Protein AF-A0A0F9ATW5-F1 (afdb_monomer_lite)

Organism: NCBI:txid412755

Secondary structure (DSSP, 8-state):
----HHHHHHHHHTT-TT-------HHHHS-SSS-SS--S-EEEEE---SSS--EEPPTTPPPPTT--EEEEEGGGHHHHHH-HHHHHHHTT----S-S-BS-S-HHHHHHHB-TT---SBSSSEEE-BTT--S-GGGGB-HHHHEEEETTEEEESS-TT-EEEEEEE---SSSPEEEEEEEEEEEEEEEEE-TTT--EEEEEEEEEEEEEEEEEE--TTS-B-HHHHHHHHHHHGGGT-EEEEEEE-SSSTHHHHHHHHHTT--EEE--SSS-THHHHHHHHHHHTT-EEB---HHHHHHHHH-EEEE-TT-SSTT-SEEEE--TT---HHHHHHHHHHHHHHHH-------HHHHHHHHHTS------TT--EEE-TTT--EEEE-

pLDDT: mean 78.19, std 18.03, range [30.36, 98.56]

Structure (mmCIF, N/CA/C/O backbone):
data_AF-A0A0F9ATW5-F1
#
_entry.id   AF-A0A0F9ATW5-F1
#
loop_
_atom_site.group_PDB
_atom_site.id
_atom_site.type_symbol
_atom_site.label_atom_id
_atom_site.label_alt_id
_atom_site.label_comp_id
_atom_site.label_asym_id
_atom_site.label_entity_id
_atom_site.label_seq_id
_atom_site.pdbx_PDB_ins_code
_atom_site.Cartn_x
_atom_site.Cartn_y
_atom_site.Cartn_z
_atom_site.occupancy
_atom_site.B_iso_or_equiv
_atom_site.auth_seq_id
_atom_site.auth_comp_id
_atom_site.auth_asym_id
_atom_site.auth_atom_id
_atom_site.pdbx_PDB_model_num
ATOM 1 N N . THR A 1 1 ? -9.897 -1.042 -24.252 1.00 39.22 1 THR A N 1
ATOM 2 C CA . THR A 1 1 ? -8.432 -1.226 -24.359 1.00 39.22 1 THR A CA 1
ATOM 3 C C . THR A 1 1 ? -7.923 -0.309 -25.447 1.00 39.22 1 THR A C 1
ATOM 5 O O . THR A 1 1 ? -7.911 -0.709 -26.600 1.00 39.22 1 THR A O 1
ATOM 8 N N . LYS A 1 2 ? -7.612 0.942 -25.100 1.00 30.36 2 LYS A N 1
ATOM 9 C CA . LYS A 1 2 ? -7.094 1.963 -26.020 1.00 30.36 2 LYS A CA 1
ATOM 10 C C . LYS A 1 2 ? -6.157 2.866 -25.223 1.00 30.36 2 LYS A C 1
ATOM 12 O O . LYS A 1 2 ? -6.520 3.320 -24.137 1.00 30.36 2 LYS A O 1
ATOM 17 N N . THR A 1 3 ? -4.913 2.969 -25.667 1.00 46.56 3 THR A N 1
ATOM 18 C CA . THR A 1 3 ? -3.789 3.525 -24.896 1.00 46.56 3 THR A CA 1
ATOM 19 C C . THR A 1 3 ? -2.931 4.403 -25.791 1.00 46.56 3 THR A C 1
ATOM 21 O O . THR A 1 3 ? -1.755 4.115 -25.999 1.00 46.56 3 THR A O 1
ATOM 24 N N . ASP A 1 4 ? -3.503 5.488 -26.304 1.00 47.78 4 ASP A N 1
ATOM 25 C CA . ASP A 1 4 ? -2.716 6.596 -26.831 1.00 47.78 4 ASP A CA 1
ATOM 26 C C . ASP A 1 4 ? -3.420 7.932 -26.564 1.00 47.78 4 ASP A C 1
ATOM 28 O O . ASP A 1 4 ? -4.627 8.065 -26.752 1.00 47.78 4 ASP A O 1
ATOM 32 N N . PHE A 1 5 ? -2.638 8.939 -26.174 1.00 45.66 5 PHE A N 1
ATOM 33 C CA . PHE A 1 5 ? -3.069 10.339 -26.087 1.00 45.66 5 PHE A CA 1
ATOM 34 C C . PHE A 1 5 ? -3.641 10.826 -27.427 1.00 45.66 5 PHE A C 1
ATOM 36 O O . PHE A 1 5 ? -4.493 11.713 -27.468 1.00 45.66 5 PHE A O 1
ATOM 43 N N . LEU A 1 6 ? -3.164 10.251 -28.537 1.00 49.31 6 LEU A N 1
ATOM 44 C CA . LEU A 1 6 ? -3.738 10.480 -29.855 1.00 49.31 6 LEU A CA 1
ATOM 45 C C . LEU A 1 6 ? -5.156 9.917 -29.945 1.00 49.31 6 LEU A C 1
ATOM 47 O O . LEU A 1 6 ? -6.046 10.700 -30.246 1.00 49.31 6 LEU A O 1
ATOM 51 N N . GLU A 1 7 ? -5.387 8.641 -29.626 1.00 55.56 7 GLU A N 1
ATOM 52 C CA . GLU A 1 7 ? -6.714 8.004 -29.698 1.00 55.56 7 GLU A CA 1
ATOM 53 C C . GLU A 1 7 ? -7.761 8.708 -28.825 1.00 55.56 7 GLU A C 1
ATOM 55 O O . GLU A 1 7 ? -8.863 8.967 -29.298 1.00 55.56 7 GLU A O 1
ATOM 60 N N . GLU A 1 8 ? -7.412 9.119 -27.604 1.00 51.09 8 GLU A N 1
ATOM 61 C CA . GLU A 1 8 ? -8.309 9.920 -26.751 1.00 51.09 8 GLU A CA 1
ATOM 62 C C . GLU A 1 8 ? -8.663 11.265 -27.383 1.00 51.09 8 GLU A C 1
ATOM 64 O O . GLU A 1 8 ? -9.807 11.718 -27.340 1.00 51.09 8 GLU A O 1
ATOM 69 N N . ARG A 1 9 ? -7.684 11.914 -28.016 1.00 58.00 9 ARG A N 1
ATOM 70 C CA . ARG A 1 9 ? -7.925 13.156 -28.745 1.00 58.00 9 ARG A CA 1
ATOM 71 C C . ARG A 1 9 ? -8.757 12.912 -30.005 1.00 58.00 9 ARG A C 1
ATOM 73 O O . ARG A 1 9 ? -9.493 13.813 -30.394 1.00 58.00 9 ARG A O 1
ATOM 80 N N . LEU A 1 10 ? -8.650 11.738 -30.633 1.00 58.28 10 LEU A N 1
ATOM 81 C CA . LEU A 1 10 ? -9.497 11.336 -31.757 1.00 58.28 10 LEU A CA 1
ATOM 82 C C . LEU A 1 10 ? -10.947 11.136 -31.294 1.00 58.28 10 LEU A C 1
ATOM 84 O O . LEU A 1 10 ? -11.843 11.667 -31.942 1.00 58.28 10 LEU A O 1
ATOM 88 N N . GLU A 1 11 ? -11.167 10.482 -30.149 1.00 59.56 11 GLU A N 1
ATOM 89 C CA . GLU A 1 11 ? -12.496 10.269 -29.549 1.00 59.56 11 GLU A CA 1
ATOM 90 C C . GLU A 1 11 ? -13.132 11.587 -29.063 1.00 59.56 11 GLU A C 1
ATOM 92 O O . GLU A 1 11 ? -14.301 11.849 -29.332 1.00 59.56 11 GLU A O 1
ATOM 97 N N . MET A 1 12 ? -12.362 12.499 -28.451 1.00 57.41 12 MET A N 1
ATOM 98 C CA . MET A 1 12 ? -12.847 13.840 -28.061 1.00 57.41 12 MET A CA 1
ATOM 99 C C . MET A 1 12 ? -13.219 14.742 -29.252 1.00 57.41 12 MET A C 1
ATOM 101 O O . MET A 1 12 ? -13.910 15.752 -29.090 1.00 57.41 12 MET A O 1
ATOM 105 N N . ILE A 1 13 ? -12.704 14.431 -30.440 1.00 60.38 13 ILE A N 1
ATOM 106 C CA . ILE A 1 13 ? -12.925 15.183 -31.680 1.00 60.38 13 ILE A CA 1
ATOM 107 C C . ILE A 1 13 ? -13.953 14.471 -32.580 1.00 60.38 13 ILE A C 1
ATOM 109 O O . ILE A 1 13 ? -14.461 15.064 -33.537 1.00 60.38 13 ILE A O 1
ATOM 113 N N . GLU A 1 14 ? -14.316 13.230 -32.261 1.00 52.12 14 GLU A N 1
ATOM 114 C CA . GLU A 1 14 ? -15.246 12.415 -33.032 1.00 52.12 14 GLU A CA 1
ATOM 115 C C . GLU A 1 14 ? -16.638 13.079 -33.065 1.00 52.12 14 GLU A C 1
ATOM 117 O O . GLU A 1 14 ? -17.256 13.353 -32.039 1.00 52.12 14 GLU A O 1
ATOM 122 N N . GLY A 1 15 ? -17.120 13.423 -34.266 1.00 57.22 15 GLY A N 1
ATOM 123 C CA . GLY A 1 15 ? -18.394 14.134 -34.474 1.00 57.22 15 GLY A CA 1
ATOM 124 C C . GLY A 1 15 ? -18.279 15.640 -34.756 1.00 57.22 15 GLY A C 1
ATOM 125 O O . GLY A 1 15 ? -19.275 16.278 -35.104 1.00 57.22 15 GLY A O 1
ATOM 126 N N . ARG A 1 16 ? -17.075 16.220 -34.689 1.00 65.38 16 ARG A N 1
ATOM 127 C CA . ARG A 1 16 ? -16.816 17.604 -35.109 1.00 65.38 16 ARG A CA 1
ATOM 128 C C . ARG A 1 16 ? -16.608 17.698 -36.624 1.00 65.38 16 ARG A C 1
ATOM 130 O O . ARG A 1 16 ? -15.654 17.152 -37.164 1.00 65.38 16 ARG A O 1
ATOM 137 N N . SER A 1 17 ? -17.476 18.428 -37.331 1.00 60.06 17 SER A N 1
ATOM 138 C CA . SER A 1 17 ? -17.401 18.580 -38.798 1.00 60.06 17 SER A CA 1
ATOM 139 C C . SER A 1 17 ? -16.228 19.443 -39.290 1.00 60.06 17 SER A C 1
ATOM 141 O O . SER A 1 17 ? -16.013 19.546 -40.495 1.00 60.06 17 SER A O 1
ATOM 143 N N . ASP A 1 18 ? -15.507 20.106 -38.380 1.00 69.44 18 ASP A N 1
ATOM 144 C CA . ASP A 1 18 ? -14.348 20.964 -38.654 1.00 69.44 18 ASP A CA 1
ATOM 145 C C . ASP A 1 18 ? -12.998 20.232 -38.569 1.00 69.44 18 ASP A C 1
ATOM 147 O O . ASP A 1 18 ? -11.969 20.837 -38.874 1.00 69.44 18 ASP A O 1
ATOM 151 N N . VAL A 1 19 ? -12.976 18.944 -38.198 1.00 54.94 19 VAL A N 1
ATOM 152 C CA . VAL A 1 19 ? -11.730 18.182 -38.033 1.00 54.94 19 VAL A CA 1
ATOM 153 C C . VAL A 1 19 ? -11.754 16.885 -38.839 1.00 54.94 19 VAL A C 1
ATOM 155 O O . VAL A 1 19 ? -12.678 16.085 -38.745 1.00 54.94 19 VAL A O 1
ATOM 158 N N . HIS A 1 20 ? -10.707 16.672 -39.639 1.00 56.97 20 HIS A N 1
ATOM 159 C CA . HIS A 1 20 ? -10.480 15.432 -40.377 1.00 56.97 20 HIS A CA 1
ATOM 160 C C . HIS A 1 20 ? -9.352 14.645 -39.713 1.00 56.97 20 HIS A C 1
ATOM 162 O O . HIS A 1 20 ? -8.234 15.146 -39.581 1.00 56.97 20 HIS A O 1
ATOM 168 N N . ILE A 1 21 ? -9.665 13.421 -39.303 1.00 57.38 21 ILE A N 1
ATOM 169 C CA . ILE A 1 21 ? -8.732 12.484 -38.687 1.00 57.38 21 ILE A CA 1
ATOM 170 C C . ILE A 1 21 ? -8.378 11.432 -39.730 1.00 57.38 21 ILE A C 1
ATOM 172 O O . ILE A 1 21 ? -9.260 10.817 -40.327 1.00 57.38 21 ILE A O 1
ATOM 176 N N . SER A 1 22 ? -7.083 11.229 -39.940 1.00 53.56 22 SER A N 1
ATOM 177 C CA . SER A 1 22 ? -6.563 10.215 -40.847 1.00 53.56 22 SER A CA 1
ATOM 178 C C . SER A 1 22 ? -5.421 9.470 -40.174 1.00 53.56 22 SER A C 1
ATOM 180 O O . SER A 1 22 ? -4.395 10.088 -39.880 1.00 53.56 22 SER A O 1
ATOM 182 N N . ASP A 1 23 ? -5.599 8.171 -39.963 1.00 58.50 23 ASP A N 1
ATOM 183 C CA . ASP A 1 23 ? -4.566 7.273 -39.459 1.00 58.50 23 ASP A CA 1
ATOM 184 C C . ASP A 1 23 ? -4.118 6.347 -40.594 1.00 58.50 23 ASP A C 1
ATOM 186 O O . ASP A 1 23 ? -4.916 5.595 -41.155 1.00 58.50 23 ASP A O 1
ATOM 190 N N . TYR A 1 24 ? -2.860 6.480 -40.999 1.00 64.19 24 TYR A N 1
ATOM 191 C CA . TYR A 1 24 ? -2.285 5.717 -42.098 1.00 64.19 24 TYR A CA 1
ATOM 192 C C . TYR A 1 24 ? -0.830 5.398 -41.779 1.00 64.19 24 TYR A C 1
ATOM 194 O O . TYR A 1 24 ? -0.024 6.305 -41.542 1.00 64.19 24 TYR A O 1
ATOM 202 N N . SER A 1 25 ? -0.451 4.123 -41.880 1.00 69.88 25 SER A N 1
ATOM 203 C CA . SER A 1 25 ? 0.965 3.768 -41.873 1.00 69.88 25 SER A CA 1
ATOM 204 C C . SER A 1 25 ? 1.647 4.286 -43.150 1.00 69.88 25 SER A C 1
ATOM 206 O O . SER A 1 25 ? 0.998 4.474 -44.186 1.00 69.88 25 SER A O 1
ATOM 208 N N . PRO A 1 26 ? 2.980 4.477 -43.163 1.00 67.19 26 PRO A N 1
ATOM 209 C CA . PRO A 1 26 ? 3.702 4.971 -44.337 1.00 67.19 26 PRO A CA 1
ATOM 210 C C . PRO A 1 26 ? 3.461 4.163 -45.626 1.00 67.19 26 PRO A C 1
ATOM 212 O O . PRO A 1 26 ? 3.535 4.721 -46.723 1.00 67.19 26 PRO A O 1
ATOM 215 N N . TRP A 1 27 ? 3.159 2.866 -45.504 1.00 72.88 27 TRP A N 1
ATOM 216 C CA . TRP A 1 27 ? 2.809 1.975 -46.618 1.00 72.88 27 TRP A CA 1
ATOM 217 C C . TRP A 1 27 ? 1.324 1.979 -46.997 1.00 72.88 27 TRP A C 1
ATOM 219 O O . TRP A 1 27 ? 0.987 1.448 -48.049 1.00 72.88 27 TRP A O 1
ATOM 229 N N . ASP A 1 28 ? 0.443 2.577 -46.200 1.00 68.44 28 ASP A N 1
ATOM 230 C CA . ASP A 1 28 ? -0.959 2.787 -46.584 1.00 68.44 28 ASP A CA 1
ATOM 231 C C . ASP A 1 28 ? -1.093 4.043 -47.458 1.00 68.44 28 ASP A C 1
ATOM 233 O O . ASP A 1 28 ? -1.911 4.096 -48.373 1.00 68.44 28 ASP A O 1
ATOM 237 N N . VAL A 1 29 ? -0.221 5.036 -47.236 1.00 65.75 29 VAL A N 1
ATOM 238 C CA . VAL A 1 29 ? -0.188 6.295 -48.003 1.00 65.75 29 VAL A CA 1
ATOM 239 C C . VAL A 1 29 ? 0.610 6.170 -49.305 1.00 65.75 29 VAL A C 1
ATOM 241 O O . VAL A 1 29 ? 0.333 6.858 -50.289 1.00 65.75 29 VAL A O 1
ATOM 244 N N . ARG A 1 30 ? 1.646 5.323 -49.328 1.00 64.06 30 ARG A N 1
ATOM 245 C CA . ARG A 1 30 ? 2.545 5.177 -50.483 1.00 64.06 30 ARG A CA 1
ATOM 246 C C . ARG A 1 30 ? 2.204 3.915 -51.275 1.00 64.06 30 ARG A C 1
ATOM 248 O O . ARG A 1 30 ? 2.035 2.863 -50.669 1.00 64.06 30 ARG A O 1
ATOM 255 N N . PRO A 1 31 ? 2.185 3.964 -52.622 1.00 56.56 31 PRO A N 1
ATOM 256 C CA . PRO A 1 31 ? 1.868 2.790 -53.429 1.00 56.56 31 PRO A CA 1
ATOM 257 C C . PRO A 1 31 ? 2.828 1.633 -53.112 1.00 56.56 31 PRO A C 1
ATOM 259 O O . PRO A 1 31 ? 4.049 1.742 -53.262 1.00 56.56 31 PRO A O 1
ATOM 262 N N . THR A 1 32 ? 2.258 0.522 -52.648 1.00 54.16 32 THR A N 1
ATOM 263 C CA . THR A 1 32 ? 2.962 -0.677 -52.162 1.00 54.16 32 THR A CA 1
ATOM 264 C C . THR A 1 32 ? 3.446 -1.597 -53.277 1.00 54.16 32 THR A C 1
ATOM 266 O O . THR A 1 32 ? 4.265 -2.478 -53.026 1.00 54.16 32 THR A O 1
ATOM 269 N N . PHE A 1 33 ? 2.983 -1.383 -54.510 1.00 45.28 33 PHE A N 1
ATOM 270 C CA . PHE A 1 33 ? 3.324 -2.209 -55.662 1.00 45.28 33 PHE A CA 1
ATOM 271 C C . PHE A 1 33 ? 4.006 -1.367 -56.747 1.00 45.28 33 PHE A C 1
ATOM 273 O O . PHE A 1 33 ? 3.426 -0.411 -57.259 1.00 45.28 33 PHE A O 1
ATOM 280 N N . GLY A 1 34 ? 5.255 -1.705 -57.082 1.00 50.66 34 GLY A N 1
ATOM 281 C CA . GLY A 1 34 ? 6.013 -1.053 -58.159 1.00 50.66 34 GLY A CA 1
ATOM 282 C C . GLY A 1 34 ? 6.573 0.338 -57.835 1.00 50.66 34 GLY A C 1
ATOM 283 O O . GLY A 1 34 ? 7.027 1.033 -58.744 1.00 50.66 34 GLY A O 1
ATOM 284 N N . SER A 1 35 ? 6.566 0.764 -56.567 1.00 56.50 35 SER A N 1
ATOM 285 C CA . SER A 1 35 ? 7.217 2.014 -56.163 1.00 56.50 35 SER A CA 1
ATOM 286 C C . SER A 1 35 ? 8.712 1.809 -55.905 1.00 56.50 35 SER A C 1
ATOM 288 O O . SER A 1 35 ? 9.168 0.720 -55.570 1.00 56.50 35 SER A O 1
ATOM 290 N N . LYS A 1 36 ? 9.501 2.887 -56.003 1.00 60.47 36 LYS A N 1
ATOM 291 C CA . LYS A 1 36 ? 10.940 2.892 -55.670 1.00 60.47 36 LYS A CA 1
ATOM 292 C C . LYS A 1 36 ? 11.225 2.558 -54.188 1.00 60.47 36 LYS A C 1
ATOM 294 O O . LYS A 1 36 ? 12.385 2.443 -53.809 1.00 60.47 36 LYS A O 1
ATOM 299 N N . TYR A 1 37 ? 10.188 2.457 -53.354 1.00 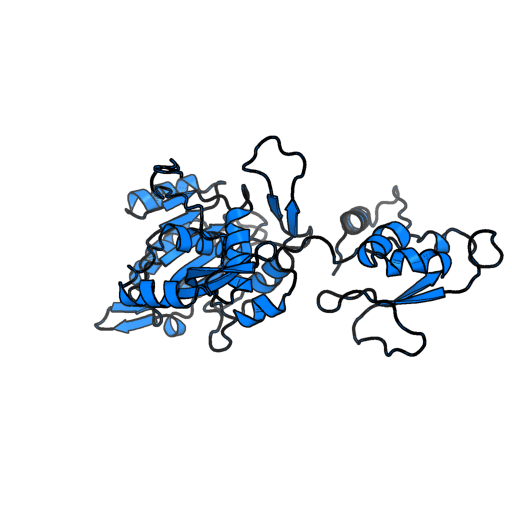60.97 37 TYR A N 1
ATOM 300 C CA . TYR A 1 37 ? 10.294 2.408 -51.897 1.00 60.97 37 TYR A CA 1
ATOM 301 C C . TYR A 1 37 ? 9.921 1.050 -51.287 1.00 60.97 37 TYR A C 1
ATOM 303 O O . TYR A 1 37 ? 10.460 0.732 -50.234 1.00 60.97 37 TYR A O 1
ATOM 311 N N . TYR A 1 38 ? 9.051 0.256 -51.927 1.00 75.88 38 TYR A N 1
ATOM 312 C CA . TYR A 1 38 ? 8.576 -1.025 -51.387 1.00 75.88 38 TYR A CA 1
ATOM 313 C C . TYR A 1 38 ? 8.574 -2.130 -52.451 1.00 75.88 38 TYR A C 1
ATOM 315 O O . TYR A 1 38 ? 8.045 -1.957 -53.547 1.00 75.88 38 TYR A O 1
ATOM 323 N N . SER A 1 39 ? 9.136 -3.290 -52.107 1.00 72.75 39 SER A N 1
ATOM 324 C CA . SER A 1 39 ? 9.236 -4.484 -52.961 1.00 72.75 39 SER A CA 1
ATOM 325 C C . SER A 1 39 ? 7.938 -5.291 -53.059 1.00 72.75 39 SER A C 1
ATOM 327 O O . SER A 1 39 ? 7.869 -6.252 -53.825 1.00 72.75 39 SER A O 1
ATOM 329 N N . GLY A 1 40 ? 6.920 -4.939 -52.269 1.00 70.38 40 GLY A N 1
ATOM 330 C CA . GLY A 1 40 ? 5.648 -5.658 -52.177 1.00 70.38 40 GLY A CA 1
ATOM 331 C C . GLY A 1 40 ? 5.686 -6.911 -51.292 1.00 70.38 40 GLY A C 1
ATOM 332 O O . GLY A 1 40 ? 4.633 -7.477 -51.009 1.00 70.38 40 GLY A O 1
ATOM 333 N N . LYS A 1 41 ? 6.862 -7.338 -50.810 1.00 78.06 41 LYS A N 1
ATOM 334 C CA . LYS A 1 41 ? 6.982 -8.431 -49.833 1.00 78.06 41 LYS A CA 1
ATOM 335 C C . LYS A 1 41 ? 6.688 -7.917 -48.424 1.00 78.06 41 LYS A C 1
ATOM 337 O O . LYS A 1 41 ? 7.159 -6.844 -48.049 1.00 78.06 41 LYS A O 1
ATOM 342 N N . LYS A 1 42 ? 5.957 -8.698 -47.629 1.00 82.44 42 LYS A N 1
ATOM 343 C CA . LYS A 1 42 ? 5.614 -8.374 -46.237 1.00 82.44 42 LYS A CA 1
ATOM 344 C C . LYS A 1 42 ? 6.036 -9.497 -45.286 1.00 82.44 42 LYS A C 1
ATOM 346 O O . LYS A 1 42 ? 6.177 -10.634 -45.720 1.00 82.44 42 LYS A O 1
ATOM 351 N N . PHE A 1 43 ? 6.241 -9.167 -44.015 1.00 83.81 43 PHE A N 1
ATOM 352 C CA . PHE A 1 43 ? 6.404 -10.112 -42.909 1.00 83.81 43 PHE A CA 1
ATOM 353 C C . PHE A 1 43 ? 5.313 -9.863 -41.863 1.00 83.81 43 PHE A C 1
ATOM 355 O O . PHE A 1 43 ? 4.801 -8.746 -41.756 1.00 83.81 43 PHE A O 1
ATOM 362 N N . MET A 1 44 ? 4.951 -10.903 -41.113 1.00 84.12 44 MET A N 1
ATOM 363 C CA . MET A 1 44 ? 3.899 -10.830 -40.101 1.00 84.12 44 MET A CA 1
ATOM 364 C C . MET A 1 44 ? 4.476 -10.572 -38.713 1.00 84.12 44 MET A C 1
ATOM 366 O O . MET A 1 44 ? 5.498 -11.143 -38.320 1.00 84.12 44 MET A O 1
ATOM 370 N N . ILE A 1 45 ? 3.783 -9.738 -37.946 1.00 83.44 45 ILE A N 1
ATOM 371 C CA . ILE A 1 45 ? 4.048 -9.540 -36.524 1.00 83.44 45 ILE A CA 1
ATOM 372 C C . ILE A 1 45 ? 2.777 -9.753 -35.709 1.00 83.44 45 ILE A C 1
ATOM 374 O O . ILE A 1 45 ? 1.669 -9.470 -36.164 1.00 83.44 45 ILE A O 1
ATOM 378 N N . SER A 1 46 ? 2.961 -10.227 -34.486 1.00 83.56 46 SER A N 1
ATOM 379 C CA . SER A 1 46 ? 1.952 -10.217 -33.437 1.00 83.56 46 SER A CA 1
ATOM 380 C C . SER A 1 46 ? 2.092 -8.914 -32.651 1.00 83.56 46 SER A C 1
ATOM 382 O O . SER A 1 46 ? 3.191 -8.601 -32.185 1.00 83.56 46 SER A O 1
ATOM 384 N N . LEU A 1 47 ? 0.999 -8.157 -32.521 1.00 72.75 47 LEU A N 1
ATOM 385 C CA . LEU A 1 47 ? 0.959 -6.877 -31.803 1.00 72.75 47 LEU A CA 1
ATOM 386 C C . LEU A 1 47 ? 1.023 -7.053 -30.279 1.00 72.75 47 LEU A C 1
ATOM 388 O O . LEU A 1 47 ? 1.231 -6.082 -29.556 1.00 72.75 47 LEU A O 1
ATOM 392 N N . GLY A 1 48 ? 0.902 -8.290 -29.791 1.00 66.44 48 GLY A N 1
ATOM 393 C CA . GLY A 1 48 ? 0.815 -8.573 -28.366 1.00 66.44 48 GLY A CA 1
ATOM 394 C C . GLY A 1 48 ? -0.486 -8.062 -27.736 1.00 66.44 48 GLY A C 1
ATOM 395 O O . GLY A 1 48 ? -1.375 -7.542 -28.404 1.00 66.44 48 GLY A O 1
ATOM 396 N N . ASN A 1 49 ? -0.604 -8.235 -26.425 1.00 65.75 49 ASN A N 1
ATOM 397 C CA . ASN A 1 49 ? -1.665 -7.671 -25.592 1.00 65.75 49 ASN A CA 1
ATOM 398 C C . ASN A 1 49 ? -1.109 -7.414 -24.173 1.00 65.75 49 ASN A C 1
ATOM 400 O O . ASN A 1 49 ? 0.103 -7.493 -23.961 1.00 65.75 49 ASN A O 1
ATOM 404 N N . LYS A 1 50 ? -1.974 -7.136 -23.183 1.00 52.88 50 LYS A N 1
ATOM 405 C CA . LYS A 1 50 ? -1.574 -6.926 -21.769 1.00 52.88 50 LYS A CA 1
ATOM 406 C C . LYS A 1 50 ? -0.720 -8.080 -21.202 1.00 52.88 50 LYS A C 1
ATOM 408 O O . LYS A 1 50 ? 0.071 -7.866 -20.290 1.00 52.88 50 LYS A O 1
ATOM 413 N N . TRP A 1 51 ? -0.854 -9.286 -21.756 1.00 52.09 51 TRP A N 1
ATOM 414 C CA . TRP A 1 51 ? -0.245 -10.522 -21.255 1.00 52.09 51 TRP A CA 1
ATOM 415 C C . TRP A 1 51 ? 0.847 -11.092 -22.172 1.00 52.09 51 TRP A C 1
ATOM 417 O O . TRP A 1 51 ? 1.756 -11.776 -21.702 1.00 52.09 51 TRP A O 1
ATOM 427 N N . VAL A 1 52 ? 0.778 -10.817 -23.477 1.00 63.16 52 VAL A N 1
ATOM 428 C CA . VAL A 1 52 ? 1.653 -11.389 -24.508 1.00 63.16 52 VAL A CA 1
ATOM 429 C C . VAL A 1 52 ? 2.466 -10.278 -25.158 1.00 63.16 52 VAL A C 1
ATOM 431 O O . VAL A 1 52 ? 1.913 -9.326 -25.695 1.00 63.16 52 VAL A O 1
ATOM 434 N N . LYS A 1 53 ? 3.796 -10.397 -25.139 1.00 66.06 53 LYS A N 1
ATOM 435 C CA . LYS A 1 53 ? 4.673 -9.404 -25.775 1.00 66.06 53 LYS A CA 1
ATOM 436 C C . LYS A 1 53 ? 4.566 -9.470 -27.305 1.00 66.06 53 LYS A C 1
ATOM 438 O O . LYS A 1 53 ? 4.453 -10.576 -27.841 1.00 66.06 53 LYS A O 1
ATOM 443 N N . PRO A 1 54 ? 4.692 -8.329 -28.006 1.00 74.69 54 PRO A N 1
ATOM 444 C CA . PRO A 1 54 ? 4.776 -8.323 -29.459 1.00 74.69 54 PRO A CA 1
ATOM 445 C C . PRO A 1 54 ? 5.957 -9.177 -29.942 1.00 74.69 54 PRO A C 1
ATOM 447 O O . PRO A 1 54 ? 7.036 -9.152 -29.337 1.00 74.69 54 PRO A O 1
ATOM 450 N N . LYS A 1 55 ? 5.779 -9.919 -31.040 1.00 82.19 55 LYS A N 1
ATOM 451 C CA . LYS A 1 55 ? 6.827 -10.785 -31.611 1.00 82.19 55 LYS A CA 1
ATOM 452 C C . LYS A 1 55 ? 6.707 -10.889 -33.133 1.00 82.19 55 LYS A C 1
ATOM 454 O O . LYS A 1 55 ? 5.602 -10.871 -33.669 1.00 82.19 55 LYS A O 1
ATOM 459 N N . LEU A 1 56 ? 7.837 -11.048 -33.828 1.00 82.56 56 LEU A N 1
ATOM 460 C CA . LEU A 1 56 ? 7.846 -11.458 -35.235 1.00 82.56 56 LEU A CA 1
ATOM 461 C C . LEU A 1 56 ? 7.320 -12.894 -35.355 1.00 82.56 56 LEU A C 1
ATOM 463 O O . LEU A 1 56 ? 7.772 -13.782 -34.625 1.00 82.56 56 LEU A O 1
ATOM 467 N N . LEU A 1 57 ? 6.382 -13.107 -36.274 1.00 81.44 57 LEU A N 1
ATOM 468 C CA . LEU A 1 57 ? 5.866 -14.432 -36.596 1.00 81.44 57 LEU A CA 1
ATOM 469 C C . LEU A 1 57 ? 6.699 -15.029 -37.733 1.00 81.44 57 LEU A C 1
ATOM 471 O O . LEU A 1 57 ? 7.031 -14.344 -38.702 1.00 81.44 57 LEU A O 1
ATOM 475 N N . GLU A 1 58 ? 7.064 -16.299 -37.588 1.00 76.50 58 GLU A N 1
ATOM 476 C CA . GLU A 1 58 ? 7.597 -17.091 -38.698 1.00 76.50 58 GLU A CA 1
ATOM 477 C C . GLU A 1 58 ? 6.438 -17.490 -39.622 1.00 76.50 58 GLU A C 1
ATOM 479 O O . GLU A 1 58 ? 5.299 -17.572 -39.159 1.00 76.50 58 GLU A O 1
ATOM 484 N N . ASP A 1 59 ? 6.715 -17.720 -40.910 1.00 62.03 59 ASP A N 1
ATOM 485 C CA . ASP A 1 59 ? 5.695 -17.837 -41.970 1.00 62.03 59 ASP A CA 1
ATOM 486 C C . ASP A 1 59 ? 4.635 -18.942 -41.719 1.00 62.03 59 ASP A C 1
ATOM 488 O O . ASP A 1 59 ? 3.540 -18.855 -42.270 1.00 62.03 59 ASP A O 1
ATOM 492 N N . ASP A 1 60 ? 4.913 -19.905 -40.824 1.00 60.88 60 ASP A N 1
ATOM 493 C CA . ASP A 1 60 ? 4.028 -21.024 -40.444 1.00 60.88 60 ASP A CA 1
ATOM 494 C C . ASP A 1 60 ? 3.679 -21.080 -38.932 1.00 60.88 60 ASP A C 1
ATOM 496 O O . ASP A 1 60 ? 3.176 -22.092 -38.433 1.00 60.88 60 ASP A O 1
ATOM 500 N N . ALA A 1 61 ? 3.970 -20.029 -38.155 1.00 63.12 61 ALA A N 1
ATOM 501 C CA . ALA A 1 61 ? 3.719 -20.035 -36.711 1.00 63.12 61 ALA A CA 1
ATOM 502 C C . ALA A 1 61 ? 2.223 -19.824 -36.383 1.00 63.12 61 ALA A C 1
ATOM 504 O O . ALA A 1 61 ? 1.609 -18.893 -36.913 1.00 63.12 61 ALA A O 1
ATOM 505 N N . PRO A 1 62 ? 1.621 -20.621 -35.475 1.00 63.34 62 PRO A N 1
ATOM 506 C CA . PRO A 1 62 ? 0.240 -20.408 -35.053 1.00 63.34 62 PRO A CA 1
ATOM 507 C C . PRO A 1 62 ? 0.096 -19.055 -34.345 1.00 63.34 62 PRO A C 1
ATOM 509 O O . PRO A 1 62 ? 0.893 -18.707 -33.469 1.00 63.34 62 PRO A O 1
ATOM 512 N N . ILE A 1 63 ? -0.931 -18.296 -34.730 1.00 64.12 63 ILE A N 1
ATOM 513 C CA . ILE A 1 63 ? -1.268 -17.011 -34.112 1.00 64.12 63 ILE A CA 1
ATOM 514 C C . ILE A 1 63 ? -1.844 -17.296 -32.715 1.00 64.12 63 ILE A C 1
ATOM 516 O O . ILE A 1 63 ? -2.787 -18.080 -32.616 1.00 64.12 63 ILE A O 1
ATOM 520 N N . PRO A 1 64 ? -1.302 -16.703 -31.636 1.00 62.78 64 PRO A N 1
ATOM 521 C CA . PRO A 1 64 ? -1.874 -16.848 -30.300 1.00 62.78 64 PRO A CA 1
ATOM 522 C C . PRO A 1 64 ? -3.306 -16.292 -30.232 1.00 62.78 64 PRO A C 1
ATOM 524 O O . PRO A 1 64 ? -3.560 -15.193 -30.727 1.00 62.78 64 PRO A O 1
ATOM 527 N N . ASP A 1 65 ? -4.223 -17.023 -29.590 1.00 58.00 65 ASP A N 1
ATOM 528 C CA . ASP A 1 65 ? -5.617 -16.593 -29.422 1.00 58.00 65 ASP A CA 1
ATOM 529 C C . ASP A 1 65 ? -5.709 -15.239 -28.693 1.00 58.00 65 ASP A C 1
ATOM 531 O O . ASP A 1 65 ? -5.057 -15.013 -27.670 1.00 58.00 65 ASP A O 1
ATOM 535 N N . GLY A 1 66 ? -6.542 -14.332 -29.216 1.00 62.12 66 GLY A N 1
ATOM 536 C CA . GLY A 1 66 ? -6.785 -13.014 -28.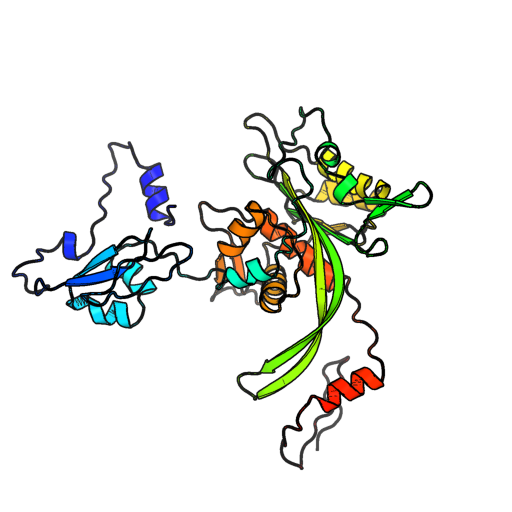616 1.00 62.12 66 GLY A CA 1
ATOM 537 C C . GLY A 1 66 ? -5.655 -11.994 -28.809 1.00 62.12 66 GLY A C 1
ATOM 538 O O . GLY A 1 66 ? -5.524 -11.072 -27.998 1.00 62.12 66 GLY A O 1
ATOM 539 N N . VAL A 1 67 ? -4.822 -12.161 -29.843 1.00 67.44 67 VAL A N 1
ATOM 540 C CA . VAL A 1 67 ? -3.758 -11.214 -30.196 1.00 67.44 67 VAL A CA 1
ATOM 541 C C . VAL A 1 67 ? -3.888 -10.763 -31.648 1.00 67.44 67 VAL A C 1
ATOM 543 O O . VAL A 1 67 ? -3.889 -11.584 -32.565 1.00 67.44 67 VAL A O 1
ATOM 546 N N . ASP A 1 68 ? -3.936 -9.449 -31.860 1.00 69.88 68 ASP A N 1
ATOM 547 C CA . ASP A 1 68 ? -3.996 -8.866 -33.198 1.00 69.88 68 ASP A CA 1
ATOM 548 C C . ASP A 1 68 ? -2.667 -9.033 -33.949 1.00 69.88 68 ASP A C 1
ATOM 550 O O . ASP A 1 68 ? -1.577 -9.080 -33.364 1.00 69.88 68 ASP A O 1
ATOM 554 N N . THR A 1 69 ? -2.748 -9.124 -35.277 1.00 80.69 69 THR A N 1
ATOM 555 C CA . THR A 1 69 ? -1.579 -9.295 -36.150 1.00 80.69 69 THR A CA 1
ATOM 556 C C . THR A 1 69 ? -1.533 -8.232 -37.237 1.00 80.69 69 THR A C 1
ATOM 558 O O . THR A 1 69 ? -2.561 -7.709 -37.661 1.00 80.69 69 THR A O 1
ATOM 561 N N . MET A 1 70 ? -0.323 -7.905 -37.696 1.00 80.38 70 MET A N 1
ATOM 562 C CA . MET A 1 70 ? -0.101 -6.875 -38.710 1.00 80.38 70 MET A CA 1
ATOM 563 C C . MET A 1 70 ? 0.939 -7.318 -39.746 1.00 80.38 70 MET A C 1
ATOM 565 O O . MET A 1 70 ? 1.975 -7.889 -39.400 1.00 80.38 70 MET A O 1
ATOM 569 N N . ALA A 1 71 ? 0.660 -7.031 -41.023 1.00 83.25 71 ALA A N 1
ATOM 570 C CA . ALA A 1 71 ? 1.531 -7.341 -42.156 1.00 83.25 71 ALA A CA 1
ATOM 571 C C . ALA A 1 71 ? 2.347 -6.111 -42.583 1.00 83.25 71 ALA A C 1
ATOM 573 O O . ALA A 1 71 ? 1.794 -5.154 -43.135 1.00 83.25 71 ALA A O 1
ATOM 574 N N . ILE A 1 72 ? 3.667 -6.161 -42.405 1.00 82.94 72 ILE A N 1
ATOM 575 C CA . ILE A 1 72 ? 4.567 -5.010 -42.573 1.00 82.94 72 ILE A CA 1
ATOM 576 C C . ILE A 1 72 ? 5.531 -5.244 -43.744 1.00 82.94 72 ILE A C 1
ATOM 578 O O . ILE A 1 72 ? 6.031 -6.359 -43.892 1.00 82.94 72 ILE A O 1
ATOM 582 N N . PRO A 1 73 ? 5.828 -4.238 -44.591 1.00 83.81 73 PRO A N 1
ATOM 583 C CA . PRO A 1 73 ? 6.813 -4.374 -45.665 1.00 83.81 73 PRO A CA 1
ATOM 584 C C . PRO A 1 73 ? 8.200 -4.787 -45.154 1.00 83.81 73 PRO A C 1
ATOM 586 O O . PRO A 1 73 ? 8.701 -4.235 -44.171 1.00 83.81 73 PRO A O 1
ATOM 589 N N . VAL A 1 74 ? 8.843 -5.741 -45.837 1.00 84.50 74 VAL A N 1
ATOM 590 C CA . VAL A 1 74 ? 10.141 -6.318 -45.425 1.00 84.50 74 VAL A CA 1
ATOM 591 C C . VAL A 1 74 ? 11.267 -5.292 -45.304 1.00 84.50 74 VAL A C 1
ATOM 593 O O . VAL A 1 74 ? 12.231 -5.533 -44.583 1.00 84.50 74 VAL A O 1
ATOM 596 N N . GLU A 1 75 ? 11.142 -4.135 -45.946 1.00 83.62 75 GLU A N 1
ATOM 597 C CA . GLU A 1 75 ? 12.090 -3.024 -45.855 1.00 83.62 75 GLU A CA 1
ATOM 598 C C . GLU A 1 75 ? 12.217 -2.474 -44.429 1.00 83.62 75 GLU A C 1
ATOM 600 O O . GLU A 1 75 ? 13.272 -1.966 -44.058 1.00 83.62 75 GLU A O 1
ATOM 605 N N . HIS A 1 76 ? 11.174 -2.616 -43.606 1.00 81.62 76 HIS A N 1
ATOM 606 C CA . HIS A 1 76 ? 11.198 -2.208 -42.202 1.00 81.62 76 HIS A CA 1
ATOM 607 C C . HIS A 1 76 ? 11.648 -3.329 -41.257 1.00 81.62 76 HIS A C 1
ATOM 609 O O . HIS A 1 76 ? 11.845 -3.072 -40.072 1.00 81.62 76 HIS A O 1
ATOM 615 N N . LYS A 1 77 ? 11.861 -4.557 -41.753 1.00 81.12 77 LYS A N 1
ATOM 616 C CA . LYS A 1 77 ? 12.107 -5.746 -40.920 1.00 81.12 77 LYS A CA 1
ATOM 617 C C . LYS A 1 77 ? 13.255 -5.561 -39.931 1.00 81.12 77 LYS A C 1
ATOM 619 O O . LYS A 1 77 ? 13.116 -5.970 -38.786 1.00 81.12 77 LYS A O 1
ATOM 624 N N . GLN A 1 78 ? 14.346 -4.908 -40.337 1.00 73.06 78 GLN A N 1
ATOM 625 C CA . GLN A 1 78 ? 15.488 -4.683 -39.448 1.00 73.06 78 GLN A CA 1
ATOM 626 C C . GLN A 1 78 ? 15.109 -3.848 -38.217 1.00 73.06 78 GLN A C 1
ATOM 628 O O . GLN A 1 78 ? 15.453 -4.229 -37.108 1.00 73.06 78 GLN A O 1
ATOM 633 N N . ALA A 1 79 ? 14.313 -2.787 -38.380 1.00 73.56 79 ALA A N 1
ATOM 634 C CA . ALA A 1 79 ? 13.870 -1.962 -37.256 1.00 73.56 79 ALA A CA 1
ATOM 635 C C . ALA A 1 79 ? 13.000 -2.752 -36.260 1.00 73.56 79 ALA A C 1
ATOM 637 O O . ALA A 1 79 ? 13.126 -2.571 -35.052 1.00 73.56 79 ALA A O 1
ATOM 638 N N . PHE A 1 80 ? 12.156 -3.663 -36.760 1.00 80.31 80 PHE A N 1
ATOM 639 C CA . PHE A 1 80 ? 11.327 -4.539 -35.923 1.00 80.31 80 PHE A CA 1
ATOM 640 C C . PHE A 1 80 ? 12.132 -5.653 -35.238 1.00 80.31 80 PHE A C 1
ATOM 642 O O . PHE A 1 80 ? 11.740 -6.108 -34.167 1.00 80.31 80 PHE A O 1
ATOM 649 N N . VAL A 1 81 ? 13.246 -6.089 -35.836 1.00 76.50 81 VAL A N 1
ATOM 650 C CA . VAL A 1 81 ? 14.207 -7.006 -35.200 1.00 76.50 81 VAL A CA 1
ATOM 651 C C . VAL A 1 81 ? 15.004 -6.289 -34.106 1.00 76.50 81 VAL A C 1
ATOM 653 O O . VAL A 1 81 ? 15.239 -6.882 -33.056 1.00 76.50 81 VAL A O 1
ATOM 656 N N . ASP A 1 82 ? 15.383 -5.029 -34.334 1.00 69.88 82 ASP A N 1
ATOM 657 C CA . ASP A 1 82 ? 16.205 -4.240 -33.410 1.00 69.88 82 ASP A CA 1
ATOM 658 C C . ASP A 1 82 ? 15.421 -3.804 -32.155 1.00 69.88 82 ASP A C 1
ATOM 660 O O . ASP A 1 82 ? 15.883 -4.012 -31.033 1.00 69.88 82 ASP A O 1
ATOM 664 N N . ASP A 1 83 ? 14.229 -3.216 -32.321 1.00 70.56 83 ASP A N 1
ATOM 665 C CA . ASP A 1 83 ? 13.311 -2.881 -31.222 1.00 70.56 83 ASP A CA 1
ATOM 666 C C . ASP A 1 83 ? 11.861 -2.865 -31.724 1.00 70.56 83 ASP A C 1
ATOM 668 O O . ASP A 1 83 ? 11.359 -1.867 -32.249 1.00 70.56 83 ASP A O 1
ATOM 672 N N . ILE A 1 84 ? 11.163 -3.984 -31.517 1.00 76.88 84 ILE A N 1
ATOM 673 C CA . ILE A 1 84 ? 9.788 -4.175 -31.985 1.00 76.88 84 ILE A CA 1
ATOM 674 C C . ILE A 1 84 ? 8.806 -3.143 -31.411 1.00 76.88 84 ILE A C 1
ATOM 676 O O . ILE A 1 84 ? 7.883 -2.730 -32.107 1.00 76.88 84 ILE A O 1
ATOM 680 N N . ASN A 1 85 ? 9.007 -2.690 -30.167 1.00 69.06 85 ASN A N 1
ATOM 681 C CA . ASN A 1 85 ? 8.091 -1.744 -29.528 1.00 69.06 85 ASN A CA 1
ATOM 682 C C . ASN A 1 85 ? 8.312 -0.325 -30.060 1.00 69.06 85 ASN A C 1
ATOM 684 O O . ASN A 1 85 ? 7.358 0.408 -30.308 1.00 69.06 85 ASN A O 1
ATOM 688 N N . GLN A 1 86 ? 9.569 0.071 -30.272 1.00 67.88 86 GLN A N 1
ATOM 689 C CA . GLN A 1 86 ? 9.855 1.361 -30.896 1.00 67.88 86 GLN A CA 1
ATOM 690 C C . GLN A 1 86 ? 9.363 1.393 -32.346 1.00 67.88 86 GLN A C 1
ATOM 692 O O . GLN A 1 86 ? 8.754 2.373 -32.765 1.00 67.88 86 GLN A O 1
ATOM 697 N N . ALA A 1 87 ? 9.587 0.312 -33.097 1.00 77.88 87 ALA A N 1
ATOM 698 C CA . ALA A 1 87 ? 9.195 0.219 -34.496 1.00 77.88 87 ALA A CA 1
ATOM 699 C C . ALA A 1 87 ? 7.669 0.238 -34.680 1.00 77.88 87 ALA A C 1
ATOM 701 O O . ALA A 1 87 ? 7.166 0.949 -35.545 1.00 77.88 87 ALA A O 1
ATOM 702 N N . LEU A 1 88 ? 6.916 -0.472 -33.838 1.00 78.25 88 LEU A N 1
ATOM 703 C CA . LEU A 1 88 ? 5.452 -0.419 -33.852 1.00 78.25 88 LEU A CA 1
ATOM 704 C C . LEU A 1 88 ? 4.917 1.014 -33.711 1.00 78.25 88 LEU A C 1
ATOM 706 O O . LEU A 1 88 ? 4.007 1.395 -34.437 1.00 78.25 88 LEU A O 1
ATOM 710 N N . ARG A 1 89 ? 5.532 1.827 -32.851 1.00 70.38 89 ARG A N 1
ATOM 711 C CA . ARG A 1 89 ? 5.117 3.213 -32.618 1.00 70.38 89 ARG A CA 1
ATOM 712 C C . ARG A 1 89 ? 5.565 4.161 -33.726 1.00 70.38 89 ARG A C 1
ATOM 714 O O . ARG A 1 89 ? 4.751 4.861 -34.313 1.00 70.38 89 ARG A O 1
ATOM 721 N N . ASP A 1 90 ? 6.863 4.175 -34.015 1.00 70.44 90 ASP A N 1
ATOM 722 C CA . ASP A 1 90 ? 7.467 5.162 -34.915 1.00 70.44 90 ASP A CA 1
ATOM 723 C C . ASP A 1 90 ? 7.167 4.879 -36.391 1.00 70.44 90 ASP A C 1
ATOM 725 O O . ASP A 1 90 ? 7.167 5.796 -37.212 1.00 70.44 90 ASP A O 1
ATOM 729 N N . ILE A 1 91 ? 6.982 3.602 -36.741 1.00 78.56 91 ILE A N 1
ATOM 730 C CA . ILE A 1 91 ? 6.842 3.148 -38.127 1.00 78.56 91 ILE A CA 1
ATOM 731 C C . ILE A 1 91 ? 5.407 2.711 -38.418 1.00 78.56 91 ILE A C 1
ATOM 733 O O . ILE A 1 91 ? 4.885 3.086 -39.464 1.00 78.56 91 ILE A O 1
ATOM 737 N N . ALA A 1 92 ? 4.782 1.923 -37.538 1.00 73.06 92 ALA A N 1
ATOM 738 C CA . ALA A 1 92 ? 3.426 1.409 -37.764 1.00 73.06 92 ALA A CA 1
ATOM 739 C C . ALA A 1 92 ? 2.317 2.267 -37.129 1.00 73.06 92 ALA A C 1
ATOM 741 O O . ALA A 1 92 ? 1.148 1.959 -37.324 1.00 73.06 92 ALA A O 1
ATOM 742 N N . GLY A 1 93 ? 2.659 3.315 -36.367 1.00 64.19 93 GLY A N 1
ATOM 743 C CA . GLY A 1 93 ? 1.673 4.164 -35.689 1.00 64.19 93 GLY A CA 1
ATOM 744 C C . GLY A 1 93 ? 0.852 3.438 -34.618 1.00 64.19 93 GLY A C 1
ATOM 745 O O . GLY A 1 93 ? -0.143 3.969 -34.147 1.00 64.19 93 GLY A O 1
ATOM 746 N N . VAL A 1 94 ? 1.256 2.228 -34.219 1.00 68.19 94 VAL A N 1
ATOM 747 C CA . VAL A 1 94 ? 0.523 1.414 -33.250 1.00 68.19 94 VAL A CA 1
ATOM 748 C C . VAL A 1 94 ? 0.930 1.811 -31.840 1.00 68.19 94 VAL A C 1
ATOM 750 O O . VAL A 1 94 ? 2.114 1.783 -31.478 1.00 68.19 94 VAL A O 1
ATOM 753 N N . ALA A 1 95 ? -0.073 2.101 -31.016 1.00 55.78 95 ALA A N 1
ATOM 754 C CA . ALA A 1 95 ? 0.074 2.263 -29.583 1.00 55.78 95 ALA A CA 1
ATOM 755 C C . ALA A 1 95 ? 0.677 0.994 -28.959 1.00 55.78 95 ALA A C 1
ATOM 757 O O . ALA A 1 95 ? 0.024 -0.035 -28.793 1.00 55.78 95 ALA A O 1
ATOM 758 N N . THR A 1 96 ? 1.962 1.036 -28.620 1.00 52.44 96 THR A N 1
ATOM 759 C CA . THR A 1 96 ? 2.624 -0.094 -27.963 1.00 52.44 96 THR A CA 1
ATOM 760 C C . THR A 1 96 ? 2.400 -0.060 -26.462 1.00 52.44 96 THR A C 1
ATOM 762 O O . THR A 1 96 ? 2.804 0.910 -25.819 1.00 52.44 96 THR A O 1
ATOM 765 N N . PHE A 1 97 ? 1.920 -1.167 -25.887 1.00 52.41 97 PHE A N 1
ATOM 766 C CA . PHE A 1 97 ? 1.836 -1.383 -24.432 1.00 52.41 97 PHE A CA 1
ATOM 767 C C . PHE A 1 97 ? 3.192 -1.262 -23.707 1.00 52.41 97 PHE A C 1
ATOM 769 O O . PHE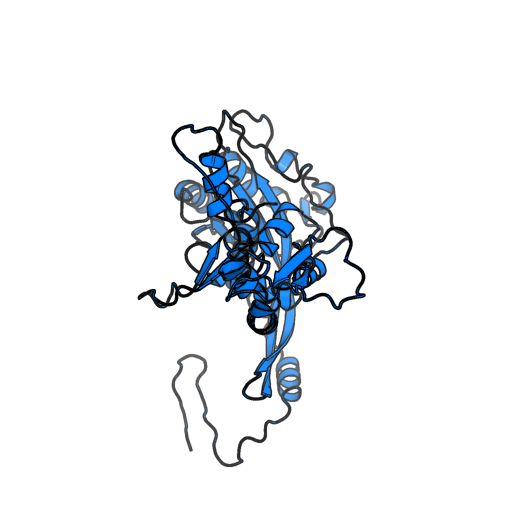 A 1 97 ? 3.256 -1.140 -22.487 1.00 52.41 97 PHE A O 1
ATOM 776 N N . GLY A 1 98 ? 4.305 -1.294 -24.444 1.00 47.62 98 GLY A N 1
ATOM 777 C CA . GLY A 1 98 ? 5.649 -1.174 -23.901 1.00 47.62 98 GLY A CA 1
ATOM 778 C C . GLY A 1 98 ? 6.200 0.245 -23.984 1.00 47.62 98 GLY A C 1
ATOM 779 O O . GLY A 1 98 ? 6.793 0.615 -24.995 1.00 47.62 98 GLY A O 1
ATOM 780 N N . ARG A 1 99 ? 6.131 1.007 -22.888 1.00 51.66 99 ARG A N 1
ATOM 781 C CA . ARG A 1 99 ? 7.355 1.529 -22.250 1.00 51.66 99 ARG A CA 1
ATOM 782 C C . ARG A 1 99 ? 7.075 2.086 -20.854 1.00 51.66 99 ARG A C 1
ATOM 784 O O . ARG A 1 99 ? 6.217 2.937 -20.670 1.00 51.66 99 ARG A O 1
ATOM 791 N N . ASN A 1 100 ? 7.907 1.616 -19.925 1.00 64.00 100 ASN A N 1
ATOM 792 C CA . ASN A 1 100 ? 8.055 2.025 -18.532 1.00 64.00 100 ASN A CA 1
ATOM 793 C C . ASN A 1 100 ? 6.951 1.626 -17.547 1.00 64.00 100 ASN A C 1
ATOM 795 O O . ASN A 1 100 ? 6.764 2.358 -16.590 1.00 64.00 100 ASN A O 1
ATOM 799 N N . THR A 1 101 ? 6.271 0.482 -17.665 1.00 79.56 101 THR A N 1
ATOM 800 C CA . THR A 1 101 ? 5.498 0.006 -16.499 1.00 79.56 101 THR A CA 1
ATOM 801 C C . THR A 1 101 ? 6.420 -0.159 -15.286 1.00 79.56 101 THR A C 1
ATOM 803 O O . THR A 1 101 ? 7.566 -0.591 -15.434 1.00 79.56 101 THR A O 1
ATOM 806 N N . LEU A 1 102 ? 5.956 0.193 -14.087 1.00 86.69 102 LEU A N 1
ATOM 807 C CA . LEU A 1 102 ? 6.743 0.026 -12.861 1.00 86.69 102 LEU A CA 1
ATOM 808 C C . LEU A 1 102 ? 7.051 -1.461 -12.614 1.00 86.69 102 LEU A C 1
ATOM 810 O O . LEU A 1 102 ? 8.181 -1.837 -12.279 1.00 86.69 102 LEU A O 1
ATOM 814 N N . ILE A 1 103 ? 6.036 -2.306 -12.809 1.00 87.62 103 ILE A N 1
ATOM 815 C CA . ILE A 1 103 ? 6.141 -3.760 -12.756 1.00 87.62 103 ILE A CA 1
ATOM 816 C C . ILE A 1 103 ? 6.185 -4.300 -14.186 1.00 87.62 103 ILE A C 1
ATOM 818 O O . ILE A 1 103 ? 5.225 -4.200 -14.945 1.00 87.62 103 ILE A O 1
ATOM 822 N N . HIS A 1 104 ? 7.323 -4.876 -14.573 1.00 79.75 104 HIS A N 1
ATOM 823 C CA . HIS A 1 104 ? 7.511 -5.426 -15.921 1.00 79.75 104 HIS A CA 1
ATOM 824 C C . HIS A 1 104 ? 6.983 -6.854 -16.076 1.00 79.75 104 HIS A C 1
ATOM 826 O O . HIS A 1 104 ? 6.832 -7.332 -17.198 1.00 79.75 104 HIS A O 1
ATOM 832 N N . ASP A 1 105 ? 6.778 -7.550 -14.960 1.00 81.94 105 ASP A N 1
ATOM 833 C CA . ASP A 1 105 ? 6.329 -8.936 -14.920 1.00 81.94 105 ASP A CA 1
ATOM 834 C C . ASP A 1 105 ? 5.137 -9.060 -13.957 1.00 81.94 105 ASP A C 1
ATOM 836 O O . ASP A 1 105 ? 5.345 -9.170 -12.743 1.00 81.94 105 ASP A O 1
ATOM 840 N N . PRO A 1 106 ? 3.892 -9.031 -14.472 1.00 85.62 106 PRO A N 1
ATOM 841 C CA . PRO A 1 106 ? 2.683 -9.180 -13.662 1.00 85.62 106 PRO A CA 1
ATOM 842 C C . PRO A 1 106 ? 2.640 -10.475 -12.842 1.00 85.62 106 PRO A C 1
ATOM 844 O O . PRO A 1 106 ? 2.004 -10.505 -11.788 1.00 85.62 106 PRO A O 1
ATOM 847 N N . GLN A 1 107 ? 3.359 -11.530 -13.253 1.00 88.00 107 GLN A N 1
ATOM 848 C CA . GLN A 1 107 ? 3.415 -12.773 -12.480 1.00 88.00 107 GLN A CA 1
ATOM 849 C C . GLN A 1 107 ? 4.051 -12.560 -11.103 1.00 88.00 107 GLN A C 1
ATOM 851 O O . GLN A 1 107 ? 3.722 -13.278 -10.162 1.00 88.00 107 GLN A O 1
ATOM 856 N N . ARG A 1 108 ? 4.919 -11.551 -10.943 1.00 90.19 108 ARG A N 1
ATOM 857 C CA . ARG A 1 108 ? 5.475 -11.187 -9.632 1.00 90.19 108 ARG A CA 1
ATOM 858 C C . ARG A 1 108 ? 4.399 -10.704 -8.669 1.00 90.19 108 ARG A C 1
ATOM 860 O O . ARG A 1 108 ? 4.441 -11.079 -7.507 1.00 90.19 108 ARG A O 1
ATOM 867 N N . VAL A 1 109 ? 3.416 -9.950 -9.160 1.00 94.38 109 VAL A N 1
ATOM 868 C CA . VAL A 1 109 ? 2.263 -9.521 -8.352 1.00 94.38 109 VAL A CA 1
ATOM 869 C C . VAL A 1 109 ? 1.406 -10.730 -7.987 1.00 94.38 109 VAL A C 1
ATOM 871 O O . VAL A 1 109 ? 1.053 -10.895 -6.827 1.00 94.38 109 VAL A O 1
ATOM 874 N N . MET A 1 110 ? 1.148 -11.628 -8.946 1.00 93.62 110 MET A N 1
ATOM 875 C CA . MET A 1 110 ? 0.354 -12.846 -8.713 1.00 93.62 110 MET A CA 1
ATOM 876 C C . MET A 1 110 ? 0.946 -13.749 -7.624 1.00 93.62 110 MET A C 1
ATOM 878 O O . MET A 1 110 ? 0.200 -14.368 -6.873 1.00 93.62 110 MET A O 1
ATOM 882 N N . LYS A 1 111 ? 2.276 -13.815 -7.502 1.00 95.25 111 LYS A N 1
ATOM 883 C CA . LYS A 1 111 ? 2.940 -14.578 -6.432 1.00 95.25 111 LYS A CA 1
ATOM 884 C C . LYS A 1 111 ? 2.746 -13.988 -5.035 1.00 95.25 111 LYS A C 1
ATOM 886 O O . LYS A 1 111 ? 2.874 -14.718 -4.058 1.00 95.25 111 LYS A O 1
ATOM 891 N N . CYS A 1 112 ? 2.449 -12.696 -4.940 1.00 96.81 112 CYS A N 1
ATOM 892 C CA . CYS A 1 112 ? 2.123 -12.027 -3.682 1.00 96.81 112 CYS A CA 1
ATOM 893 C C . CYS A 1 112 ? 0.656 -12.235 -3.266 1.00 96.81 112 CYS A C 1
ATOM 895 O O . CYS A 1 112 ? 0.303 -11.933 -2.126 1.00 96.81 112 CYS A O 1
ATOM 897 N N . ILE A 1 113 ? -0.197 -12.743 -4.167 1.00 97.94 113 ILE A N 1
ATOM 898 C CA . ILE A 1 113 ? -1.609 -13.014 -3.886 1.00 97.94 113 ILE A CA 1
ATOM 899 C C . ILE A 1 113 ? -1.741 -14.312 -3.093 1.00 97.94 113 ILE A C 1
ATOM 901 O O . ILE A 1 113 ? -1.448 -15.412 -3.565 1.00 97.94 113 ILE A O 1
ATOM 905 N N . ASN A 1 114 ? -2.258 -14.177 -1.882 1.00 96.81 114 ASN A N 1
ATOM 906 C CA . ASN A 1 114 ? -2.685 -15.269 -1.039 1.00 96.81 114 ASN A CA 1
ATOM 907 C C . ASN A 1 114 ? -4.141 -15.632 -1.365 1.00 96.81 114 ASN A C 1
ATOM 909 O O . ASN A 1 114 ? -5.086 -15.053 -0.832 1.00 96.81 114 ASN A O 1
ATOM 913 N N . TRP A 1 115 ? -4.311 -16.637 -2.223 1.00 95.31 115 TRP A N 1
ATOM 914 C CA . TRP A 1 115 ? -5.610 -17.132 -2.701 1.00 95.31 115 TRP A CA 1
ATOM 915 C C . TRP A 1 115 ? -6.520 -17.729 -1.615 1.00 95.31 115 TRP A C 1
ATOM 917 O O . TRP A 1 115 ? -7.683 -18.017 -1.881 1.00 95.31 115 TRP A O 1
ATOM 927 N N . ALA A 1 116 ? -6.016 -17.936 -0.394 1.00 94.88 116 ALA A N 1
ATOM 928 C CA . ALA A 1 116 ? -6.840 -18.352 0.742 1.00 94.88 116 ALA A CA 1
ATOM 929 C C . ALA A 1 116 ? -7.578 -17.174 1.403 1.00 94.88 116 ALA A C 1
ATOM 931 O O . ALA A 1 116 ? -8.411 -17.385 2.286 1.00 94.88 116 ALA A O 1
ATOM 932 N N . ARG A 1 117 ? -7.253 -15.939 1.012 1.00 94.88 117 ARG A N 1
ATOM 933 C CA . ARG A 1 117 ? -7.853 -14.709 1.520 1.00 94.88 117 ARG A CA 1
ATOM 934 C C . ARG A 1 117 ? -8.769 -14.119 0.453 1.00 94.88 117 ARG A C 1
ATOM 936 O O . ARG A 1 117 ? -8.421 -14.094 -0.723 1.00 94.88 117 ARG A O 1
ATOM 943 N N . ALA A 1 118 ? -9.917 -13.615 0.885 1.00 94.44 118 ALA A N 1
ATOM 944 C CA . ALA A 1 118 ? -10.842 -12.868 0.043 1.00 94.44 118 ALA A CA 1
ATOM 945 C C . ALA A 1 118 ? -10.802 -11.381 0.407 1.00 94.44 118 ALA A C 1
ATOM 947 O O . ALA A 1 118 ? -10.392 -11.016 1.515 1.00 94.44 118 ALA A O 1
ATOM 948 N N . HIS A 1 119 ? -11.248 -10.536 -0.519 1.00 96.69 119 HIS A N 1
ATOM 949 C CA . HIS A 1 119 ? -11.489 -9.132 -0.228 1.00 96.69 119 HIS A CA 1
ATOM 950 C C . HIS A 1 119 ? -12.547 -9.000 0.884 1.00 96.69 119 HIS A C 1
ATOM 952 O O . HIS A 1 119 ? -13.611 -9.609 0.772 1.00 96.69 119 HIS A O 1
ATOM 958 N N . PRO A 1 120 ? -12.269 -8.255 1.972 1.00 95.94 120 PRO A N 1
ATOM 959 C CA . PRO A 1 120 ? -13.128 -8.256 3.152 1.00 95.94 120 PRO A CA 1
ATOM 960 C C . PRO A 1 120 ? -14.270 -7.239 3.091 1.00 95.94 120 PRO A C 1
ATOM 962 O O . PRO A 1 120 ? -14.976 -7.086 4.082 1.00 95.94 120 PRO A O 1
ATOM 965 N N . PHE A 1 121 ? -14.450 -6.522 1.981 1.00 96.44 121 PHE A N 1
ATOM 966 C CA . PHE A 1 121 ? -15.624 -5.678 1.775 1.00 96.44 121 PHE A CA 1
ATOM 967 C C . PHE A 1 121 ? -16.617 -6.355 0.835 1.00 96.44 121 PHE A C 1
ATOM 969 O O . PHE A 1 121 ? -16.256 -7.190 0.007 1.00 96.44 121 PHE A O 1
ATOM 976 N N . SER A 1 122 ? -17.886 -5.977 0.965 1.00 92.94 122 SER A N 1
ATOM 977 C CA . SER A 1 122 ? -18.995 -6.537 0.190 1.00 92.94 122 SER A CA 1
ATOM 978 C C . SER A 1 122 ? -18.944 -6.229 -1.312 1.00 92.94 122 SER A C 1
ATOM 980 O O . SER A 1 122 ? -19.654 -6.873 -2.083 1.00 92.94 122 SER A O 1
ATOM 982 N N . SER A 1 123 ? -18.128 -5.260 -1.731 1.00 93.38 123 SER A N 1
ATOM 983 C CA . SER A 1 123 ? -17.958 -4.826 -3.119 1.00 93.38 123 SER A CA 1
ATOM 984 C C . SER A 1 123 ? -16.539 -4.309 -3.336 1.00 93.38 123 SER A C 1
ATOM 986 O O . SER A 1 123 ? -15.924 -3.791 -2.406 1.00 93.38 123 SER A O 1
ATOM 988 N N . GLU A 1 124 ? -16.043 -4.394 -4.574 1.00 92.81 124 GLU A N 1
ATOM 989 C CA . GLU A 1 124 ? -14.726 -3.866 -4.947 1.00 92.81 124 GLU A CA 1
ATOM 990 C C . GLU A 1 124 ? -14.645 -2.337 -4.884 1.00 92.81 124 GLU A C 1
ATOM 992 O O . GLU A 1 124 ? -13.568 -1.751 -4.876 1.00 92.81 124 GLU A O 1
ATOM 997 N N . SER A 1 125 ? -15.785 -1.658 -4.896 1.00 93.06 125 SER A N 1
ATOM 998 C CA . SER A 1 125 ? -15.865 -0.217 -4.691 1.00 93.06 125 SER A CA 1
ATOM 999 C C . SER A 1 125 ? -17.085 0.097 -3.845 1.00 93.06 125 SER A C 1
ATOM 1001 O O . SER A 1 125 ? -18.152 -0.495 -4.041 1.00 93.06 125 SER A O 1
ATOM 1003 N N . LEU A 1 126 ? -16.911 1.004 -2.888 1.00 92.50 126 LEU A N 1
ATOM 1004 C CA . LEU A 1 126 ? -17.961 1.434 -1.974 1.00 92.50 126 LEU A CA 1
ATOM 1005 C C . LEU A 1 126 ? -18.351 2.871 -2.284 1.00 92.50 126 LEU A C 1
ATOM 1007 O O . LEU A 1 126 ? -17.519 3.775 -2.231 1.00 92.50 126 LEU A O 1
ATOM 1011 N N . GLU A 1 127 ? -19.628 3.082 -2.563 1.00 91.50 127 GLU A N 1
ATOM 1012 C CA . GLU A 1 127 ? -20.189 4.421 -2.659 1.00 91.50 127 GLU A CA 1
ATOM 1013 C C . GLU A 1 127 ? -20.408 4.964 -1.243 1.00 91.50 127 GLU A C 1
ATOM 1015 O O . GLU A 1 127 ? -21.226 4.439 -0.487 1.00 91.50 127 GLU A O 1
ATOM 1020 N N . ILE A 1 128 ? -19.624 5.974 -0.855 1.00 90.12 128 ILE A N 1
ATOM 1021 C CA . ILE A 1 128 ? -19.655 6.566 0.489 1.00 90.12 128 ILE A CA 1
ATOM 1022 C C . ILE A 1 128 ? -19.817 8.073 0.348 1.00 90.12 128 ILE A C 1
ATOM 1024 O O . ILE A 1 128 ? -18.854 8.838 0.349 1.00 90.12 128 ILE A O 1
ATOM 1028 N N . THR A 1 129 ? -21.070 8.489 0.226 1.00 88.62 129 THR A N 1
ATOM 1029 C CA . THR A 1 129 ? -21.465 9.893 0.078 1.00 88.62 129 THR A CA 1
ATOM 1030 C C . THR A 1 129 ? -22.049 10.449 1.374 1.00 88.62 129 THR A C 1
ATOM 1032 O O . THR A 1 129 ? -22.320 9.698 2.323 1.00 88.62 129 THR A O 1
ATOM 1035 N N . LEU A 1 130 ? -22.281 11.764 1.409 1.00 84.69 130 LEU A N 1
ATOM 1036 C CA . LEU A 1 130 ? -22.944 12.449 2.529 1.00 84.69 130 LEU A CA 1
ATOM 1037 C C . LEU A 1 130 ? -24.338 11.871 2.824 1.00 84.69 130 LEU A C 1
ATOM 1039 O O . LEU A 1 130 ? -24.738 11.770 3.982 1.00 84.69 130 LEU A O 1
ATOM 1043 N N . ASP A 1 131 ? -25.050 11.446 1.779 1.00 85.25 131 ASP A N 1
ATOM 1044 C CA . ASP A 1 131 ? -26.421 10.937 1.873 1.00 85.25 131 ASP A CA 1
ATOM 1045 C C . ASP A 1 131 ? -26.491 9.418 2.076 1.00 85.25 131 ASP A C 1
ATOM 1047 O O . ASP A 1 131 ? -27.558 8.868 2.359 1.00 85.25 131 ASP A O 1
ATOM 1051 N N . THR A 1 132 ? -25.357 8.718 1.958 1.00 82.44 132 THR A N 1
ATOM 1052 C CA . THR A 1 132 ? -25.301 7.277 2.217 1.00 82.44 132 THR A CA 1
ATOM 1053 C C . THR A 1 132 ? -25.637 7.030 3.696 1.00 82.44 132 THR A C 1
ATOM 1055 O O . THR A 1 132 ? -24.959 7.568 4.567 1.00 82.44 132 THR A O 1
ATOM 1058 N N . PRO A 1 133 ? -26.647 6.221 4.050 1.00 81.12 133 PRO A N 1
ATOM 1059 C CA . PRO A 1 133 ? -27.022 6.036 5.455 1.00 81.12 133 PRO A CA 1
ATOM 1060 C C . PRO A 1 133 ? -26.026 5.177 6.255 1.00 81.12 133 PRO A C 1
ATOM 1062 O O . PRO A 1 133 ? -26.053 5.216 7.481 1.00 81.12 133 PRO A O 1
ATOM 1065 N N . GLY A 1 134 ? -25.179 4.393 5.580 1.00 85.94 134 GLY A N 1
ATOM 1066 C CA . GLY A 1 134 ? -24.199 3.499 6.203 1.00 85.94 134 GLY A CA 1
ATOM 1067 C C . GLY A 1 134 ? -22.804 4.107 6.375 1.00 85.94 134 GLY A C 1
ATOM 1068 O O . GLY A 1 134 ? -22.416 5.055 5.681 1.00 85.94 134 GLY A O 1
ATOM 1069 N N . GLU A 1 135 ? -22.048 3.502 7.286 1.00 92.56 135 GLU A N 1
ATOM 1070 C CA . GLU A 1 135 ? -20.624 3.731 7.524 1.00 92.56 135 GLU A CA 1
ATOM 1071 C C . GLU A 1 135 ? -19.774 2.712 6.752 1.00 92.56 135 GLU A C 1
ATOM 1073 O O . GLU A 1 135 ? -20.217 1.604 6.459 1.00 92.56 135 GLU A O 1
ATOM 1078 N N . ILE A 1 136 ? -18.501 3.026 6.488 1.00 94.69 136 ILE A N 1
ATOM 1079 C CA . ILE A 1 136 ? -17.574 2.099 5.797 1.00 94.69 136 ILE A CA 1
ATOM 1080 C C . ILE A 1 136 ? -17.487 0.743 6.521 1.00 94.69 136 ILE A C 1
ATOM 1082 O O . ILE A 1 136 ? -17.404 -0.307 5.887 1.00 94.69 136 ILE A O 1
ATOM 1086 N N . ALA A 1 137 ? -17.538 0.759 7.857 1.00 94.06 137 ALA A N 1
ATOM 1087 C CA . ALA A 1 137 ? -17.479 -0.447 8.680 1.00 94.06 137 ALA A CA 1
ATOM 1088 C C . ALA A 1 137 ? -18.666 -1.401 8.457 1.00 94.06 137 ALA A C 1
ATOM 1090 O O . ALA A 1 137 ? -18.515 -2.593 8.718 1.00 94.06 137 ALA A O 1
ATOM 1091 N N . ASP A 1 138 ? -19.812 -0.904 7.985 1.00 93.75 138 ASP A N 1
ATOM 1092 C CA . ASP A 1 138 ? -21.022 -1.709 7.775 1.00 93.75 138 ASP A CA 1
ATOM 1093 C C . ASP A 1 138 ? -20.908 -2.609 6.536 1.00 93.75 138 ASP A C 1
ATOM 1095 O O . ASP A 1 138 ? -21.592 -3.626 6.433 1.00 93.75 138 ASP A O 1
ATOM 1099 N N . PHE A 1 139 ? -20.014 -2.264 5.607 1.00 94.31 139 PHE A N 1
ATOM 1100 C CA . PHE A 1 139 ? -19.762 -3.022 4.378 1.00 94.31 139 PHE A CA 1
ATOM 1101 C C . PHE A 1 139 ? -18.656 -4.071 4.534 1.00 94.31 139 PHE A C 1
ATOM 1103 O O . PHE A 1 139 ? -18.294 -4.727 3.556 1.00 94.31 139 PHE A O 1
ATOM 1110 N N . MET A 1 140 ? -18.096 -4.217 5.736 1.00 95.19 140 MET A N 1
ATOM 1111 C CA . MET A 1 140 ? -16.945 -5.071 6.003 1.00 95.19 140 MET A CA 1
ATOM 1112 C C . MET A 1 140 ? -17.360 -6.406 6.632 1.00 95.19 140 MET A C 1
ATOM 1114 O O . MET A 1 140 ? -18.105 -6.447 7.612 1.00 95.19 140 MET A O 1
ATOM 1118 N N . ASP A 1 141 ? -16.818 -7.509 6.118 1.00 95.25 141 ASP A N 1
ATOM 1119 C CA . ASP A 1 141 ? -16.926 -8.837 6.720 1.00 95.25 141 ASP A CA 1
ATOM 1120 C C . ASP A 1 141 ? -15.966 -8.953 7.915 1.00 95.25 141 ASP A C 1
ATOM 1122 O O . ASP A 1 141 ? -14.856 -9.496 7.831 1.00 95.25 141 ASP A O 1
ATOM 1126 N N . TRP A 1 142 ? -16.405 -8.422 9.057 1.00 94.31 142 TRP A N 1
ATOM 1127 C CA . TRP A 1 142 ? -15.675 -8.509 10.319 1.00 94.31 142 TRP A CA 1
ATOM 1128 C C . TRP A 1 142 ? -15.452 -9.950 10.771 1.00 94.31 142 TRP A C 1
ATOM 1130 O O . TRP A 1 142 ? -14.402 -10.247 11.344 1.00 94.31 142 TRP A O 1
ATOM 1140 N N . ASP A 1 143 ? -16.375 -10.863 10.476 1.00 92.94 143 ASP A N 1
ATOM 1141 C CA . ASP A 1 143 ? -16.234 -12.265 10.856 1.00 92.94 143 ASP A CA 1
ATOM 1142 C C . ASP A 1 143 ? -15.051 -12.916 10.147 1.00 92.94 143 ASP A C 1
ATOM 1144 O O . ASP A 1 143 ? -14.431 -13.807 10.727 1.00 92.94 143 ASP A O 1
ATOM 1148 N N . SER A 1 144 ? -14.675 -12.468 8.945 1.00 92.69 144 SER A N 1
ATOM 1149 C CA . SER A 1 144 ? -13.454 -12.924 8.269 1.00 92.69 144 SER A CA 1
ATOM 1150 C C . SER A 1 144 ? -12.173 -12.391 8.926 1.00 92.69 144 SER A C 1
ATOM 1152 O O . SER A 1 144 ? -11.202 -13.144 9.051 1.00 92.69 144 SER A O 1
ATOM 1154 N N . LEU A 1 145 ? -12.186 -11.150 9.425 1.00 94.00 145 LEU A N 1
ATOM 1155 C CA . LEU A 1 145 ? -10.993 -10.410 9.850 1.00 94.00 145 LEU A CA 1
ATOM 1156 C C . LEU A 1 145 ? -10.687 -10.487 11.343 1.00 94.00 145 LEU A C 1
ATOM 1158 O O . LEU A 1 145 ? -9.516 -10.527 11.735 1.00 94.00 145 LEU A O 1
ATOM 1162 N N . VAL A 1 146 ? -11.717 -10.510 12.186 1.00 95.75 146 VAL A N 1
ATOM 1163 C CA . VAL A 1 146 ? -11.576 -10.439 13.640 1.00 95.75 146 VAL A CA 1
ATOM 1164 C C . VAL A 1 146 ? -12.126 -11.675 14.333 1.00 95.75 146 VAL A C 1
ATOM 1166 O O . VAL A 1 146 ? -12.889 -12.471 13.795 1.00 95.75 146 VAL A O 1
ATOM 1169 N N . LYS A 1 147 ? -11.680 -11.871 15.568 1.00 95.19 147 LYS A N 1
ATOM 1170 C CA . LYS A 1 147 ? -12.211 -12.857 16.504 1.00 95.19 147 LYS A CA 1
ATOM 1171 C C . LYS A 1 147 ? -12.434 -12.194 17.849 1.00 95.19 147 LYS A C 1
ATOM 1173 O O . LYS A 1 147 ? -11.704 -11.280 18.232 1.00 95.19 147 LYS A O 1
ATOM 1178 N N . ILE A 1 148 ? -13.395 -12.704 18.603 1.00 94.12 148 ILE A N 1
ATOM 1179 C CA . ILE A 1 148 ? -13.640 -12.249 19.969 1.00 94.12 148 ILE A CA 1
ATOM 1180 C C . ILE A 1 148 ? -12.786 -13.094 20.914 1.00 94.12 148 ILE A C 1
ATOM 1182 O O . ILE A 1 148 ? -12.876 -14.319 20.937 1.00 94.12 148 ILE A O 1
ATOM 1186 N N . THR A 1 149 ? -11.921 -12.447 21.692 1.00 88.62 149 THR A N 1
ATOM 1187 C CA . THR A 1 149 ? -11.127 -13.088 22.750 1.00 88.62 149 THR A CA 1
ATOM 1188 C C . THR A 1 149 ? -11.304 -12.292 24.035 1.00 88.62 149 THR A C 1
ATOM 1190 O O . THR A 1 149 ? -10.996 -11.104 24.065 1.00 88.62 149 THR A O 1
ATOM 1193 N N . ASN A 1 150 ? -11.797 -12.935 25.100 1.00 88.31 150 ASN A N 1
ATOM 1194 C CA . ASN A 1 150 ? -12.115 -12.281 26.379 1.00 88.31 150 ASN A CA 1
ATOM 1195 C C . ASN A 1 150 ? -13.033 -11.055 26.216 1.00 88.31 150 ASN A C 1
ATOM 1197 O O . ASN A 1 150 ? -12.763 -9.998 26.780 1.00 88.31 150 ASN A O 1
ATOM 1201 N N . SER A 1 151 ? -14.090 -11.191 25.407 1.00 90.12 151 SER A N 1
ATOM 1202 C CA . SER A 1 151 ? -15.055 -10.120 25.103 1.00 90.12 151 SER A CA 1
ATOM 1203 C C . SER A 1 151 ? -14.465 -8.892 24.394 1.00 90.12 151 SER A C 1
ATOM 1205 O O . SER A 1 151 ? -15.084 -7.833 24.387 1.00 90.12 151 SER A O 1
ATOM 1207 N N . VAL A 1 152 ? -13.281 -9.024 23.788 1.00 91.00 152 VAL A N 1
ATOM 1208 C CA . VAL A 1 152 ? -12.623 -7.963 23.014 1.00 91.00 152 VAL A CA 1
ATOM 1209 C C . VAL A 1 152 ? -12.370 -8.460 21.594 1.00 91.00 152 VAL A C 1
ATOM 1211 O O . VAL A 1 152 ? -11.858 -9.569 21.408 1.00 91.00 152 VAL A O 1
ATOM 1214 N N . TYR A 1 153 ? -12.713 -7.643 20.598 1.00 93.94 153 TYR A N 1
ATOM 1215 C CA . TYR A 1 153 ? -12.358 -7.903 19.206 1.00 93.94 153 TYR A CA 1
ATOM 1216 C C . TYR A 1 153 ? -10.849 -7.821 19.013 1.00 93.94 153 TYR A C 1
ATOM 1218 O O . TYR A 1 153 ? -10.179 -6.928 19.535 1.00 93.94 153 TYR A O 1
ATOM 1226 N N . ARG A 1 154 ? -10.308 -8.777 18.266 1.00 94.56 154 ARG A N 1
ATOM 1227 C CA . ARG A 1 154 ? -8.903 -8.808 17.881 1.00 94.56 154 ARG A CA 1
ATOM 1228 C C . ARG A 1 154 ? -8.767 -9.272 16.439 1.00 94.56 154 ARG A C 1
ATOM 1230 O O . ARG A 1 154 ? -9.457 -10.230 16.080 1.00 94.56 154 ARG A O 1
ATOM 1237 N N . PRO A 1 155 ? -7.840 -8.701 15.654 1.00 96.25 155 PRO A N 1
ATOM 1238 C CA . PRO A 1 155 ? -7.487 -9.250 14.352 1.00 96.25 155 PRO A CA 1
ATOM 1239 C C . PRO A 1 155 ? -7.146 -10.739 14.472 1.00 96.25 155 PRO A C 1
ATOM 1241 O O . PRO A 1 155 ? -6.498 -11.161 15.436 1.00 96.25 155 PRO A O 1
ATOM 1244 N N . LYS A 1 156 ? -7.603 -11.562 13.528 1.00 95.56 156 LYS A N 1
ATOM 1245 C CA . LYS A 1 156 ? -7.255 -12.991 13.500 1.00 95.56 156 LYS A CA 1
ATOM 1246 C C . LYS A 1 156 ? -5.776 -13.193 13.193 1.00 95.56 156 LYS A C 1
ATOM 1248 O O . LYS A 1 156 ? -5.162 -14.071 13.801 1.00 95.56 156 LYS A O 1
ATOM 1253 N N . ILE A 1 157 ? -5.250 -12.372 12.285 1.00 94.75 157 ILE A N 1
ATOM 1254 C CA . ILE A 1 157 ? -3.851 -12.339 11.861 1.00 94.75 157 ILE A CA 1
ATOM 1255 C C . ILE A 1 157 ? -3.124 -11.250 12.645 1.00 94.75 157 ILE A C 1
ATOM 1257 O O . ILE A 1 157 ? -3.612 -10.126 12.757 1.00 94.75 157 ILE A O 1
ATOM 1261 N N . ASP A 1 158 ? -1.991 -11.619 13.236 1.00 94.75 158 ASP A N 1
ATOM 1262 C CA . ASP A 1 158 ? -1.090 -10.746 13.991 1.00 94.75 158 ASP A CA 1
ATOM 1263 C C . ASP A 1 158 ? -1.817 -9.720 14.896 1.00 94.75 158 ASP A C 1
ATOM 1265 O O . ASP A 1 158 ? -1.746 -8.499 14.698 1.00 94.75 158 ASP A O 1
ATOM 1269 N N . PRO A 1 159 ? -2.547 -10.200 15.931 1.00 94.19 159 PRO A N 1
ATOM 1270 C CA . PRO A 1 159 ? -3.383 -9.354 16.786 1.00 94.19 159 PRO A CA 1
ATOM 1271 C C . PRO A 1 159 ? -2.628 -8.236 17.517 1.00 94.19 159 PRO A C 1
ATOM 1273 O O . PRO A 1 159 ? -3.241 -7.273 17.960 1.00 94.19 159 PRO A O 1
ATOM 1276 N N . GLY A 1 160 ? -1.318 -8.405 17.719 1.00 91.81 160 GLY A N 1
ATOM 1277 C CA . GLY A 1 160 ? -0.455 -7.442 18.406 1.00 91.81 160 GLY A CA 1
ATOM 1278 C C . GLY A 1 160 ? 0.355 -6.547 17.470 1.00 91.81 160 GLY A C 1
ATOM 1279 O O . GLY A 1 160 ? 1.170 -5.775 17.966 1.00 91.81 160 GLY A O 1
ATOM 1280 N N . ALA A 1 161 ? 0.186 -6.670 16.151 1.00 94.56 161 ALA A N 1
ATOM 1281 C CA . ALA A 1 161 ? 0.976 -5.907 15.195 1.00 94.56 161 ALA A CA 1
ATOM 1282 C C . ALA A 1 161 ? 0.603 -4.419 15.184 1.00 94.56 161 ALA A C 1
ATOM 1284 O O . ALA A 1 161 ? -0.578 -4.050 15.160 1.00 94.56 161 ALA A O 1
ATOM 1285 N N . ASP A 1 162 ? 1.644 -3.588 15.134 1.00 95.31 162 ASP A N 1
ATOM 1286 C CA . ASP A 1 162 ? 1.563 -2.158 14.860 1.00 95.31 162 ASP A CA 1
ATOM 1287 C C . ASP A 1 162 ? 1.230 -1.959 13.376 1.00 95.31 162 ASP A C 1
ATOM 1289 O O . ASP A 1 162 ? 2.023 -2.291 12.492 1.00 95.31 162 ASP A O 1
ATOM 1293 N N . ARG A 1 163 ? 0.037 -1.428 13.107 1.00 97.31 163 ARG A N 1
ATOM 1294 C CA . ARG A 1 163 ? -0.487 -1.237 11.754 1.00 97.31 163 ARG A CA 1
ATOM 1295 C C . ARG A 1 163 ? -0.288 0.184 11.272 1.00 97.31 163 ARG A C 1
ATOM 1297 O O . ARG A 1 163 ? -0.351 1.142 12.046 1.00 97.31 163 ARG A O 1
ATOM 1304 N N . THR A 1 164 ? -0.061 0.308 9.979 1.00 98.00 164 THR A N 1
ATOM 1305 C CA . THR A 1 164 ? 0.060 1.571 9.270 1.00 98.00 164 THR A CA 1
ATOM 1306 C C . THR A 1 164 ? -1.127 1.730 8.337 1.00 98.00 164 THR A C 1
ATOM 1308 O O . THR A 1 164 ? -1.715 0.755 7.865 1.00 98.00 164 THR A O 1
ATOM 1311 N N . VAL A 1 165 ? -1.489 2.982 8.090 1.00 98.06 165 VAL A N 1
ATOM 1312 C CA . VAL A 1 165 ? -2.575 3.346 7.184 1.00 98.06 165 VAL A CA 1
ATOM 1313 C C . VAL A 1 165 ? -2.058 4.368 6.189 1.00 98.06 165 VAL A C 1
ATOM 1315 O O . VAL A 1 165 ? -1.323 5.289 6.567 1.00 98.06 165 VAL A O 1
ATOM 1318 N N . HIS A 1 166 ? -2.471 4.233 4.936 1.00 97.56 166 HIS A N 1
ATOM 1319 C CA . HIS A 1 166 ? -2.387 5.310 3.960 1.00 97.56 166 HIS A CA 1
ATOM 1320 C C . HIS A 1 166 ? -3.761 5.568 3.355 1.00 97.56 166 HIS A C 1
ATOM 1322 O O . HIS A 1 166 ? -4.497 4.621 3.071 1.00 97.56 166 HIS A O 1
ATOM 1328 N N . VAL A 1 167 ? -4.082 6.847 3.191 1.00 95.75 167 VAL A N 1
ATOM 1329 C CA . VAL A 1 167 ? -5.303 7.316 2.545 1.00 95.75 167 VAL A CA 1
ATOM 1330 C C . VAL A 1 167 ? -4.912 8.268 1.421 1.00 95.75 167 VAL A C 1
ATOM 1332 O O . VAL A 1 167 ? -4.318 9.319 1.680 1.00 95.75 167 VAL A O 1
ATOM 1335 N N . ASP A 1 168 ? -5.259 7.892 0.197 1.00 91.81 168 ASP A N 1
ATOM 1336 C CA . ASP A 1 168 ? -5.119 8.729 -0.989 1.00 91.81 168 ASP A CA 1
ATOM 1337 C C . ASP A 1 168 ? -6.436 9.474 -1.213 1.00 91.81 168 ASP A C 1
ATOM 1339 O O . ASP A 1 168 ? -7.456 8.863 -1.532 1.00 91.81 168 ASP A O 1
ATOM 1343 N N . GLN A 1 169 ? -6.450 10.769 -0.891 1.00 83.31 169 GLN A N 1
ATOM 1344 C CA . GLN A 1 169 ? -7.683 11.550 -0.808 1.00 83.31 169 GLN A CA 1
ATOM 1345 C C . GLN A 1 169 ? -8.128 12.070 -2.171 1.00 83.31 169 GLN A C 1
ATOM 1347 O O . GLN A 1 169 ? -7.421 12.841 -2.813 1.00 83.31 169 GLN A O 1
ATOM 1352 N N . ALA A 1 170 ? -9.391 11.795 -2.482 1.00 78.12 170 ALA A N 1
ATOM 1353 C CA . ALA A 1 170 ? -10.163 12.449 -3.523 1.00 78.12 170 ALA A CA 1
ATOM 1354 C C . ALA A 1 170 ? -11.522 12.898 -2.962 1.00 78.12 170 ALA A C 1
ATOM 1356 O O . ALA A 1 170 ? -12.008 12.340 -1.974 1.00 78.12 170 ALA A O 1
ATOM 1357 N N . THR A 1 171 ? -12.136 13.915 -3.575 1.00 66.56 171 THR A N 1
ATOM 1358 C CA . THR A 1 171 ? -13.443 14.446 -3.137 1.00 66.56 171 THR A CA 1
ATOM 1359 C C . THR A 1 171 ? -14.527 14.377 -4.210 1.00 66.56 171 THR A C 1
ATOM 1361 O O . THR A 1 171 ? -15.661 14.029 -3.886 1.00 66.56 171 THR A O 1
ATOM 1364 N N . VAL A 1 172 ? -14.207 14.700 -5.471 1.00 69.56 172 VAL A N 1
ATOM 1365 C CA . VAL A 1 172 ? -15.188 14.874 -6.560 1.00 69.56 172 VAL A CA 1
ATOM 1366 C C . VAL A 1 172 ? -14.693 14.211 -7.843 1.00 69.56 172 VAL A C 1
ATOM 1368 O O . VAL A 1 172 ? -13.573 14.490 -8.264 1.00 69.56 172 VAL A O 1
ATOM 1371 N N . HIS A 1 173 ? -15.545 13.396 -8.480 1.00 63.38 173 HIS A N 1
ATOM 1372 C CA . HIS A 1 173 ? -15.294 12.695 -9.757 1.00 63.38 173 HIS A CA 1
ATOM 1373 C C . HIS A 1 173 ? -14.060 11.781 -9.788 1.00 63.38 173 HIS A C 1
ATOM 1375 O O . HIS A 1 173 ? -13.672 11.306 -10.853 1.00 63.38 173 HIS A O 1
ATOM 1381 N N . ASP A 1 174 ? -13.470 11.525 -8.629 1.00 75.06 174 ASP A N 1
ATOM 1382 C CA . ASP A 1 174 ? -12.291 10.698 -8.455 1.00 75.06 174 ASP A CA 1
ATOM 1383 C C . ASP A 1 174 ? -12.490 9.821 -7.215 1.00 75.06 174 ASP A C 1
ATOM 1385 O O . ASP A 1 174 ? -13.359 10.092 -6.376 1.00 75.06 174 ASP A O 1
ATOM 1389 N N . ALA A 1 175 ? -11.747 8.728 -7.133 1.00 85.62 175 ALA A N 1
ATOM 1390 C CA . ALA A 1 175 ? -11.919 7.740 -6.088 1.00 85.62 175 ALA A CA 1
ATOM 1391 C C . ALA A 1 175 ? -10.892 7.928 -4.974 1.00 85.62 175 ALA A C 1
ATOM 1393 O O . ALA A 1 175 ? -9.721 8.196 -5.207 1.00 85.62 175 ALA A O 1
ATOM 1394 N N . LEU A 1 176 ? -11.339 7.745 -3.736 1.00 92.12 176 LEU A N 1
ATOM 1395 C CA . LEU A 1 176 ? -10.474 7.758 -2.568 1.00 92.12 176 LEU A CA 1
ATOM 1396 C C . LEU A 1 176 ? -9.971 6.338 -2.302 1.00 92.12 176 LEU A C 1
ATOM 1398 O O . LEU A 1 176 ? -10.755 5.395 -2.152 1.00 92.12 176 LEU A O 1
ATOM 1402 N N . GLY A 1 177 ? -8.655 6.188 -2.218 1.00 94.88 177 GLY A N 1
ATOM 1403 C CA . GLY A 1 177 ? -8.016 4.941 -1.827 1.00 94.88 177 GLY A CA 1
ATOM 1404 C C . GLY A 1 177 ? -7.792 4.884 -0.319 1.00 94.88 177 GLY A C 1
ATOM 1405 O O . GLY A 1 177 ? -7.383 5.862 0.309 1.00 94.88 177 GLY A O 1
ATOM 1406 N N . LEU A 1 178 ? -7.998 3.714 0.285 1.00 96.81 178 LEU A N 1
ATOM 1407 C CA . LEU A 1 178 ? -7.577 3.451 1.660 1.00 96.81 178 LEU A CA 1
ATOM 1408 C C . LEU A 1 178 ? -6.929 2.076 1.745 1.00 96.81 178 LEU A C 1
ATOM 1410 O O . LEU A 1 178 ? -7.503 1.092 1.286 1.00 96.81 178 LEU A O 1
ATOM 1414 N N . ALA A 1 179 ? -5.763 1.986 2.387 1.00 98.31 179 ALA A N 1
ATOM 1415 C CA . ALA A 1 179 ? -5.123 0.711 2.704 1.00 98.31 179 ALA A CA 1
ATOM 1416 C C . ALA A 1 179 ? -4.618 0.667 4.149 1.00 98.31 179 ALA A C 1
ATOM 1418 O O . ALA A 1 179 ? -4.135 1.663 4.697 1.00 98.31 179 ALA A O 1
ATOM 1419 N N . VAL A 1 180 ? -4.698 -0.522 4.746 1.00 98.50 180 VAL A N 1
ATOM 1420 C CA . VAL A 1 180 ? -4.179 -0.842 6.079 1.00 98.50 180 VAL A CA 1
ATOM 1421 C C . VAL A 1 180 ? -3.275 -2.058 5.968 1.00 98.50 180 VAL A C 1
ATOM 1423 O O . VAL A 1 180 ? -3.650 -3.066 5.369 1.00 98.50 180 VAL A O 1
ATOM 1426 N N . GLY A 1 181 ? -2.090 -1.983 6.564 1.00 98.19 181 GLY A N 1
ATOM 1427 C CA . GLY A 1 181 ? -1.165 -3.108 6.602 1.00 98.19 181 GLY A CA 1
ATOM 1428 C C . GLY A 1 181 ? -0.195 -3.035 7.768 1.00 98.19 181 GLY A C 1
ATOM 1429 O O . GLY A 1 181 ? -0.192 -2.085 8.549 1.00 98.19 181 GLY A O 1
ATOM 1430 N N . HIS A 1 182 ? 0.634 -4.061 7.904 1.00 97.94 182 HIS A N 1
ATOM 1431 C CA . HIS A 1 182 ? 1.654 -4.138 8.941 1.00 97.94 182 HIS A CA 1
ATOM 1432 C C . HIS A 1 182 ? 2.864 -4.953 8.492 1.00 97.94 182 HIS A C 1
ATOM 1434 O O . HIS A 1 182 ? 2.855 -5.635 7.467 1.00 97.94 182 HIS A O 1
ATOM 1440 N N . VAL A 1 183 ? 3.925 -4.882 9.295 1.00 97.00 183 VAL A N 1
ATOM 1441 C CA . VAL A 1 183 ? 5.070 -5.787 9.181 1.00 97.00 183 VAL A CA 1
ATOM 1442 C C . VAL A 1 183 ? 4.702 -7.103 9.858 1.00 97.00 183 VAL A C 1
ATOM 1444 O O . VAL A 1 183 ? 4.532 -7.131 11.075 1.00 97.00 183 VAL A O 1
ATOM 1447 N N . GLN A 1 184 ? 4.571 -8.171 9.074 1.00 94.50 184 GLN A N 1
ATOM 1448 C CA . GLN A 1 184 ? 4.249 -9.509 9.578 1.00 94.50 184 GLN A CA 1
ATOM 1449 C C . GLN A 1 184 ? 5.483 -10.176 10.194 1.00 94.50 184 GLN A C 1
ATOM 1451 O O . GLN A 1 184 ? 5.450 -10.659 11.323 1.00 94.50 184 GLN A O 1
ATOM 1456 N N . ASP A 1 185 ? 6.593 -10.173 9.459 1.00 91.38 185 ASP A N 1
ATOM 1457 C CA . ASP A 1 185 ? 7.879 -10.690 9.913 1.00 91.38 185 ASP A CA 1
ATOM 1458 C C . ASP A 1 185 ? 9.041 -9.996 9.184 1.00 91.38 185 ASP A C 1
ATOM 1460 O O . ASP A 1 185 ? 8.853 -9.046 8.418 1.00 91.38 185 ASP A O 1
ATOM 1464 N N . PHE A 1 186 ? 10.265 -10.445 9.457 1.00 89.12 186 PHE A N 1
ATOM 1465 C CA . PHE A 1 186 ? 11.451 -10.048 8.709 1.00 89.12 186 PHE A CA 1
ATOM 1466 C C . PHE A 1 186 ? 12.046 -11.272 8.036 1.00 89.12 186 PHE A C 1
ATOM 1468 O O . PHE A 1 186 ? 12.326 -12.273 8.695 1.00 89.12 186 PHE A O 1
ATOM 1475 N N . ILE A 1 187 ? 12.319 -11.155 6.740 1.00 85.69 187 ILE A N 1
ATOM 1476 C CA . ILE A 1 187 ? 12.958 -12.217 5.972 1.00 85.69 187 ILE A CA 1
ATOM 1477 C C . ILE A 1 187 ? 14.355 -11.807 5.537 1.00 85.69 187 ILE A C 1
ATOM 1479 O O . ILE A 1 187 ? 14.626 -10.633 5.272 1.00 85.69 187 ILE A O 1
ATOM 1483 N N . LEU A 1 188 ? 15.244 -12.791 5.457 1.00 82.44 188 LEU A N 1
ATOM 1484 C CA . LEU A 1 188 ? 16.578 -12.598 4.920 1.00 82.44 188 LEU A CA 1
ATOM 1485 C C . LEU A 1 188 ? 16.505 -12.505 3.394 1.00 82.44 188 LEU A C 1
ATOM 1487 O O . LEU A 1 188 ? 16.062 -13.445 2.738 1.00 82.44 188 LEU A O 1
ATOM 1491 N N . VAL A 1 189 ? 16.963 -11.386 2.838 1.00 79.50 189 VAL A N 1
ATOM 1492 C CA 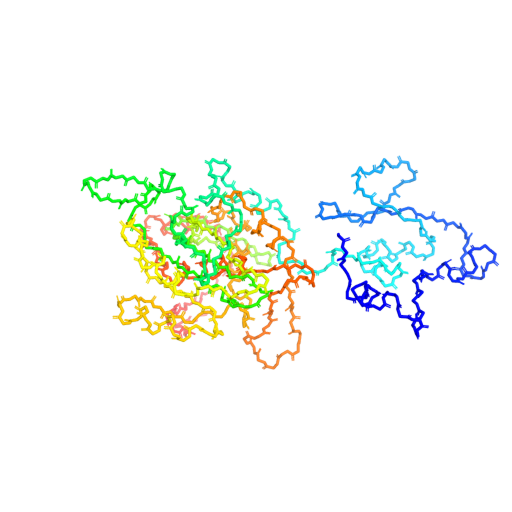. VAL A 1 189 ? 17.097 -11.196 1.393 1.00 79.50 189 VAL A CA 1
ATOM 1493 C C . VAL A 1 189 ? 18.572 -11.238 1.032 1.00 79.50 189 VAL A C 1
ATOM 1495 O O . VAL A 1 189 ? 19.380 -10.492 1.590 1.00 79.50 189 VAL A O 1
ATOM 1498 N N . THR A 1 190 ? 18.899 -12.089 0.068 1.00 79.25 190 THR A N 1
ATOM 1499 C CA . THR A 1 190 ? 20.227 -12.180 -0.534 1.00 79.25 190 THR A CA 1
ATOM 1500 C C . THR A 1 190 ? 20.217 -11.437 -1.862 1.00 79.25 190 THR A C 1
ATOM 1502 O O . THR A 1 190 ? 19.420 -11.750 -2.746 1.00 79.25 190 THR A O 1
ATOM 1505 N N . ARG A 1 191 ? 21.094 -10.444 -2.011 1.00 77.25 191 ARG A N 1
ATOM 1506 C CA . ARG A 1 191 ? 21.288 -9.696 -3.256 1.00 77.25 191 ARG A CA 1
ATOM 1507 C C . ARG A 1 191 ? 22.713 -9.884 -3.735 1.00 77.25 191 ARG A C 1
ATOM 1509 O O . ARG A 1 191 ? 23.646 -9.704 -2.964 1.00 77.25 191 ARG A O 1
ATOM 1516 N N . GLU A 1 192 ? 22.872 -10.205 -5.007 1.00 77.56 192 GLU A N 1
ATOM 1517 C CA . GLU A 1 192 ? 24.173 -10.216 -5.663 1.00 77.56 192 GLU A CA 1
ATOM 1518 C C . GLU A 1 192 ? 24.331 -8.921 -6.455 1.00 77.56 192 GLU A C 1
ATOM 1520 O O . GLU A 1 192 ? 23.455 -8.543 -7.239 1.00 77.56 192 GLU A O 1
ATOM 1525 N N . ASN A 1 193 ? 25.439 -8.218 -6.244 1.00 70.00 193 ASN A N 1
ATOM 1526 C CA . ASN A 1 193 ? 25.792 -7.080 -7.070 1.00 70.00 193 ASN A CA 1
ATOM 1527 C C . ASN A 1 193 ? 26.273 -7.598 -8.436 1.00 70.00 193 ASN A C 1
ATOM 1529 O O . ASN A 1 193 ? 27.336 -8.211 -8.507 1.00 70.00 193 ASN A O 1
ATOM 1533 N N . PRO A 1 194 ? 25.564 -7.310 -9.540 1.00 58.50 194 PRO A N 1
ATOM 1534 C CA . PRO A 1 194 ? 25.897 -7.867 -10.849 1.00 58.50 194 PRO A CA 1
ATOM 1535 C C . PRO A 1 194 ? 27.234 -7.360 -11.411 1.00 58.50 194 PRO A C 1
ATOM 1537 O O . PRO A 1 194 ? 27.762 -7.947 -12.350 1.00 58.50 194 PRO A O 1
ATOM 1540 N N . LEU A 1 195 ? 27.774 -6.257 -10.879 1.00 67.00 195 LEU A N 1
ATOM 1541 C CA . LEU A 1 195 ? 29.038 -5.675 -11.334 1.00 67.00 195 LEU A CA 1
ATOM 1542 C C . LEU A 1 195 ? 30.242 -6.198 -10.549 1.00 67.00 195 LEU A C 1
ATOM 1544 O O . LEU A 1 195 ? 31.327 -6.318 -11.113 1.00 67.00 195 LEU A O 1
ATOM 1548 N N . THR A 1 196 ? 30.071 -6.469 -9.254 1.00 74.25 196 THR A N 1
ATOM 1549 C CA . THR A 1 196 ? 31.169 -6.877 -8.363 1.00 74.25 196 THR A CA 1
ATOM 1550 C C . THR A 1 196 ? 31.106 -8.348 -7.956 1.00 74.25 196 THR A C 1
ATOM 1552 O O . THR A 1 196 ? 32.093 -8.864 -7.439 1.00 74.25 196 THR A O 1
ATOM 1555 N N . GLY A 1 197 ? 29.971 -9.022 -8.171 1.00 72.75 197 GLY A N 1
ATOM 1556 C CA . GLY A 1 197 ? 29.690 -10.367 -7.659 1.00 72.75 197 GLY A CA 1
ATOM 1557 C C . GLY A 1 197 ? 29.530 -10.421 -6.135 1.00 72.75 197 GLY A C 1
ATOM 1558 O O . GLY A 1 197 ? 29.497 -11.502 -5.553 1.00 72.75 197 GLY A O 1
ATOM 1559 N N . GLU A 1 198 ? 29.482 -9.268 -5.461 1.00 73.06 198 GLU A N 1
ATOM 1560 C CA . GLU A 1 198 ? 29.362 -9.204 -4.008 1.00 73.06 198 GLU A CA 1
ATOM 1561 C C . GLU A 1 198 ? 27.965 -9.639 -3.569 1.00 73.06 198 GLU A C 1
ATOM 1563 O O . GLU A 1 198 ? 26.960 -9.095 -4.030 1.00 73.06 198 GLU A O 1
ATOM 1568 N N . ILE A 1 199 ? 27.912 -10.600 -2.650 1.00 75.25 199 ILE A N 1
ATOM 1569 C CA . ILE A 1 199 ? 26.670 -11.090 -2.064 1.00 75.25 199 ILE A CA 1
ATOM 1570 C C . ILE A 1 199 ? 26.407 -10.324 -0.770 1.00 75.25 199 ILE A C 1
ATOM 1572 O O . ILE A 1 199 ? 27.169 -10.415 0.192 1.00 75.25 199 ILE A O 1
ATOM 1576 N N . THR A 1 200 ? 25.304 -9.586 -0.732 1.00 73.38 200 THR A N 1
ATOM 1577 C CA . THR A 1 200 ? 24.809 -8.899 0.459 1.00 73.38 200 THR A CA 1
ATOM 1578 C C . THR A 1 200 ? 23.591 -9.624 1.010 1.00 73.38 200 THR A C 1
ATOM 1580 O O . THR A 1 200 ? 22.627 -9.884 0.293 1.00 73.38 200 THR A O 1
ATOM 1583 N N . ASN A 1 201 ? 23.619 -9.899 2.309 1.00 77.19 201 ASN A N 1
ATOM 1584 C CA . ASN A 1 201 ? 22.533 -10.518 3.052 1.00 77.19 201 ASN A CA 1
ATOM 1585 C C . ASN A 1 201 ? 21.960 -9.490 4.032 1.00 77.19 201 ASN A C 1
ATOM 1587 O O . ASN A 1 201 ? 22.692 -8.973 4.875 1.00 77.19 201 ASN A O 1
ATOM 1591 N N . SER A 1 202 ? 20.668 -9.176 3.941 1.00 78.38 202 SER A N 1
ATOM 1592 C CA . SER A 1 202 ? 20.025 -8.219 4.850 1.00 78.38 202 SER A CA 1
ATOM 1593 C C . SER A 1 202 ? 18.580 -8.594 5.159 1.00 78.38 202 SER A C 1
ATOM 1595 O O . SER A 1 202 ? 17.847 -9.069 4.293 1.00 78.38 202 SER A O 1
ATOM 1597 N N . TYR A 1 203 ? 18.157 -8.369 6.406 1.00 84.50 203 TYR A N 1
ATOM 1598 C CA . TYR A 1 203 ? 16.765 -8.560 6.807 1.00 84.50 203 TYR A CA 1
ATOM 1599 C C . TYR A 1 203 ? 15.893 -7.418 6.291 1.00 84.50 203 TYR A C 1
ATOM 1601 O O . TYR A 1 203 ? 16.213 -6.244 6.482 1.00 84.50 203 TYR A O 1
ATOM 1609 N N . HIS A 1 204 ? 14.770 -7.769 5.675 1.00 85.38 204 HIS A N 1
ATOM 1610 C CA . HIS A 1 204 ? 13.763 -6.824 5.207 1.00 85.38 204 HIS A CA 1
ATOM 1611 C C . HIS A 1 204 ? 12.372 -7.232 5.694 1.00 85.38 204 HIS A C 1
ATOM 1613 O O . HIS A 1 204 ? 12.101 -8.429 5.809 1.00 85.38 204 HIS A O 1
ATOM 1619 N N . PRO A 1 205 ? 11.484 -6.260 5.961 1.00 93.12 205 PRO A N 1
ATOM 1620 C CA . PRO A 1 205 ? 10.132 -6.555 6.403 1.00 93.12 205 PRO A CA 1
ATOM 1621 C C . PRO A 1 205 ? 9.349 -7.278 5.302 1.00 93.12 205 PRO A C 1
ATOM 1623 O O . PRO A 1 205 ? 9.394 -6.887 4.126 1.00 93.12 205 PRO A O 1
ATOM 1626 N N . ARG A 1 206 ? 8.612 -8.312 5.700 1.00 95.56 206 ARG A N 1
ATOM 1627 C CA . ARG A 1 206 ? 7.473 -8.836 4.953 1.00 95.56 206 ARG A CA 1
ATOM 1628 C C . ARG A 1 206 ? 6.243 -8.033 5.349 1.00 95.56 206 ARG A C 1
ATOM 1630 O O . ARG A 1 206 ? 5.951 -7.873 6.534 1.00 95.56 206 ARG A O 1
ATOM 1637 N N . ILE A 1 207 ? 5.555 -7.496 4.356 1.00 98.12 207 ILE A N 1
ATOM 1638 C CA . ILE A 1 207 ? 4.432 -6.584 4.534 1.00 98.12 207 ILE A CA 1
ATOM 1639 C C . ILE A 1 207 ? 3.152 -7.357 4.262 1.00 98.12 207 ILE A C 1
ATOM 1641 O O . ILE A 1 207 ? 2.989 -7.929 3.187 1.00 98.12 207 ILE A O 1
ATOM 1645 N N . PHE A 1 208 ? 2.246 -7.342 5.230 1.00 98.31 208 PHE A N 1
ATOM 1646 C CA . PHE A 1 208 ? 0.917 -7.918 5.113 1.00 98.31 208 PHE A CA 1
ATOM 1647 C C . PHE A 1 208 ? -0.095 -6.787 4.985 1.00 98.31 208 PHE A C 1
ATOM 1649 O O . PHE A 1 208 ? -0.176 -5.923 5.860 1.00 98.31 208 PHE A O 1
ATOM 1656 N N . ILE A 1 209 ? -0.864 -6.776 3.898 1.00 98.56 209 ILE A N 1
ATOM 1657 C CA . ILE A 1 209 ? -1.949 -5.808 3.721 1.00 98.56 209 ILE A CA 1
ATOM 1658 C C . ILE A 1 209 ? -3.210 -6.407 4.330 1.00 98.56 209 ILE A C 1
ATOM 1660 O O . ILE A 1 209 ? -3.760 -7.346 3.762 1.00 98.56 209 ILE A O 1
ATOM 1664 N N . ASP A 1 210 ? -3.659 -5.898 5.483 1.00 98.00 210 ASP A N 1
ATOM 1665 C CA . ASP A 1 210 ? -4.872 -6.362 6.168 1.00 98.00 210 ASP A CA 1
ATOM 1666 C C . ASP A 1 210 ? -6.092 -6.201 5.253 1.00 98.00 210 ASP A C 1
ATOM 1668 O O . ASP A 1 210 ? -6.822 -7.166 5.020 1.00 98.00 210 ASP A O 1
ATOM 1672 N N . PHE A 1 211 ? -6.274 -4.997 4.704 1.00 97.69 211 PHE A N 1
ATOM 1673 C CA . PHE A 1 211 ? -7.312 -4.673 3.733 1.00 97.69 211 PHE A CA 1
ATOM 1674 C C . PHE A 1 211 ? -6.986 -3.388 2.964 1.00 97.69 211 PHE A C 1
ATOM 1676 O O . PHE A 1 211 ? -6.157 -2.581 3.379 1.00 97.69 211 PHE A O 1
ATOM 1683 N N . MET A 1 212 ? -7.647 -3.215 1.827 1.00 97.88 212 MET A N 1
ATOM 1684 C CA . MET A 1 212 ? -7.578 -2.047 0.962 1.00 97.88 212 MET A CA 1
ATOM 1685 C C . MET A 1 212 ? -8.949 -1.880 0.312 1.00 97.88 212 MET A C 1
ATOM 1687 O O . MET A 1 212 ? -9.633 -2.882 0.121 1.00 97.88 212 MET A O 1
ATOM 1691 N N . VAL A 1 213 ? -9.380 -0.654 0.040 1.00 96.69 213 VAL A N 1
ATOM 1692 C CA . VAL A 1 213 ? -10.725 -0.380 -0.477 1.00 96.69 213 VAL A CA 1
ATOM 1693 C C . VAL A 1 213 ? -10.737 0.880 -1.327 1.00 96.69 213 VAL A C 1
ATOM 1695 O O . VAL A 1 213 ? -10.040 1.848 -1.014 1.00 96.69 213 VAL A O 1
ATOM 1698 N N . LYS A 1 214 ? -11.528 0.838 -2.403 1.00 95.81 214 LYS A N 1
ATOM 1699 C CA . LYS A 1 214 ? -11.819 1.977 -3.272 1.00 95.81 214 LYS A CA 1
ATOM 1700 C C . LYS A 1 214 ? -13.136 2.607 -2.841 1.00 95.81 214 LYS A C 1
ATOM 1702 O O . LYS A 1 214 ? -14.169 1.940 -2.855 1.00 95.81 214 LYS A O 1
ATOM 1707 N N . LEU A 1 215 ? -13.103 3.870 -2.437 1.00 93.75 215 LEU A N 1
ATOM 1708 C CA . LEU A 1 215 ? -14.298 4.643 -2.117 1.00 93.75 215 LEU A CA 1
ATOM 1709 C C . LEU A 1 215 ? -14.607 5.566 -3.289 1.00 93.75 215 LEU A C 1
ATOM 1711 O O . LEU A 1 215 ? -13.723 6.267 -3.772 1.00 93.75 215 LEU A O 1
ATOM 1715 N N . VAL A 1 216 ? -15.850 5.566 -3.749 1.00 91.56 216 VAL A N 1
ATOM 1716 C CA . VAL A 1 216 ? -16.287 6.364 -4.898 1.00 91.56 216 VAL A CA 1
ATOM 1717 C C . VAL A 1 216 ? -17.383 7.338 -4.487 1.00 91.56 216 VAL A C 1
ATOM 1719 O O . VAL A 1 216 ? -18.143 7.083 -3.547 1.00 91.56 216 VAL A O 1
ATOM 1722 N N . SER A 1 217 ? -17.445 8.468 -5.187 1.00 87.19 217 SER A N 1
ATOM 1723 C CA . SER A 1 217 ? -18.563 9.402 -5.093 1.00 87.19 217 SER A CA 1
ATOM 1724 C C . SER A 1 217 ? -19.716 8.940 -5.993 1.00 87.19 217 SER A C 1
ATOM 1726 O O . SER A 1 217 ? -19.508 8.177 -6.937 1.00 87.19 217 SER A O 1
ATOM 1728 N N . SER A 1 218 ? -20.929 9.429 -5.734 1.00 81.62 218 SER A N 1
ATOM 1729 C CA . SER A 1 218 ? -22.016 9.376 -6.719 1.00 81.62 218 SER A CA 1
ATOM 1730 C C . SER A 1 218 ? -21.874 10.528 -7.724 1.00 81.62 218 SER A C 1
ATOM 1732 O O . SER A 1 218 ? -21.100 11.458 -7.491 1.00 81.62 218 SER A O 1
ATOM 1734 N N . GLU A 1 219 ? -22.642 10.517 -8.820 1.00 76.25 219 GLU A N 1
ATOM 1735 C CA . GLU A 1 219 ? -22.629 11.617 -9.806 1.00 76.25 219 GLU A CA 1
ATOM 1736 C C . GLU A 1 219 ? -23.013 12.973 -9.182 1.00 76.25 219 GLU A C 1
ATOM 1738 O O . GLU A 1 219 ? -22.431 13.999 -9.532 1.00 76.25 219 GLU A O 1
ATOM 1743 N N . ASP A 1 220 ? -23.936 12.960 -8.213 1.00 80.38 220 ASP A N 1
ATOM 1744 C CA . ASP A 1 220 ? -24.523 14.164 -7.606 1.00 80.38 220 ASP A CA 1
ATOM 1745 C C . ASP A 1 220 ? -23.996 14.504 -6.194 1.00 80.38 220 ASP A C 1
ATOM 1747 O O . ASP A 1 220 ? -24.524 15.407 -5.543 1.00 80.38 220 ASP A O 1
ATOM 1751 N N . SER A 1 221 ? -22.997 13.782 -5.671 1.00 84.50 221 SER A N 1
ATOM 1752 C CA . SER A 1 221 ? -22.527 13.959 -4.286 1.00 84.50 221 SER A CA 1
ATOM 1753 C C . SER A 1 221 ? -21.021 13.751 -4.166 1.00 84.50 221 SER A C 1
ATOM 1755 O O . SER A 1 221 ? -20.395 13.142 -5.028 1.00 84.50 221 SER A O 1
ATOM 1757 N N . GLU A 1 222 ? -20.436 14.260 -3.086 1.00 86.19 222 GLU A N 1
ATOM 1758 C CA . GLU A 1 222 ? -19.005 14.137 -2.788 1.00 86.19 222 GLU A CA 1
ATOM 1759 C C . GLU A 1 222 ? -18.748 12.968 -1.830 1.00 86.19 222 GLU A C 1
ATOM 1761 O O . GLU A 1 222 ? -19.642 12.539 -1.090 1.00 86.19 222 GLU A O 1
ATOM 1766 N N . ILE A 1 223 ? -17.508 12.469 -1.812 1.00 88.25 223 ILE A N 1
ATOM 1767 C CA . ILE A 1 223 ? -17.091 11.466 -0.825 1.00 88.25 223 ILE A CA 1
ATOM 1768 C C . ILE A 1 223 ? -17.148 12.080 0.578 1.00 88.25 223 ILE A C 1
ATOM 1770 O O . ILE A 1 223 ? -16.555 13.129 0.841 1.00 88.25 223 ILE A O 1
ATOM 1774 N N . ASP A 1 224 ? -17.807 11.395 1.515 1.00 89.94 224 ASP A N 1
ATOM 1775 C CA . ASP A 1 224 ? -17.843 11.839 2.908 1.00 89.94 224 ASP A CA 1
ATOM 1776 C C . ASP A 1 224 ? -16.547 11.462 3.642 1.00 89.94 224 ASP A C 1
ATOM 1778 O O . ASP A 1 224 ? -16.402 10.384 4.230 1.00 89.94 224 ASP A O 1
ATOM 1782 N N . LEU A 1 225 ? -15.595 12.398 3.650 1.00 89.56 225 LEU A N 1
ATOM 1783 C CA . LEU A 1 225 ? -14.322 12.254 4.362 1.00 89.56 225 LEU A CA 1
ATOM 1784 C C . LEU A 1 225 ? -14.501 12.039 5.875 1.00 89.56 225 LEU A C 1
ATOM 1786 O O . LEU A 1 225 ? -13.631 11.445 6.519 1.00 89.56 225 LEU A O 1
ATOM 1790 N N . THR A 1 226 ? -15.622 12.475 6.459 1.00 91.25 226 THR A N 1
ATOM 1791 C CA . THR A 1 226 ? -15.915 12.262 7.885 1.00 91.25 226 THR A CA 1
ATOM 1792 C C . THR A 1 226 ? -16.080 10.778 8.178 1.00 91.25 226 THR A C 1
ATOM 1794 O O . THR A 1 226 ? -15.567 10.301 9.189 1.00 91.25 226 THR A O 1
ATOM 1797 N N . LYS A 1 227 ? -16.714 10.022 7.275 1.00 92.94 227 LYS A N 1
ATOM 1798 C CA . LYS A 1 227 ? -16.874 8.566 7.411 1.00 92.94 227 LYS A CA 1
ATOM 1799 C C . LYS A 1 227 ? -15.548 7.830 7.314 1.00 92.94 227 LYS A C 1
ATOM 1801 O O . LYS A 1 227 ? -15.339 6.858 8.036 1.00 92.94 227 LYS A O 1
ATOM 1806 N N . VAL A 1 228 ? -14.611 8.328 6.506 1.00 93.25 228 VAL A N 1
ATOM 1807 C CA . VAL A 1 228 ? -13.236 7.802 6.456 1.00 93.25 228 VAL A CA 1
ATOM 1808 C C . VAL A 1 228 ? -12.554 7.963 7.814 1.00 93.25 228 VAL A C 1
ATOM 1810 O O . VAL A 1 228 ? -12.010 7.004 8.358 1.00 93.25 228 VAL A O 1
ATOM 1813 N N . ILE A 1 229 ? -12.633 9.152 8.415 1.00 93.12 229 ILE A N 1
ATOM 1814 C CA . ILE A 1 229 ? -12.055 9.412 9.740 1.00 93.12 229 ILE A CA 1
ATOM 1815 C C . ILE A 1 229 ? -12.745 8.557 10.812 1.00 93.12 229 ILE A C 1
ATOM 1817 O O . ILE A 1 229 ? -12.061 7.892 11.592 1.00 93.12 229 ILE A O 1
ATOM 1821 N N . THR A 1 230 ? -14.080 8.519 10.833 1.00 94.31 230 THR A N 1
ATOM 1822 C CA . THR A 1 230 ? -14.870 7.686 11.753 1.00 94.31 230 THR A CA 1
ATOM 1823 C C . THR A 1 230 ? -14.492 6.213 11.633 1.00 94.31 230 THR A C 1
ATOM 1825 O O . THR A 1 230 ? -14.279 5.548 12.647 1.00 94.31 230 THR A O 1
ATOM 1828 N N . PHE A 1 231 ? -14.319 5.710 10.411 1.00 95.75 231 PHE A N 1
ATOM 1829 C CA . PHE A 1 231 ? -13.863 4.350 10.157 1.00 95.75 231 PHE A CA 1
ATOM 1830 C C . PHE A 1 231 ? -12.486 4.085 10.774 1.00 95.75 231 PHE A C 1
ATOM 1832 O O . PHE A 1 231 ? -12.346 3.135 11.545 1.00 95.75 231 PHE A O 1
ATOM 1839 N N . LEU A 1 232 ? -11.498 4.954 10.532 1.00 95.56 232 LEU A N 1
ATOM 1840 C CA . LEU A 1 232 ? -10.160 4.819 11.121 1.00 95.56 232 LEU A CA 1
ATOM 1841 C C . LEU A 1 232 ? -10.190 4.814 12.653 1.00 95.56 232 LEU A C 1
ATOM 1843 O O . LEU A 1 232 ? -9.480 4.030 13.283 1.00 95.56 232 LEU A O 1
ATOM 1847 N N . LEU A 1 233 ? -11.027 5.655 13.262 1.00 93.56 233 LEU A N 1
ATOM 1848 C CA . LEU A 1 233 ? -11.204 5.681 14.714 1.00 93.56 233 LEU A CA 1
ATOM 1849 C C . LEU A 1 233 ? -11.862 4.393 15.230 1.00 93.56 233 LEU A C 1
ATOM 1851 O O . LEU A 1 233 ? -11.468 3.879 16.281 1.00 93.56 233 LEU A O 1
ATOM 1855 N N . ASN A 1 234 ? -12.819 3.846 14.478 1.00 93.94 234 ASN A N 1
ATOM 1856 C CA . ASN A 1 234 ? -13.525 2.614 14.817 1.00 93.94 234 ASN A CA 1
ATOM 1857 C C . ASN A 1 234 ? -12.641 1.366 14.715 1.00 93.94 234 ASN A C 1
ATOM 1859 O O . ASN A 1 234 ? -12.875 0.418 15.463 1.00 93.94 234 ASN A O 1
ATOM 1863 N N . LEU A 1 235 ? -11.587 1.361 13.889 1.00 95.25 235 LEU A N 1
ATOM 1864 C CA . LEU A 1 235 ? -10.640 0.237 13.795 1.00 95.25 235 LEU A CA 1
ATOM 1865 C C . LEU A 1 235 ? -10.054 -0.161 15.159 1.00 95.25 235 LEU A C 1
ATOM 1867 O O . LEU A 1 235 ? -9.873 -1.349 15.445 1.00 95.25 235 LEU A O 1
ATOM 1871 N N . LYS A 1 236 ? -9.846 0.809 16.055 1.00 91.94 236 LYS A N 1
ATOM 1872 C CA . LYS A 1 236 ? -9.391 0.547 17.426 1.00 91.94 236 LYS A CA 1
ATOM 1873 C C . LYS A 1 236 ? -10.371 -0.328 18.216 1.00 91.94 236 LYS A C 1
ATOM 1875 O O . LYS A 1 236 ? -9.931 -1.184 18.984 1.00 91.94 236 LYS A O 1
ATOM 1880 N N . ASN A 1 237 ? -11.678 -0.156 18.011 1.00 91.88 237 ASN A N 1
ATOM 1881 C CA . ASN A 1 237 ? -12.716 -0.965 18.664 1.00 91.88 237 ASN A CA 1
ATOM 1882 C C . ASN A 1 237 ? -12.687 -2.426 18.186 1.00 91.88 237 ASN A C 1
ATOM 1884 O O . ASN A 1 237 ? -13.075 -3.323 18.932 1.00 91.88 237 ASN A O 1
ATOM 1888 N N . TYR A 1 238 ? -12.156 -2.664 16.984 1.00 94.25 238 TYR A N 1
ATOM 1889 C CA . TYR A 1 238 ? -11.936 -3.987 16.398 1.00 94.25 238 TYR A CA 1
ATOM 1890 C C . TYR A 1 238 ? -10.549 -4.580 16.717 1.00 94.25 238 TYR A C 1
ATOM 1892 O O . TYR A 1 238 ? -10.189 -5.649 16.222 1.00 94.25 238 TYR A O 1
ATOM 1900 N N . GLY A 1 239 ? -9.767 -3.909 17.570 1.00 93.38 239 GLY A N 1
ATOM 1901 C CA . GLY A 1 239 ? -8.460 -4.372 18.035 1.00 93.38 239 GLY A CA 1
ATOM 1902 C C . GLY A 1 239 ? -7.293 -4.050 17.099 1.00 93.38 239 GLY A C 1
ATOM 1903 O O . GLY A 1 239 ? -6.192 -4.551 17.320 1.00 93.38 239 GLY A O 1
ATOM 1904 N N . TYR A 1 240 ? -7.500 -3.221 16.074 1.00 96.12 240 TYR A N 1
ATOM 1905 C CA . TYR A 1 240 ? -6.434 -2.763 15.185 1.00 96.12 240 TYR A CA 1
ATOM 1906 C C . TYR A 1 240 ? -5.650 -1.623 15.851 1.00 96.12 240 TYR A C 1
ATOM 1908 O O . TYR A 1 240 ? -6.191 -0.547 16.112 1.00 96.12 240 TYR A O 1
ATOM 1916 N N . ASN A 1 241 ? -4.359 -1.843 16.123 1.00 94.38 241 ASN A N 1
ATOM 1917 C CA . ASN A 1 241 ? -3.482 -0.817 16.688 1.00 94.38 241 ASN A CA 1
ATOM 1918 C C . ASN A 1 241 ? -2.839 0.034 15.585 1.00 94.38 241 ASN A C 1
ATOM 1920 O O . ASN A 1 241 ? -1.854 -0.383 14.975 1.00 94.38 241 ASN A O 1
ATOM 1924 N N . LEU A 1 242 ? -3.381 1.227 15.331 1.00 96.19 242 LEU A N 1
ATOM 1925 C CA . LEU A 1 242 ? -2.857 2.134 14.306 1.00 96.19 242 LEU A CA 1
ATOM 1926 C C . LEU A 1 242 ? -1.663 2.931 14.849 1.00 96.19 242 LEU A C 1
ATOM 1928 O O . LEU A 1 242 ? -1.821 3.887 15.609 1.00 96.19 242 LEU A O 1
ATOM 1932 N N . LYS A 1 243 ? -0.454 2.537 14.447 1.00 95.94 243 LYS A N 1
ATOM 1933 C CA . LYS A 1 243 ? 0.812 3.147 14.872 1.00 95.94 243 LYS A CA 1
ATOM 1934 C C . LYS A 1 243 ? 1.155 4.419 14.104 1.00 95.94 243 LYS A C 1
ATOM 1936 O O . LYS A 1 243 ? 1.802 5.315 14.653 1.00 95.94 243 LYS A O 1
ATOM 1941 N N . LEU A 1 244 ? 0.773 4.467 12.833 1.00 96.69 244 LEU A N 1
ATOM 1942 C CA . LEU A 1 244 ? 1.025 5.585 11.933 1.00 96.69 244 LEU A CA 1
ATOM 1943 C C . LEU A 1 244 ? -0.094 5.651 10.892 1.00 96.69 244 LEU A C 1
ATOM 1945 O O . LEU A 1 244 ? -0.336 4.682 10.175 1.00 96.69 244 LEU A O 1
ATOM 1949 N N . VAL A 1 245 ? -0.755 6.799 10.807 1.00 97.06 245 VAL A N 1
ATOM 1950 C CA . VAL A 1 245 ? -1.743 7.102 9.770 1.00 97.06 245 VAL A CA 1
ATOM 1951 C C . VAL A 1 245 ? -1.146 8.156 8.855 1.00 97.06 245 VAL A C 1
ATOM 1953 O O . VAL A 1 245 ? -0.589 9.148 9.320 1.00 97.06 245 VAL A O 1
ATOM 1956 N N . THR A 1 246 ? -1.245 7.959 7.550 1.00 96.12 246 THR A N 1
ATOM 1957 C CA . THR A 1 246 ? -0.744 8.935 6.586 1.00 96.12 246 THR A CA 1
ATOM 1958 C C . THR A 1 246 ? -1.773 9.264 5.533 1.00 96.12 246 THR A C 1
ATOM 1960 O O . THR A 1 246 ? -2.620 8.437 5.208 1.00 96.12 246 THR A O 1
ATOM 1963 N N . TYR A 1 247 ? -1.667 10.480 5.024 1.00 93.88 247 TYR A N 1
ATOM 1964 C CA . TYR A 1 247 ? -2.496 11.005 3.953 1.00 93.88 247 TYR A CA 1
ATOM 1965 C C . TYR A 1 247 ? -1.611 11.628 2.879 1.00 93.88 247 TYR A C 1
ATOM 1967 O O . TYR A 1 247 ? -0.540 12.156 3.217 1.00 93.88 247 TYR A O 1
ATOM 1975 N N . ASP A 1 248 ? -2.072 11.637 1.628 1.00 84.75 248 ASP A N 1
ATOM 1976 C CA . ASP A 1 248 ? -1.449 12.489 0.615 1.00 84.75 248 ASP A CA 1
ATOM 1977 C C . ASP A 1 248 ? -1.620 13.985 0.967 1.00 84.75 248 ASP A C 1
ATOM 1979 O O . ASP A 1 248 ? -2.410 14.387 1.828 1.00 84.75 248 ASP A O 1
ATOM 1983 N N . GLY A 1 249 ? -0.770 14.835 0.395 1.00 72.06 249 GLY A N 1
ATOM 1984 C CA . GLY A 1 249 ? -0.616 16.223 0.835 1.00 72.06 249 GLY A CA 1
ATOM 1985 C C . GLY A 1 249 ? -1.799 17.140 0.521 1.00 72.06 249 GLY A C 1
ATOM 1986 O O . GLY A 1 249 ? -1.965 18.158 1.197 1.00 72.06 249 GLY A O 1
ATOM 1987 N N . TRP A 1 250 ? -2.603 16.826 -0.492 1.00 70.38 250 TRP A N 1
ATOM 1988 C CA . TRP A 1 250 ? -3.742 17.657 -0.872 1.00 70.38 250 TRP A CA 1
ATOM 1989 C C . TRP A 1 250 ? -4.940 17.387 0.053 1.00 70.38 250 TRP A C 1
ATOM 1991 O O . TRP A 1 250 ? -5.247 16.243 0.349 1.00 70.38 250 TRP A O 1
ATOM 2001 N N . GLN A 1 251 ? -5.586 18.447 0.560 1.00 71.56 251 GLN A N 1
ATOM 2002 C CA . GLN A 1 251 ? -6.805 18.407 1.401 1.00 71.56 251 GLN A CA 1
ATOM 2003 C C . GLN A 1 251 ? -6.756 17.625 2.737 1.00 71.56 251 GLN A C 1
ATOM 2005 O O . GLN A 1 251 ? -7.701 17.697 3.525 1.00 71.56 251 GLN A O 1
ATOM 2010 N N . SER A 1 252 ? -5.623 17.031 3.112 1.00 83.12 252 SER A N 1
ATOM 2011 C CA . SER A 1 252 ? -5.507 16.209 4.326 1.00 83.12 252 SER A CA 1
ATOM 2012 C C . SER A 1 252 ? -5.439 16.962 5.660 1.00 83.12 252 SER A C 1
ATOM 2014 O O . SER A 1 252 ? -5.604 16.358 6.722 1.00 83.12 252 SER A O 1
ATOM 2016 N N . THR A 1 253 ? -5.250 18.286 5.647 1.00 86.12 253 THR A N 1
ATOM 2017 C CA . THR A 1 253 ? -5.016 19.103 6.855 1.00 86.12 253 THR A CA 1
ATOM 2018 C C . THR A 1 253 ? -6.069 18.906 7.952 1.00 86.12 253 THR A C 1
ATOM 2020 O O . THR A 1 253 ? -5.717 18.809 9.127 1.00 86.12 253 THR A O 1
ATOM 2023 N N . ILE A 1 254 ? -7.357 18.843 7.598 1.00 87.12 254 ILE A N 1
ATOM 2024 C CA . ILE A 1 254 ? -8.440 18.711 8.588 1.00 87.12 254 ILE A CA 1
ATOM 2025 C C . ILE A 1 254 ? -8.418 17.320 9.232 1.00 87.12 254 ILE A C 1
ATOM 2027 O O . ILE A 1 254 ? -8.490 17.218 10.459 1.00 87.12 254 ILE A O 1
ATOM 2031 N N . ALA A 1 255 ? -8.262 16.267 8.424 1.00 89.12 255 ALA A N 1
ATOM 2032 C CA . ALA A 1 255 ? -8.195 14.891 8.908 1.00 89.12 255 ALA A CA 1
ATOM 2033 C C . ALA A 1 255 ? -7.000 14.687 9.850 1.00 89.12 255 ALA A C 1
ATOM 2035 O O . ALA A 1 255 ? -7.152 14.130 10.939 1.00 89.12 255 ALA A O 1
ATOM 2036 N N . LEU A 1 256 ? -5.830 15.220 9.483 1.00 91.44 256 LEU A N 1
ATOM 2037 C CA . LEU A 1 256 ? -4.627 15.169 10.315 1.00 91.44 256 LEU A CA 1
ATOM 2038 C C . LEU A 1 256 ? -4.841 15.861 11.667 1.00 91.44 256 LEU A C 1
ATOM 2040 O O . LEU A 1 256 ? -4.586 15.257 12.705 1.00 91.44 256 LEU A O 1
ATOM 2044 N N . GLN A 1 257 ? -5.397 17.077 11.680 1.00 90.38 257 GLN A N 1
ATOM 2045 C CA . GLN A 1 257 ? -5.669 17.805 12.928 1.00 90.38 257 GLN A CA 1
ATOM 2046 C C . GLN A 1 257 ? -6.660 17.073 13.845 1.00 90.38 257 GLN A C 1
ATOM 2048 O O . GLN A 1 257 ? -6.530 17.130 15.069 1.00 90.38 257 GLN A O 1
ATOM 2053 N N . GLN A 1 258 ? -7.677 16.415 13.283 1.00 92.38 258 GLN A N 1
ATOM 2054 C CA . GLN A 1 258 ? -8.637 15.636 14.069 1.00 92.38 258 GLN A CA 1
ATOM 2055 C C . GLN A 1 258 ? -7.992 14.388 14.680 1.00 92.38 258 GLN A C 1
ATOM 2057 O O . GLN A 1 258 ? -8.181 14.126 15.869 1.00 92.38 258 GLN A O 1
ATOM 2062 N N . LEU A 1 259 ? -7.192 13.660 13.900 1.00 92.31 259 LEU A N 1
ATOM 2063 C CA . LEU A 1 259 ? -6.464 12.480 14.366 1.00 92.31 259 LEU A CA 1
ATOM 2064 C C . LEU A 1 259 ? -5.432 12.837 15.447 1.00 92.31 259 LEU A C 1
ATOM 2066 O O . LEU A 1 259 ? -5.390 12.181 16.490 1.00 92.31 259 LEU A O 1
ATOM 2070 N N . GLU A 1 260 ? -4.667 13.913 15.258 1.00 92.94 260 GLU A N 1
ATOM 2071 C CA . GLU A 1 260 ? -3.694 14.407 16.242 1.00 92.94 260 GLU A CA 1
ATOM 2072 C C . GLU A 1 260 ? -4.363 14.799 17.568 1.00 92.94 260 GLU A C 1
ATOM 2074 O O . GLU A 1 260 ? -3.876 14.432 18.639 1.00 92.94 260 GLU A O 1
ATOM 2079 N N . ARG A 1 261 ? -5.523 15.475 17.526 1.00 92.81 261 ARG A N 1
ATOM 2080 C CA . ARG A 1 261 ? -6.304 15.806 18.737 1.00 92.81 261 ARG A CA 1
ATOM 2081 C C . ARG A 1 261 ? -6.757 14.571 19.513 1.00 92.81 261 ARG A C 1
ATOM 2083 O O . ARG A 1 261 ? -6.949 14.652 20.725 1.00 92.81 261 ARG A O 1
ATOM 2090 N N . LEU A 1 262 ? -6.923 13.441 18.830 1.00 92.06 262 LEU A N 1
ATOM 2091 C CA . LEU A 1 262 ? -7.281 12.151 19.419 1.00 92.06 262 LEU A CA 1
ATOM 2092 C C . LEU A 1 262 ? -6.050 11.284 19.748 1.00 92.06 262 LEU A C 1
ATOM 2094 O O . LEU A 1 262 ? -6.202 10.108 20.080 1.00 92.06 262 LEU A O 1
ATOM 2098 N N . ASN A 1 263 ? -4.846 11.870 19.724 1.00 91.44 263 ASN A N 1
ATOM 2099 C CA . ASN A 1 263 ? -3.553 11.234 19.997 1.00 91.44 263 ASN A CA 1
ATOM 2100 C C . ASN A 1 263 ? -3.162 10.115 19.013 1.00 91.44 263 ASN A C 1
ATOM 2102 O O . ASN A 1 263 ? -2.412 9.206 19.380 1.00 91.44 263 ASN A O 1
ATOM 2106 N N . TYR A 1 264 ? -3.634 10.171 17.767 1.00 93.31 264 TYR A N 1
ATOM 2107 C CA . TYR A 1 264 ? -3.081 9.346 16.694 1.00 93.31 264 TYR A CA 1
ATOM 2108 C C . TYR A 1 264 ? -1.824 10.004 16.118 1.00 93.31 264 TYR A C 1
ATOM 2110 O O . TYR A 1 264 ? -1.761 11.219 15.939 1.00 93.31 264 TYR A O 1
ATOM 2118 N N . ASN A 1 265 ? -0.823 9.187 15.793 1.00 94.00 265 ASN A N 1
ATOM 2119 C CA . ASN A 1 265 ? 0.352 9.623 15.044 1.00 94.00 265 ASN A CA 1
ATOM 2120 C C . ASN A 1 265 ? -0.026 9.723 13.561 1.00 94.00 265 ASN A C 1
ATOM 2122 O O . ASN A 1 265 ? -0.032 8.710 12.858 1.00 94.00 265 ASN A O 1
ATOM 2126 N N . ALA A 1 266 ? -0.392 10.925 13.121 1.00 94.31 266 ALA A N 1
ATOM 2127 C CA . ALA A 1 266 ? -0.832 11.200 11.761 1.00 94.31 266 ALA A CA 1
ATOM 2128 C C . ALA A 1 266 ? 0.159 12.130 11.044 1.00 94.31 266 ALA A C 1
ATOM 2130 O O . ALA A 1 266 ? 0.636 13.092 11.641 1.00 94.31 266 ALA A O 1
ATOM 2131 N N . LYS A 1 267 ? 0.505 11.850 9.782 1.00 94.38 267 LYS A N 1
ATOM 2132 C CA . LYS A 1 267 ? 1.471 12.658 9.013 1.00 94.38 267 LYS A CA 1
ATOM 2133 C C . LYS A 1 267 ? 1.083 12.779 7.541 1.00 94.38 267 LYS A C 1
ATOM 2135 O O . LYS A 1 267 ? 0.411 11.911 6.992 1.00 94.38 267 LYS A O 1
ATOM 2140 N N . VAL A 1 268 ? 1.578 13.820 6.876 1.00 93.38 268 VAL A N 1
ATOM 2141 C CA . VAL A 1 268 ? 1.553 13.887 5.408 1.00 93.38 268 VAL A CA 1
ATOM 2142 C C . VAL A 1 268 ? 2.626 12.956 4.847 1.00 93.38 268 VAL A C 1
ATOM 2144 O O . VAL A 1 268 ? 3.796 13.068 5.221 1.00 93.38 268 VAL A O 1
ATOM 2147 N N . LEU A 1 269 ? 2.246 12.095 3.907 1.00 91.44 269 LEU A N 1
ATOM 2148 C CA . LEU A 1 269 ? 3.166 11.331 3.076 1.00 91.44 269 LEU A CA 1
ATOM 2149 C C . LEU A 1 269 ? 2.756 11.505 1.618 1.00 91.44 269 LEU A C 1
ATOM 2151 O O . LEU A 1 269 ? 1.758 10.943 1.198 1.00 91.44 269 LEU A O 1
ATOM 2155 N N . SER A 1 270 ? 3.549 12.239 0.838 1.00 88.75 270 SER A N 1
ATOM 2156 C CA . SER A 1 270 ? 3.281 12.346 -0.594 1.00 88.75 270 SER A CA 1
ATOM 2157 C C . SER A 1 270 ? 3.933 11.203 -1.357 1.00 88.75 270 SER A C 1
ATOM 2159 O O . SER A 1 270 ? 5.164 11.129 -1.434 1.00 88.75 270 SER A O 1
ATOM 2161 N N . VAL A 1 271 ? 3.096 10.327 -1.907 1.00 86.44 271 VAL A N 1
ATOM 2162 C CA . VAL A 1 271 ? 3.496 9.237 -2.812 1.00 86.44 271 VAL A CA 1
ATOM 2163 C C . VAL A 1 271 ? 3.758 9.773 -4.225 1.00 86.44 271 VAL A C 1
ATOM 2165 O O . VAL A 1 271 ? 4.551 9.217 -4.978 1.00 86.44 271 VAL A O 1
ATOM 2168 N N . ASP A 1 272 ? 3.175 10.925 -4.544 1.00 80.88 272 ASP A N 1
ATOM 2169 C CA . ASP A 1 272 ? 3.196 11.522 -5.874 1.00 80.88 272 ASP A CA 1
ATOM 2170 C C . ASP A 1 272 ? 4.447 12.379 -6.151 1.00 80.88 272 ASP A C 1
ATOM 2172 O O . ASP A 1 272 ? 4.865 12.600 -7.295 1.00 80.88 272 ASP A O 1
ATOM 2176 N N . ARG A 1 273 ? 5.080 12.878 -5.081 1.00 77.25 273 ARG A N 1
ATOM 2177 C CA . ARG A 1 273 ? 6.247 13.768 -5.163 1.00 77.25 273 ARG A CA 1
ATOM 2178 C C . ARG A 1 273 ? 7.544 13.036 -5.513 1.00 77.25 273 ARG A C 1
ATOM 2180 O O . ARG A 1 273 ? 8.404 13.648 -6.154 1.00 77.25 273 ARG A O 1
ATOM 2187 N N . THR A 1 274 ? 7.711 11.795 -5.055 1.00 81.44 274 THR A N 1
ATOM 2188 C CA . THR A 1 274 ? 8.900 10.962 -5.293 1.00 81.44 274 THR A CA 1
ATOM 2189 C C . THR A 1 274 ? 8.495 9.516 -5.559 1.00 81.44 274 THR A C 1
ATOM 2191 O O . THR A 1 274 ? 7.534 9.015 -4.991 1.00 81.44 274 THR A O 1
ATOM 2194 N N . ASP A 1 275 ? 9.264 8.806 -6.381 1.00 85.38 275 ASP A N 1
ATOM 2195 C CA . ASP A 1 275 ? 9.027 7.390 -6.681 1.00 85.38 275 ASP A CA 1
ATOM 2196 C C . ASP A 1 275 ? 9.427 6.433 -5.541 1.00 85.38 275 ASP A C 1
ATOM 2198 O O . ASP A 1 275 ? 9.201 5.233 -5.648 1.00 85.38 275 ASP A O 1
ATOM 2202 N N . GLU A 1 276 ? 9.978 6.927 -4.428 1.00 88.31 276 GLU A N 1
ATOM 2203 C CA . GLU A 1 276 ? 10.521 6.110 -3.332 1.00 88.31 276 GLU A CA 1
ATOM 2204 C C . GLU A 1 276 ? 9.533 5.071 -2.785 1.00 88.31 276 GLU A C 1
ATOM 2206 O O . GLU A 1 276 ? 9.909 3.918 -2.570 1.00 88.31 276 GLU A O 1
ATOM 2211 N N . ALA A 1 277 ? 8.276 5.468 -2.556 1.00 92.50 277 ALA A N 1
ATOM 2212 C CA . ALA A 1 277 ? 7.245 4.575 -2.024 1.00 92.50 277 ALA A CA 1
ATOM 2213 C C . ALA A 1 277 ? 6.944 3.434 -3.008 1.00 92.50 277 ALA A C 1
ATOM 2215 O O . ALA A 1 277 ? 6.907 2.261 -2.634 1.00 92.50 277 ALA A O 1
ATOM 2216 N N . TYR A 1 278 ? 6.837 3.773 -4.291 1.00 93.81 278 TYR A N 1
ATOM 2217 C CA . TYR A 1 278 ? 6.629 2.813 -5.365 1.00 93.81 278 TYR A CA 1
ATOM 2218 C C . TYR A 1 278 ? 7.842 1.924 -5.628 1.00 93.81 278 TYR A C 1
ATOM 2220 O O . TYR A 1 278 ? 7.681 0.740 -5.913 1.00 93.81 278 TYR A O 1
ATOM 2228 N N . ILE A 1 279 ? 9.063 2.445 -5.503 1.00 90.06 279 ILE A N 1
ATOM 2229 C CA . ILE A 1 279 ? 10.282 1.639 -5.606 1.00 90.06 279 ILE A CA 1
ATOM 2230 C C . ILE A 1 279 ? 10.374 0.655 -4.435 1.00 90.06 279 ILE A C 1
ATOM 2232 O O . ILE A 1 279 ? 10.752 -0.502 -4.648 1.00 90.06 279 ILE A O 1
ATOM 2236 N N . ALA A 1 280 ? 9.985 1.062 -3.224 1.00 90.69 280 ALA A N 1
ATOM 2237 C CA . ALA A 1 280 ? 9.896 0.162 -2.077 1.00 90.69 280 ALA A CA 1
ATOM 2238 C C . ALA A 1 280 ? 8.852 -0.944 -2.307 1.00 90.69 280 ALA A C 1
ATOM 2240 O O . ALA A 1 280 ? 9.169 -2.121 -2.120 1.00 90.69 280 ALA A O 1
ATOM 2241 N N . LEU A 1 281 ? 7.656 -0.587 -2.794 1.00 96.06 281 LEU A N 1
ATOM 2242 C CA . LEU A 1 281 ? 6.601 -1.540 -3.153 1.00 96.06 281 LEU A CA 1
ATOM 2243 C C . LEU A 1 281 ? 7.053 -2.507 -4.252 1.00 96.06 281 LEU A C 1
ATOM 2245 O O . LEU A 1 281 ? 6.971 -3.720 -4.080 1.00 96.06 281 LEU A O 1
ATOM 2249 N N . ARG A 1 282 ? 7.619 -1.994 -5.349 1.00 93.50 282 ARG A N 1
ATOM 2250 C CA . ARG A 1 282 ? 8.195 -2.801 -6.432 1.00 93.50 282 ARG A CA 1
ATOM 2251 C C . ARG A 1 282 ? 9.226 -3.781 -5.888 1.00 93.50 282 ARG A C 1
ATOM 2253 O O . ARG A 1 282 ? 9.165 -4.965 -6.194 1.00 93.50 282 ARG A O 1
ATOM 2260 N N . THR A 1 283 ? 10.155 -3.311 -5.063 1.00 89.38 283 THR A N 1
ATOM 2261 C CA . THR A 1 283 ? 11.186 -4.175 -4.475 1.00 89.38 283 THR A CA 1
ATOM 2262 C C . THR A 1 283 ? 10.557 -5.267 -3.606 1.00 89.38 283 THR A C 1
ATOM 2264 O O . THR A 1 283 ? 10.968 -6.419 -3.701 1.00 89.38 283 THR A O 1
ATOM 2267 N N . ALA A 1 284 ? 9.527 -4.945 -2.816 1.00 93.94 284 ALA A N 1
ATOM 2268 C CA . ALA A 1 284 ? 8.792 -5.930 -2.023 1.00 93.94 284 ALA A CA 1
ATOM 2269 C C . ALA A 1 284 ? 8.063 -6.972 -2.883 1.00 93.94 284 ALA A C 1
ATOM 2271 O O . ALA A 1 284 ? 8.126 -8.154 -2.564 1.00 93.94 284 ALA A O 1
ATOM 2272 N N . ILE A 1 285 ? 7.444 -6.566 -3.994 1.00 95.06 285 ILE A N 1
ATOM 2273 C CA . ILE A 1 285 ? 6.780 -7.477 -4.938 1.00 95.06 285 ILE A CA 1
ATOM 2274 C C . ILE A 1 285 ? 7.795 -8.426 -5.593 1.00 95.06 285 ILE A C 1
ATOM 2276 O O . ILE A 1 285 ? 7.608 -9.639 -5.603 1.00 95.06 285 ILE A O 1
ATOM 2280 N N . TYR A 1 286 ? 8.901 -7.896 -6.125 1.00 90.38 286 TYR A N 1
ATOM 2281 C CA . TYR A 1 286 ? 9.903 -8.715 -6.822 1.00 90.38 286 TYR A CA 1
ATOM 2282 C C . TYR A 1 286 ? 10.624 -9.702 -5.896 1.00 90.38 286 TYR A C 1
ATOM 2284 O O . TYR A 1 286 ? 11.021 -10.778 -6.348 1.00 90.38 286 TYR A O 1
ATOM 2292 N N . GLU A 1 287 ? 10.777 -9.338 -4.623 1.00 89.69 287 GLU A N 1
ATOM 2293 C CA . GLU A 1 287 ? 11.358 -10.176 -3.571 1.00 89.69 287 GLU A CA 1
ATOM 2294 C C . GLU A 1 287 ? 10.314 -11.050 -2.854 1.00 89.69 287 GLU A C 1
ATOM 2296 O O . GLU A 1 287 ? 10.656 -11.700 -1.871 1.00 89.69 287 GLU A O 1
ATOM 2301 N N . GLU A 1 288 ? 9.060 -11.075 -3.327 1.00 93.88 288 GLU A N 1
ATOM 2302 C CA . GLU A 1 288 ? 7.971 -11.903 -2.780 1.00 93.88 288 GLU A CA 1
ATOM 2303 C C . GLU A 1 288 ? 7.734 -11.643 -1.270 1.00 93.88 288 GLU A C 1
ATOM 2305 O O . GLU A 1 288 ? 7.421 -12.536 -0.486 1.00 93.88 288 GLU A O 1
ATOM 2310 N N . ARG A 1 289 ? 7.899 -10.378 -0.852 1.00 94.88 289 ARG A N 1
ATOM 2311 C CA . ARG A 1 289 ? 7.752 -9.881 0.531 1.00 94.88 289 ARG A CA 1
ATOM 2312 C C . ARG A 1 289 ? 6.419 -9.201 0.816 1.00 94.88 289 ARG A C 1
ATOM 2314 O O . ARG A 1 289 ? 6.246 -8.655 1.902 1.00 94.88 289 ARG A O 1
ATOM 2321 N N . LEU A 1 290 ? 5.511 -9.179 -0.145 1.00 97.75 290 LEU A N 1
ATOM 2322 C CA . LEU A 1 290 ? 4.183 -8.603 0.007 1.00 97.75 290 LEU A CA 1
ATOM 2323 C C . LEU A 1 290 ? 3.155 -9.744 0.089 1.00 97.75 290 LEU A C 1
ATOM 2325 O O . LEU A 1 290 ? 3.163 -10.611 -0.780 1.00 97.75 290 LEU A O 1
ATOM 2329 N N . ASP A 1 291 ? 2.295 -9.736 1.109 1.00 98.12 291 ASP A N 1
ATOM 2330 C CA . ASP A 1 291 ? 1.136 -10.633 1.247 1.00 98.12 291 ASP A CA 1
ATOM 2331 C C . ASP A 1 291 ? -0.153 -9.813 1.085 1.00 98.12 291 ASP A C 1
ATOM 2333 O O . ASP A 1 291 ? -0.520 -8.991 1.936 1.00 98.12 291 ASP A O 1
ATOM 2337 N N . ILE A 1 292 ? -0.817 -10.027 -0.049 1.00 98.19 292 ILE A N 1
ATOM 2338 C CA . ILE A 1 292 ? -2.102 -9.426 -0.423 1.00 98.19 292 ILE A CA 1
ATOM 2339 C C . ILE A 1 292 ? -3.123 -10.527 -0.703 1.00 98.19 292 ILE A C 1
ATOM 2341 O O . ILE A 1 292 ? -2.797 -11.707 -0.756 1.00 98.19 292 ILE A O 1
ATOM 2345 N N . TYR A 1 293 ? -4.370 -10.141 -0.909 1.00 97.75 293 TYR A N 1
ATOM 2346 C CA . TYR A 1 293 ? -5.429 -11.006 -1.421 1.00 97.75 293 TYR A CA 1
ATOM 2347 C C . TYR A 1 293 ? -5.808 -10.568 -2.836 1.00 97.75 293 TYR A C 1
ATOM 2349 O O . TYR A 1 293 ? -5.357 -9.520 -3.306 1.00 97.75 293 TYR A O 1
ATOM 2357 N N . ASP A 1 294 ? -6.610 -11.384 -3.513 1.00 97.00 294 ASP A N 1
ATOM 2358 C CA . ASP A 1 294 ? -7.068 -11.065 -4.861 1.00 97.00 294 ASP A CA 1
ATOM 2359 C C . ASP A 1 294 ? -8.029 -9.870 -4.822 1.00 97.00 294 ASP A C 1
ATOM 2361 O O . ASP A 1 294 ? -9.055 -9.900 -4.139 1.00 97.00 294 ASP A O 1
ATOM 2365 N N . TYR A 1 295 ? -7.644 -8.795 -5.502 1.00 97.69 295 TYR A N 1
ATOM 2366 C CA . TYR A 1 295 ? -8.396 -7.549 -5.565 1.00 97.69 295 TYR A CA 1
ATOM 2367 C C . TYR A 1 295 ? -8.101 -6.859 -6.894 1.00 97.69 295 TYR A C 1
ATOM 2369 O O . TYR A 1 295 ? -7.018 -6.290 -7.086 1.00 97.69 295 TYR A O 1
ATOM 2377 N N . ALA A 1 296 ? -9.063 -6.937 -7.817 1.00 95.50 296 ALA A N 1
ATOM 2378 C CA . ALA A 1 296 ? -8.877 -6.511 -9.198 1.00 95.50 296 ALA A CA 1
ATOM 2379 C C . ALA A 1 296 ? -8.451 -5.037 -9.330 1.00 95.50 296 ALA A C 1
ATOM 2381 O O . ALA A 1 296 ? -7.480 -4.799 -10.051 1.00 95.50 296 ALA A O 1
ATOM 2382 N N . PRO A 1 297 ? -9.034 -4.065 -8.586 1.00 95.69 297 PRO A N 1
ATOM 2383 C CA . PRO A 1 297 ? -8.606 -2.669 -8.670 1.00 95.69 297 PRO A CA 1
ATOM 2384 C C . PRO A 1 297 ? -7.113 -2.483 -8.387 1.00 95.69 297 PRO A C 1
ATOM 2386 O O . PRO A 1 297 ? -6.409 -1.869 -9.181 1.00 95.69 297 PRO A O 1
ATOM 2389 N N . PHE A 1 298 ? -6.581 -3.078 -7.314 1.0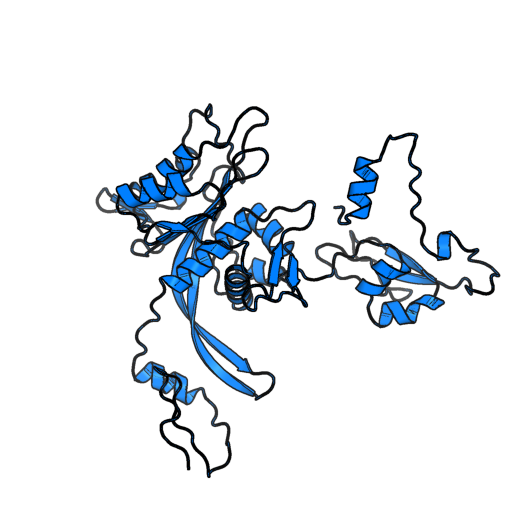0 97.31 298 PHE A N 1
ATOM 2390 C CA . PHE A 1 298 ? -5.144 -2.985 -7.037 1.00 97.31 298 PHE A CA 1
ATOM 2391 C C . PHE A 1 298 ? -4.306 -3.654 -8.126 1.00 97.31 298 PHE A C 1
ATOM 2393 O O . PHE A 1 298 ? -3.310 -3.086 -8.573 1.00 97.31 298 PHE A O 1
ATOM 2400 N N . PHE A 1 299 ? -4.691 -4.863 -8.544 1.00 95.44 299 PHE A N 1
ATOM 2401 C CA . PHE A 1 299 ? -3.939 -5.626 -9.534 1.00 95.44 299 PHE A CA 1
ATOM 2402 C C . PHE A 1 299 ? -3.851 -4.887 -10.878 1.00 95.44 299 PHE A C 1
ATOM 2404 O O . PHE A 1 299 ? -2.777 -4.810 -11.487 1.00 95.44 299 PHE A O 1
ATOM 2411 N N . ASP A 1 300 ? -4.963 -4.324 -11.342 1.00 92.38 300 ASP A N 1
ATOM 2412 C CA . ASP A 1 300 ? -5.020 -3.604 -12.609 1.00 92.38 300 ASP A CA 1
ATOM 2413 C C . ASP A 1 300 ? -4.236 -2.295 -12.572 1.00 92.38 300 ASP A C 1
ATOM 2415 O O . ASP A 1 300 ? -3.501 -2.001 -13.521 1.00 92.38 300 ASP A O 1
ATOM 2419 N N . GLU A 1 301 ? -4.313 -1.553 -11.470 1.00 94.81 301 GLU A N 1
ATOM 2420 C CA . GLU A 1 301 ? -3.523 -0.342 -11.279 1.00 94.81 301 GLU A CA 1
ATOM 2421 C C . GLU A 1 301 ? -2.021 -0.666 -11.241 1.00 94.81 301 GLU A C 1
ATOM 2423 O O . GLU A 1 301 ? -1.265 -0.213 -12.102 1.00 94.81 301 GLU A O 1
ATOM 2428 N N . ILE A 1 302 ? -1.563 -1.531 -10.327 1.00 95.25 302 ILE A N 1
ATOM 2429 C CA . ILE A 1 302 ? -0.122 -1.749 -10.101 1.00 95.25 302 ILE A CA 1
ATOM 2430 C C . ILE A 1 302 ? 0.598 -2.363 -11.312 1.00 95.25 302 ILE A C 1
ATOM 2432 O O . ILE A 1 302 ? 1.803 -2.170 -11.497 1.00 95.25 302 ILE A O 1
ATOM 2436 N N . THR A 1 303 ? -0.128 -3.105 -12.153 1.00 90.62 303 THR A N 1
ATOM 2437 C CA . THR A 1 303 ? 0.413 -3.689 -13.391 1.00 90.62 303 THR A CA 1
ATOM 2438 C C . THR A 1 303 ? 0.409 -2.720 -14.571 1.00 90.62 303 THR A C 1
ATOM 2440 O O . THR A 1 303 ? 1.109 -2.974 -15.554 1.00 90.62 303 THR A O 1
ATOM 2443 N N . SER A 1 304 ? -0.333 -1.612 -14.483 1.00 87.12 304 SER A N 1
ATOM 2444 C CA . SER A 1 304 ? -0.452 -0.613 -15.549 1.00 87.12 304 SER A CA 1
ATOM 2445 C C . SER A 1 304 ? 0.284 0.699 -15.264 1.00 87.12 304 SER A C 1
ATOM 2447 O O . SER A 1 304 ? 0.660 1.378 -16.223 1.00 87.12 304 SER A O 1
ATOM 2449 N N . VAL A 1 305 ? 0.556 1.039 -13.996 1.00 89.94 305 VAL A N 1
ATOM 2450 C CA . VAL A 1 305 ? 1.279 2.272 -13.641 1.00 89.94 305 VAL A CA 1
ATOM 2451 C C . VAL A 1 305 ? 2.659 2.352 -14.294 1.00 89.94 305 VAL A C 1
ATOM 2453 O O . VAL A 1 305 ? 3.395 1.367 -14.422 1.00 89.94 305 VAL A O 1
ATOM 2456 N N . LEU A 1 306 ? 3.030 3.568 -14.680 1.00 86.38 306 LEU A N 1
ATOM 2457 C CA . LEU A 1 306 ? 4.214 3.914 -15.446 1.00 86.38 306 LEU A CA 1
ATOM 2458 C C . LEU A 1 306 ? 5.249 4.626 -14.572 1.00 86.38 306 LEU A C 1
ATOM 2460 O O . LEU A 1 306 ? 4.945 5.581 -13.868 1.00 86.38 306 LEU A O 1
ATOM 2464 N N . HIS A 1 307 ? 6.510 4.219 -14.667 1.00 85.31 307 HIS A N 1
ATOM 2465 C CA . HIS A 1 307 ? 7.658 4.868 -14.050 1.00 85.31 307 HIS A CA 1
ATOM 2466 C C . HIS A 1 307 ? 8.278 5.909 -14.991 1.00 85.31 307 HIS A C 1
ATOM 2468 O O . HIS A 1 307 ? 8.984 5.614 -15.960 1.00 85.31 307 HIS A O 1
ATOM 2474 N N . ILE A 1 308 ? 8.021 7.176 -14.697 1.00 81.38 308 ILE A N 1
ATOM 2475 C CA . ILE A 1 308 ? 8.455 8.323 -15.487 1.00 81.38 308 ILE A CA 1
ATOM 2476 C C . ILE A 1 308 ? 9.758 8.871 -14.899 1.00 81.38 308 ILE A C 1
ATOM 2478 O O . ILE A 1 308 ? 9.762 9.606 -13.913 1.00 81.38 308 ILE A O 1
ATOM 2482 N N . ILE A 1 309 ? 10.883 8.549 -15.540 1.00 70.62 309 ILE A N 1
ATOM 2483 C CA . ILE A 1 309 ? 12.209 9.055 -15.156 1.00 70.62 309 ILE A CA 1
ATOM 2484 C C . ILE A 1 309 ? 12.454 10.414 -15.824 1.00 70.62 309 ILE A C 1
ATOM 2486 O O . ILE A 1 309 ? 12.616 10.510 -17.047 1.00 70.62 309 ILE A O 1
ATOM 2490 N N . LYS A 1 310 ? 12.540 11.484 -15.028 1.00 64.19 310 LYS A N 1
ATOM 2491 C CA . LYS A 1 310 ? 12.792 12.841 -15.533 1.00 64.19 310 LYS A CA 1
ATOM 2492 C C . LYS A 1 310 ? 14.297 13.088 -15.654 1.00 64.19 310 LYS A C 1
ATOM 2494 O O . LYS A 1 310 ? 14.970 13.477 -14.707 1.00 64.19 310 LYS A O 1
ATOM 2499 N N . LYS A 1 311 ? 14.844 12.925 -16.866 1.00 51.81 311 LYS A N 1
ATOM 2500 C CA . LYS A 1 311 ? 16.285 13.113 -17.167 1.00 51.81 311 LYS A CA 1
ATOM 2501 C C . LYS A 1 311 ? 16.825 14.548 -16.961 1.00 51.81 311 LYS A C 1
ATOM 2503 O O . LYS A 1 311 ? 18.022 14.757 -17.135 1.00 51.81 311 LYS A O 1
ATOM 2508 N N . ARG A 1 312 ? 15.982 15.547 -16.656 1.00 47.62 312 ARG A N 1
ATOM 2509 C CA . ARG A 1 312 ? 16.349 16.982 -16.631 1.00 47.62 312 ARG A CA 1
ATOM 2510 C C . ARG A 1 312 ? 15.843 17.767 -15.415 1.00 47.62 312 ARG A C 1
ATOM 2512 O O . ARG A 1 312 ? 15.860 18.996 -15.459 1.00 47.62 312 ARG A O 1
ATOM 2519 N N . ASP A 1 313 ? 15.420 17.111 -14.338 1.00 51.03 313 ASP A N 1
ATOM 2520 C CA . ASP A 1 313 ? 15.070 17.864 -13.132 1.00 51.03 313 ASP A CA 1
ATOM 2521 C C . ASP A 1 313 ? 16.333 18.349 -12.404 1.00 51.03 313 ASP A C 1
ATOM 2523 O O . ASP A 1 313 ? 17.259 17.589 -12.126 1.00 51.03 313 ASP A O 1
ATOM 2527 N N . ARG A 1 314 ? 16.378 19.661 -12.123 1.00 48.62 314 ARG A N 1
ATOM 2528 C CA . ARG A 1 314 ? 17.446 20.309 -11.333 1.00 48.62 314 ARG A CA 1
ATOM 2529 C C . ARG A 1 314 ? 17.401 19.919 -9.852 1.00 48.62 314 ARG A C 1
ATOM 2531 O O . ARG A 1 314 ? 18.355 20.195 -9.133 1.00 48.62 314 ARG A O 1
ATOM 2538 N N . ASP A 1 315 ? 16.303 19.308 -9.413 1.00 53.16 315 ASP A N 1
ATOM 2539 C CA . ASP A 1 315 ? 16.118 18.799 -8.059 1.00 53.16 315 ASP A CA 1
ATOM 2540 C C . ASP A 1 315 ? 16.518 17.310 -8.005 1.00 53.16 315 ASP A C 1
ATOM 2542 O O . ASP A 1 315 ? 15.820 16.469 -8.581 1.00 53.16 315 ASP A O 1
ATOM 2546 N N . PRO A 1 316 ? 17.627 16.951 -7.332 1.00 50.00 316 PRO A N 1
ATOM 2547 C CA . PRO A 1 316 ? 18.076 15.567 -7.229 1.00 50.00 316 PRO A CA 1
ATOM 2548 C C . PRO A 1 316 ? 17.088 14.643 -6.495 1.00 50.00 316 PRO A C 1
ATOM 2550 O O . PRO A 1 316 ? 17.216 13.429 -6.648 1.00 50.00 316 PRO A O 1
ATOM 2553 N N . MET A 1 317 ? 16.100 15.177 -5.759 1.00 50.53 317 MET A N 1
ATOM 2554 C CA . MET A 1 317 ? 15.028 14.386 -5.130 1.00 50.53 317 MET A CA 1
ATOM 2555 C C . MET A 1 317 ? 13.864 14.049 -6.083 1.00 50.53 317 MET A C 1
ATOM 2557 O O . MET A 1 317 ? 13.006 13.253 -5.722 1.00 50.53 317 MET A O 1
ATOM 2561 N N . ARG A 1 318 ? 13.818 14.609 -7.303 1.00 55.53 318 ARG A N 1
ATOM 2562 C CA . ARG A 1 318 ? 12.729 14.410 -8.288 1.00 55.53 318 ARG A CA 1
ATOM 2563 C C . ARG A 1 318 ? 13.138 13.549 -9.487 1.00 55.53 318 ARG A C 1
ATOM 2565 O O . ARG A 1 318 ? 12.732 13.790 -10.620 1.00 55.53 318 ARG A O 1
ATOM 2572 N N . ARG A 1 319 ? 13.985 12.543 -9.261 1.00 59.41 319 ARG A N 1
ATOM 2573 C CA . ARG A 1 319 ? 14.550 11.717 -10.346 1.00 59.41 319 ARG A CA 1
ATOM 2574 C C . ARG A 1 319 ? 13.516 10.835 -11.060 1.00 59.41 319 ARG A C 1
ATOM 2576 O O . ARG A 1 319 ? 13.713 10.540 -12.241 1.00 59.41 319 ARG A O 1
ATOM 2583 N N . GLY A 1 320 ? 12.411 10.489 -10.403 1.00 72.06 320 GLY A N 1
ATOM 2584 C CA . GLY A 1 320 ? 11.308 9.745 -11.004 1.00 72.06 320 GLY A CA 1
ATOM 2585 C C . GLY A 1 320 ? 9.964 10.040 -10.343 1.00 72.06 320 GLY A C 1
ATOM 2586 O O . GLY A 1 320 ? 9.908 10.444 -9.181 1.00 72.06 320 GLY A O 1
ATOM 2587 N N . LYS A 1 321 ? 8.890 9.860 -11.114 1.00 83.94 321 LYS A N 1
ATOM 2588 C CA . LYS A 1 321 ? 7.493 9.832 -10.655 1.00 83.94 321 LYS A CA 1
ATOM 2589 C C . LYS A 1 321 ? 6.861 8.531 -11.150 1.00 83.94 321 LYS A C 1
ATOM 2591 O O . LYS A 1 321 ? 7.255 8.039 -12.207 1.00 83.94 321 LYS A O 1
ATOM 2596 N N . VAL A 1 322 ? 5.898 7.990 -10.415 1.00 87.00 322 VAL A N 1
ATOM 2597 C CA . VAL A 1 322 ? 5.010 6.942 -10.924 1.00 87.00 322 VAL A CA 1
ATOM 2598 C C . VAL A 1 322 ? 3.646 7.550 -11.212 1.00 87.00 322 VAL A C 1
ATOM 2600 O O . VAL A 1 322 ? 3.147 8.329 -10.406 1.00 87.00 322 VAL A O 1
ATOM 2603 N N . ASP A 1 323 ? 3.089 7.248 -12.379 1.00 86.81 323 ASP A N 1
ATOM 2604 C CA . ASP A 1 323 ? 1.795 7.779 -12.804 1.00 86.81 323 ASP A CA 1
ATOM 2605 C C . ASP A 1 323 ? 0.980 6.730 -13.558 1.00 86.81 323 ASP A C 1
ATOM 2607 O O . ASP A 1 323 ? 1.543 5.793 -14.126 1.00 86.81 323 ASP A O 1
ATOM 2611 N N . HIS A 1 324 ? -0.339 6.871 -13.563 1.00 82.44 324 HIS A N 1
ATOM 2612 C CA . HIS A 1 324 ? -1.222 5.958 -14.285 1.00 82.44 324 HIS A CA 1
ATOM 2613 C C . HIS A 1 324 ? -1.241 6.288 -15.793 1.00 82.44 324 HIS A C 1
ATOM 2615 O O . HIS A 1 324 ? -0.896 7.402 -16.201 1.00 82.44 324 HIS A O 1
ATOM 2621 N N . PRO A 1 325 ? -1.604 5.332 -16.670 1.00 79.19 325 PRO A N 1
ATOM 2622 C CA . PRO A 1 325 ? -1.949 5.655 -18.053 1.00 79.19 325 PRO A CA 1
ATOM 2623 C C . PRO A 1 325 ? -3.238 6.494 -18.094 1.00 79.19 325 PRO A C 1
ATOM 2625 O O . PRO A 1 325 ? -4.003 6.500 -17.137 1.00 79.19 325 PRO A O 1
ATOM 2628 N N . ALA A 1 326 ? -3.514 7.170 -19.210 1.00 68.31 326 ALA A N 1
ATOM 2629 C CA . ALA A 1 326 ? -4.615 8.136 -19.303 1.00 68.31 326 ALA A CA 1
ATOM 2630 C C . ALA A 1 326 ? -6.013 7.568 -18.946 1.00 68.31 326 ALA A C 1
ATOM 2632 O O . ALA A 1 326 ? -6.778 8.240 -18.267 1.00 68.31 326 ALA A O 1
ATOM 2633 N N . ASN A 1 327 ? -6.277 6.294 -19.269 1.00 71.62 327 ASN A N 1
ATOM 2634 C CA . ASN A 1 327 ? -7.503 5.560 -18.903 1.00 71.62 327 ASN A CA 1
ATOM 2635 C C . ASN A 1 327 ? -7.345 4.627 -17.683 1.00 71.62 327 ASN A C 1
ATOM 2637 O O . ASN A 1 327 ? -8.113 3.680 -17.516 1.00 71.62 327 ASN A O 1
ATOM 2641 N N . GLY A 1 328 ? -6.292 4.811 -16.888 1.00 80.00 328 GLY A N 1
ATOM 2642 C CA . GLY A 1 328 ? -6.054 4.061 -15.654 1.00 80.00 328 GLY A CA 1
ATOM 2643 C C . GLY A 1 328 ? -6.296 4.909 -14.411 1.00 80.00 328 GLY A C 1
ATOM 2644 O O . GLY A 1 328 ? -6.472 6.118 -14.506 1.00 80.00 328 GLY A O 1
ATOM 2645 N N . SER A 1 329 ? -6.244 4.264 -13.252 1.00 86.94 329 SER A N 1
ATOM 2646 C CA . SER A 1 329 ? -6.174 4.909 -11.937 1.00 86.94 329 SER A CA 1
ATOM 2647 C C . SER A 1 329 ? -4.906 4.461 -11.210 1.00 86.94 329 SER A C 1
ATOM 2649 O O . SER A 1 329 ? -4.160 3.603 -11.703 1.00 86.94 329 SER A O 1
ATOM 2651 N N . LYS A 1 330 ? -4.627 5.054 -10.049 1.00 92.06 330 LYS A N 1
ATOM 2652 C CA . LYS A 1 330 ? -3.571 4.572 -9.146 1.00 92.06 330 LYS A CA 1
ATOM 2653 C C . LYS A 1 330 ? -3.916 4.735 -7.667 1.00 92.06 330 LYS A C 1
ATOM 2655 O O . LYS A 1 330 ? -3.019 4.640 -6.840 1.00 92.06 330 LYS A O 1
ATOM 2660 N N . ASP A 1 331 ? -5.186 4.932 -7.343 1.00 93.00 331 ASP A N 1
ATOM 2661 C CA . ASP A 1 331 ? -5.669 5.338 -6.018 1.00 93.00 331 ASP A CA 1
ATOM 2662 C C . ASP A 1 331 ? -5.364 4.258 -4.962 1.00 93.00 331 ASP A C 1
ATOM 2664 O O . ASP A 1 331 ? -4.891 4.522 -3.851 1.00 93.00 331 ASP A O 1
ATOM 2668 N N . ILE A 1 332 ? -5.565 2.984 -5.319 1.00 96.44 332 ILE A N 1
ATOM 2669 C CA . ILE A 1 332 ? -5.248 1.853 -4.438 1.00 96.44 332 ILE A CA 1
ATOM 2670 C C . ILE A 1 332 ? -3.748 1.572 -4.436 1.00 96.44 332 ILE A C 1
ATOM 2672 O O . ILE A 1 332 ? -3.172 1.260 -3.389 1.00 96.44 332 ILE A O 1
ATOM 2676 N N . SER A 1 333 ? -3.097 1.692 -5.590 1.00 96.38 333 SER A N 1
ATOM 2677 C CA . SER A 1 333 ? -1.650 1.509 -5.708 1.00 96.38 333 SER A CA 1
ATOM 2678 C C . SER A 1 333 ? -0.860 2.536 -4.892 1.00 96.38 333 SER A C 1
ATOM 2680 O O . SER A 1 333 ? 0.098 2.152 -4.214 1.00 96.38 333 SER A O 1
ATOM 2682 N N . ASP A 1 334 ? -1.295 3.798 -4.874 1.00 95.38 334 ASP A N 1
ATOM 2683 C CA . ASP A 1 334 ? -0.745 4.873 -4.046 1.00 95.38 334 ASP A CA 1
ATOM 2684 C C . ASP A 1 334 ? -0.899 4.522 -2.562 1.00 95.38 334 ASP A C 1
ATOM 2686 O O . ASP A 1 334 ? 0.064 4.602 -1.793 1.00 95.38 334 ASP A O 1
ATOM 2690 N N . CYS A 1 335 ? -2.064 4.000 -2.169 1.00 96.75 335 CYS A N 1
ATOM 2691 C CA . CYS A 1 335 ? -2.313 3.536 -0.807 1.00 96.75 335 CYS A CA 1
ATOM 2692 C C . CYS A 1 335 ? -1.408 2.388 -0.372 1.00 96.75 335 CYS A C 1
ATOM 2694 O O . CYS A 1 335 ? -0.799 2.445 0.700 1.00 96.75 335 CYS A O 1
ATOM 2696 N N . VAL A 1 336 ? -1.267 1.352 -1.194 1.00 98.06 336 VAL A N 1
ATOM 2697 C CA . VAL A 1 336 ? -0.404 0.210 -0.867 1.00 98.06 336 VAL A CA 1
ATOM 2698 C C . VAL A 1 336 ? 1.075 0.623 -0.864 1.00 98.06 336 VAL A C 1
ATOM 2700 O O . VAL A 1 336 ? 1.843 0.164 -0.009 1.00 98.06 336 VAL A O 1
ATOM 2703 N N . ALA A 1 337 ? 1.488 1.534 -1.752 1.00 97.25 337 ALA A N 1
ATOM 2704 C CA . ALA A 1 337 ? 2.835 2.105 -1.756 1.00 97.25 337 ALA A CA 1
ATOM 2705 C C . ALA A 1 337 ? 3.099 2.935 -0.486 1.00 97.25 337 ALA A C 1
ATOM 2707 O O . ALA A 1 337 ? 4.153 2.791 0.144 1.00 97.25 337 ALA A O 1
ATOM 2708 N N . GLY A 1 338 ? 2.126 3.745 -0.064 1.00 96.69 338 GLY A N 1
ATOM 2709 C CA . GLY A 1 338 ? 2.170 4.518 1.173 1.00 96.69 338 GLY A CA 1
ATOM 2710 C C . GLY A 1 338 ? 2.265 3.631 2.416 1.00 96.69 338 GLY A C 1
ATOM 2711 O O . GLY A 1 338 ? 3.171 3.812 3.232 1.00 96.69 338 GLY A O 1
ATOM 2712 N N . VAL A 1 339 ? 1.409 2.607 2.527 1.00 98.06 339 VAL A N 1
ATOM 2713 C CA . VAL A 1 339 ? 1.470 1.593 3.599 1.00 98.06 339 VAL A CA 1
ATOM 2714 C C . VAL A 1 339 ? 2.831 0.909 3.619 1.00 98.06 339 VAL A C 1
ATOM 2716 O O . VAL A 1 339 ? 3.447 0.810 4.679 1.00 98.06 339 VAL A O 1
ATOM 2719 N N . THR A 1 340 ? 3.345 0.510 2.454 1.00 97.12 340 THR A N 1
ATOM 2720 C CA . THR A 1 340 ? 4.665 -0.119 2.333 1.00 97.12 340 THR A CA 1
ATOM 2721 C C . THR A 1 340 ? 5.762 0.784 2.886 1.00 97.12 340 THR A C 1
ATOM 2723 O O . THR A 1 340 ? 6.540 0.354 3.740 1.00 97.12 340 THR A O 1
ATOM 2726 N N . LYS A 1 341 ? 5.812 2.052 2.462 1.00 95.44 341 LYS A N 1
ATOM 2727 C CA . LYS A 1 341 ? 6.799 3.023 2.957 1.00 95.44 341 LYS A CA 1
ATOM 2728 C C . LYS A 1 341 ? 6.672 3.250 4.464 1.00 95.44 341 LYS A C 1
ATOM 2730 O O . LYS A 1 341 ? 7.686 3.252 5.159 1.00 95.44 341 LYS A O 1
ATOM 2735 N N . ASN A 1 342 ? 5.450 3.351 4.979 1.00 96.31 342 ASN A N 1
ATOM 2736 C CA . ASN A 1 342 ? 5.202 3.481 6.412 1.00 96.31 342 ASN A CA 1
ATOM 2737 C C . ASN A 1 342 ? 5.675 2.260 7.196 1.00 96.31 342 ASN A C 1
ATOM 2739 O O . ASN A 1 342 ? 6.265 2.418 8.261 1.00 96.31 342 ASN A O 1
ATOM 2743 N N . CYS A 1 343 ? 5.451 1.048 6.679 1.00 95.62 343 CYS A N 1
ATOM 2744 C CA . CYS A 1 343 ? 5.962 -0.176 7.288 1.00 95.62 343 CYS A CA 1
ATOM 2745 C C . CYS A 1 343 ? 7.487 -0.133 7.396 1.00 95.62 343 CYS A C 1
ATOM 2747 O O . CYS A 1 343 ? 8.012 -0.479 8.446 1.00 95.62 343 CYS A O 1
ATOM 2749 N N . TYR A 1 344 ? 8.196 0.349 6.370 1.00 91.00 344 TYR A N 1
ATOM 2750 C CA . TYR A 1 344 ? 9.644 0.564 6.450 1.00 91.00 344 TYR A CA 1
ATOM 2751 C C . TYR A 1 344 ? 10.050 1.658 7.448 1.00 91.00 344 TYR A C 1
ATOM 2753 O O . TYR A 1 344 ? 11.089 1.515 8.085 1.00 91.00 344 TYR A O 1
ATOM 2761 N N . GLU A 1 345 ? 9.260 2.727 7.605 1.00 90.81 345 GLU A N 1
ATOM 2762 C CA . GLU A 1 345 ? 9.533 3.797 8.581 1.00 90.81 345 GLU A CA 1
ATOM 2763 C C . GLU A 1 345 ? 9.401 3.299 10.026 1.00 90.81 345 GLU A C 1
ATOM 2765 O O . GLU A 1 345 ? 10.226 3.640 10.873 1.00 90.81 345 GLU A O 1
ATOM 2770 N N . ILE A 1 346 ? 8.375 2.491 10.314 1.00 89.25 346 ILE A N 1
ATOM 2771 C CA . ILE A 1 346 ? 8.134 1.975 11.670 1.00 89.25 346 ILE A CA 1
ATOM 2772 C C . ILE A 1 346 ? 8.866 0.658 11.955 1.00 89.25 346 ILE A C 1
ATOM 2774 O O . ILE A 1 346 ? 8.951 0.250 13.115 1.00 89.25 346 ILE A O 1
ATOM 2778 N N . ALA A 1 347 ? 9.375 -0.020 10.923 1.00 83.62 347 ALA A N 1
ATOM 2779 C CA . ALA A 1 347 ? 10.110 -1.268 11.057 1.00 83.62 347 ALA A CA 1
ATOM 2780 C C . ALA A 1 347 ? 11.412 -1.039 11.829 1.00 83.62 347 ALA A C 1
ATOM 2782 O O . ALA A 1 347 ? 12.373 -0.465 11.321 1.00 83.62 347 ALA A O 1
ATOM 2783 N N . ALA A 1 348 ? 11.479 -1.581 13.040 1.00 70.00 348 ALA A N 1
ATOM 2784 C CA . ALA A 1 348 ? 12.750 -1.845 13.691 1.00 70.00 348 ALA A CA 1
ATOM 2785 C C . ALA A 1 348 ? 13.209 -3.247 13.260 1.00 70.00 348 ALA A C 1
ATOM 2787 O O . ALA A 1 348 ? 12.522 -4.215 13.600 1.00 70.00 348 ALA A O 1
ATOM 2788 N N . PRO A 1 349 ? 14.320 -3.398 12.510 1.00 61.56 349 PRO A N 1
ATOM 2789 C CA . PRO A 1 349 ? 14.841 -4.725 12.222 1.00 61.56 349 PRO A CA 1
ATOM 2790 C C . PRO A 1 349 ? 15.135 -5.446 13.545 1.00 61.56 349 PRO A C 1
ATOM 2792 O O . PRO A 1 349 ? 15.583 -4.803 14.503 1.00 61.56 349 PRO A O 1
ATOM 2795 N N . PRO A 1 350 ? 14.875 -6.761 13.633 1.00 59.69 350 PRO A N 1
ATOM 2796 C CA . PRO A 1 350 ? 15.156 -7.514 14.842 1.00 59.69 350 PRO A CA 1
ATOM 2797 C C . PRO A 1 350 ? 16.637 -7.368 15.193 1.00 59.69 350 PRO A C 1
ATOM 2799 O O . PRO A 1 350 ? 17.501 -7.365 14.311 1.00 59.69 350 PRO A O 1
ATOM 2802 N N . ALA A 1 351 ? 16.932 -7.240 16.488 1.00 57.25 351 ALA A N 1
ATOM 2803 C CA . ALA A 1 351 ? 18.307 -7.288 16.959 1.00 57.25 351 ALA A CA 1
ATOM 2804 C C . ALA A 1 351 ? 18.909 -8.629 16.520 1.00 57.25 351 ALA A C 1
ATOM 2806 O O . ALA A 1 351 ? 18.455 -9.689 16.948 1.00 57.25 351 ALA A O 1
ATOM 2807 N N . ILE A 1 352 ? 19.893 -8.574 15.625 1.00 58.91 352 ILE A N 1
ATOM 2808 C CA . ILE A 1 352 ? 20.552 -9.765 15.094 1.00 58.91 352 ILE A CA 1
ATOM 2809 C C . ILE A 1 352 ? 21.338 -10.398 16.247 1.00 58.91 352 ILE A C 1
ATOM 2811 O O . ILE A 1 352 ? 22.165 -9.727 16.871 1.00 58.91 352 ILE A O 1
ATOM 2815 N N . THR A 1 353 ? 21.089 -11.674 16.557 1.00 57.22 353 THR A N 1
ATOM 2816 C CA . THR A 1 353 ? 21.892 -12.366 17.577 1.00 57.22 353 THR A CA 1
ATOM 2817 C C . THR A 1 353 ? 23.331 -12.551 17.080 1.00 57.22 353 THR A C 1
ATOM 2819 O O . THR A 1 353 ? 23.564 -12.603 15.869 1.00 57.22 353 THR A O 1
ATOM 2822 N N . PRO A 1 354 ? 24.330 -12.698 17.969 1.00 56.34 354 PRO A N 1
ATOM 2823 C CA . PRO A 1 354 ? 25.697 -13.003 17.552 1.00 56.34 354 PRO A CA 1
ATOM 2824 C C . PRO A 1 354 ? 25.803 -14.246 16.652 1.00 56.34 354 PRO A C 1
ATOM 2826 O O . PRO A 1 354 ? 26.643 -14.265 15.753 1.00 56.34 354 PRO A O 1
ATOM 2829 N N . GLU A 1 355 ? 24.941 -15.260 16.827 1.00 55.25 355 GLU A N 1
ATOM 2830 C CA . GLU A 1 355 ? 24.912 -16.423 15.927 1.00 55.25 355 GLU A CA 1
ATOM 2831 C C . GLU A 1 355 ? 24.337 -16.090 14.550 1.00 55.25 355 GLU A C 1
ATOM 2833 O O . GLU A 1 355 ? 24.880 -16.540 13.545 1.00 55.25 355 GLU A O 1
ATOM 2838 N N . GLN A 1 356 ? 23.278 -15.280 14.476 1.00 57.16 356 GLN A N 1
ATOM 2839 C CA . GLN A 1 356 ? 22.722 -14.830 13.199 1.00 57.16 356 GLN A CA 1
ATOM 2840 C C . GLN A 1 356 ? 23.708 -13.929 12.450 1.00 57.16 356 GLN A C 1
ATOM 2842 O O . GLN A 1 356 ? 23.854 -14.072 11.242 1.00 57.16 356 GLN A O 1
ATOM 2847 N N . ALA A 1 357 ? 24.432 -13.058 13.159 1.00 60.38 357 ALA A N 1
ATOM 2848 C CA . ALA A 1 357 ? 25.496 -12.240 12.584 1.00 60.38 357 ALA A CA 1
ATOM 2849 C C . ALA A 1 357 ? 26.642 -13.114 12.049 1.00 60.38 357 ALA A C 1
ATOM 2851 O O . ALA A 1 357 ? 27.176 -12.849 10.973 1.00 60.38 357 ALA A O 1
ATOM 2852 N N . ARG A 1 358 ? 26.980 -14.193 12.765 1.00 56.03 358 ARG A N 1
ATOM 2853 C CA . ARG A 1 358 ? 27.984 -15.171 12.337 1.00 56.03 358 ARG A CA 1
ATOM 2854 C C . ARG A 1 358 ? 27.529 -15.986 11.125 1.00 56.03 358 ARG A C 1
ATOM 2856 O O . ARG A 1 358 ? 28.310 -16.134 10.197 1.00 56.03 358 ARG A O 1
ATOM 2863 N N . ALA A 1 359 ? 26.279 -16.440 11.081 1.00 57.28 359 ALA A N 1
ATOM 2864 C CA . ALA A 1 359 ? 25.714 -17.139 9.923 1.00 57.28 359 ALA A CA 1
ATOM 2865 C C . ALA A 1 359 ? 25.644 -16.235 8.677 1.00 57.28 359 ALA A C 1
ATOM 2867 O O . ALA A 1 359 ? 25.921 -16.683 7.563 1.00 57.28 359 ALA A O 1
ATOM 2868 N N . LEU A 1 360 ? 25.334 -14.946 8.870 1.00 59.47 360 LEU A N 1
ATOM 2869 C CA . LEU A 1 360 ? 25.382 -13.920 7.826 1.00 59.47 360 LEU A CA 1
ATOM 2870 C C . LEU A 1 360 ? 26.810 -13.719 7.298 1.00 59.47 360 LEU A C 1
ATOM 2872 O O . LEU A 1 360 ? 27.008 -13.554 6.100 1.00 59.47 360 LEU A O 1
ATOM 2876 N N . ALA A 1 361 ? 27.801 -13.748 8.195 1.00 59.12 361 ALA A N 1
ATOM 2877 C CA . ALA A 1 361 ? 29.214 -13.623 7.851 1.00 59.12 361 ALA A CA 1
ATOM 2878 C C . ALA A 1 361 ? 29.770 -14.886 7.167 1.00 59.12 361 ALA A C 1
ATOM 2880 O O . ALA A 1 361 ? 30.609 -14.777 6.282 1.00 59.12 361 ALA A O 1
ATOM 2881 N N . GLU A 1 362 ? 29.289 -16.076 7.537 1.00 52.78 362 GLU A N 1
ATOM 2882 C CA . GLU A 1 362 ? 29.680 -17.363 6.941 1.00 52.78 362 GLU A CA 1
ATOM 2883 C C . GLU A 1 362 ? 29.058 -17.588 5.547 1.00 52.78 362 GLU A C 1
ATOM 2885 O O . GLU A 1 362 ? 29.592 -18.364 4.757 1.00 52.78 362 GLU A O 1
ATOM 2890 N N . THR A 1 363 ? 27.968 -16.884 5.206 1.00 50.25 363 THR A N 1
ATOM 2891 C CA . THR A 1 363 ? 27.372 -16.882 3.851 1.00 50.25 363 THR A CA 1
ATOM 2892 C C . THR A 1 363 ? 28.055 -15.920 2.877 1.00 50.25 363 THR A C 1
ATOM 2894 O O . THR A 1 363 ? 27.802 -15.990 1.674 1.00 50.25 363 THR A O 1
ATOM 2897 N N . ILE A 1 364 ? 28.952 -15.058 3.361 1.00 47.72 364 ILE A N 1
ATOM 2898 C CA . ILE A 1 364 ? 29.859 -14.285 2.515 1.00 47.72 364 ILE A CA 1
ATOM 2899 C C . ILE A 1 364 ? 30.979 -15.245 2.109 1.00 47.72 364 ILE A C 1
ATOM 2901 O O . ILE A 1 364 ? 31.917 -15.483 2.871 1.00 47.72 364 ILE A O 1
ATOM 2905 N N . ALA A 1 365 ? 30.896 -15.825 0.908 1.00 39.09 365 ALA A N 1
ATOM 2906 C CA . ALA A 1 365 ? 32.083 -16.421 0.304 1.00 39.09 365 ALA A CA 1
ATOM 2907 C C . ALA A 1 365 ? 33.183 -15.347 0.332 1.00 39.09 365 ALA A C 1
ATOM 2909 O O . ALA A 1 365 ? 32.911 -14.220 -0.091 1.00 39.09 365 ALA A O 1
ATOM 2910 N N . PRO A 1 366 ? 34.389 -15.627 0.858 1.00 38.25 366 PRO A N 1
ATOM 2911 C CA . PRO A 1 366 ? 35.426 -14.617 0.923 1.00 38.25 366 PRO A CA 1
ATOM 2912 C C . PRO A 1 366 ? 35.761 -14.218 -0.510 1.00 38.25 366 PRO A C 1
ATOM 2914 O O . PRO A 1 366 ? 36.436 -14.955 -1.230 1.00 38.25 366 PRO A O 1
ATOM 2917 N N . VAL A 1 367 ? 35.289 -13.045 -0.930 1.00 37.09 367 VAL A N 1
ATOM 2918 C CA . VAL A 1 367 ? 35.880 -12.354 -2.064 1.00 37.09 367 VAL A CA 1
ATOM 2919 C C . VAL A 1 367 ? 37.308 -12.096 -1.615 1.00 37.09 367 VAL A C 1
ATOM 2921 O O . VAL A 1 367 ? 37.556 -11.309 -0.702 1.00 37.09 367 VAL A O 1
ATOM 2924 N N . VAL A 1 368 ? 38.250 -12.843 -2.187 1.00 34.62 368 VAL A N 1
ATOM 2925 C CA . VAL A 1 368 ? 39.677 -12.590 -2.016 1.00 34.62 368 VAL A CA 1
ATOM 2926 C C . VAL A 1 368 ? 39.957 -11.266 -2.718 1.00 34.62 368 VAL A C 1
ATOM 2928 O O . VAL A 1 368 ? 40.369 -11.229 -3.873 1.00 34.62 368 VAL A O 1
ATOM 2931 N N . VAL A 1 369 ? 39.671 -10.167 -2.028 1.00 37.62 369 VAL A N 1
ATOM 2932 C CA . VAL A 1 369 ? 40.236 -8.867 -2.349 1.00 37.62 369 VAL A CA 1
ATOM 2933 C C . VAL A 1 369 ? 41.630 -8.875 -1.738 1.00 37.62 369 VAL A C 1
ATOM 2935 O O . VAL A 1 369 ? 41.810 -9.234 -0.576 1.00 37.62 369 VAL A O 1
ATOM 2938 N N . ASP A 1 370 ? 42.602 -8.608 -2.599 1.00 40.41 370 ASP A N 1
ATOM 2939 C CA . ASP A 1 370 ? 44.043 -8.538 -2.377 1.00 40.41 370 ASP A CA 1
ATOM 2940 C C . ASP A 1 370 ? 44.485 -8.363 -0.904 1.00 40.41 370 ASP A C 1
ATOM 2942 O O . ASP A 1 370 ? 44.019 -7.477 -0.188 1.00 40.41 370 ASP A O 1
ATOM 2946 N N . ARG A 1 371 ? 45.429 -9.198 -0.449 1.00 39.25 371 ARG A N 1
ATOM 2947 C CA . ARG A 1 37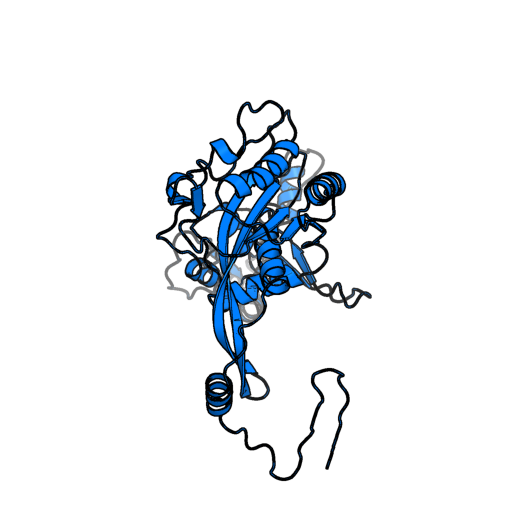1 ? 45.809 -9.419 0.966 1.00 39.25 371 ARG A CA 1
ATOM 2948 C C . ARG A 1 371 ? 46.410 -8.204 1.698 1.00 39.25 371 ARG A C 1
ATOM 2950 O O . ARG A 1 371 ? 46.885 -8.367 2.820 1.00 39.25 371 ARG A O 1
ATOM 2957 N N . ASN A 1 372 ? 46.410 -7.011 1.106 1.00 44.12 372 ASN A N 1
ATOM 2958 C CA . ASN A 1 372 ? 47.232 -5.889 1.556 1.00 44.12 372 ASN A CA 1
ATOM 2959 C C . ASN A 1 372 ? 46.512 -4.555 1.812 1.00 44.12 372 ASN A C 1
ATOM 2961 O O . ASN A 1 372 ? 47.207 -3.603 2.158 1.00 44.12 372 ASN A O 1
ATOM 2965 N N . ALA A 1 373 ? 45.181 -4.453 1.736 1.00 40.72 373 ALA A N 1
ATOM 2966 C CA . ALA A 1 373 ? 44.495 -3.209 2.107 1.00 40.72 373 ALA A CA 1
ATOM 2967 C C . ALA A 1 373 ? 43.151 -3.457 2.802 1.00 40.72 373 ALA A C 1
ATOM 2969 O O . ALA A 1 373 ? 42.324 -4.226 2.321 1.00 40.72 373 ALA A O 1
ATOM 2970 N N . TRP A 1 374 ? 42.922 -2.757 3.916 1.00 43.47 374 TRP A N 1
ATOM 2971 C CA . TRP A 1 374 ? 41.631 -2.715 4.605 1.00 43.47 374 TRP A CA 1
ATOM 2972 C C . TRP A 1 374 ? 41.274 -1.263 4.924 1.00 43.47 374 TRP A C 1
ATOM 2974 O O . TRP A 1 374 ? 42.123 -0.498 5.387 1.00 43.47 374 TRP A O 1
ATOM 2984 N N . VAL A 1 375 ? 40.006 -0.901 4.715 1.00 38.72 375 VAL A N 1
ATOM 2985 C CA . VAL A 1 375 ? 39.434 0.388 5.121 1.00 38.72 375 VAL A CA 1
ATOM 2986 C C . VAL A 1 375 ? 38.443 0.127 6.247 1.00 38.72 375 VAL A C 1
ATOM 2988 O O . VAL A 1 375 ? 37.488 -0.627 6.070 1.00 38.72 375 VAL A O 1
ATOM 2991 N N . ILE A 1 376 ? 38.656 0.753 7.405 1.00 40.22 376 ILE A N 1
ATOM 2992 C CA . ILE A 1 376 ? 37.671 0.745 8.492 1.00 40.22 376 ILE A CA 1
ATOM 2993 C C . ILE A 1 376 ? 36.826 2.013 8.358 1.00 40.22 376 ILE A C 1
ATOM 2995 O O . ILE A 1 376 ? 37.341 3.131 8.474 1.00 40.22 376 ILE A O 1
ATOM 2999 N N . GLN A 1 377 ? 35.528 1.835 8.110 1.00 38.06 377 GLN A N 1
ATOM 3000 C CA . GLN A 1 377 ? 34.551 2.919 8.041 1.00 38.06 377 GLN A CA 1
ATOM 3001 C C . GLN A 1 377 ? 33.646 2.890 9.278 1.00 38.06 377 GLN A C 1
ATOM 3003 O O . GLN A 1 377 ? 33.092 1.851 9.632 1.00 38.06 377 GLN A O 1
ATOM 3008 N N . ASP A 1 378 ? 33.498 4.039 9.940 1.00 40.25 378 ASP A N 1
ATOM 3009 C CA . ASP A 1 378 ? 32.502 4.219 10.999 1.00 40.25 378 ASP A CA 1
ATOM 3010 C C . ASP A 1 378 ? 31.119 4.402 10.355 1.00 40.25 378 ASP A C 1
ATOM 3012 O O . ASP A 1 378 ? 30.812 5.470 9.803 1.00 40.25 378 ASP A O 1
ATOM 3016 N N . TYR A 1 379 ? 30.288 3.358 10.424 1.00 43.34 379 TYR A N 1
ATOM 3017 C CA . TYR A 1 379 ? 28.930 3.330 9.868 1.00 43.34 379 TYR A CA 1
ATOM 3018 C C . TYR A 1 379 ? 28.000 4.408 10.453 1.00 43.34 379 TYR A C 1
ATOM 3020 O O . TYR A 1 379 ? 26.976 4.713 9.848 1.00 43.34 379 TYR A O 1
ATOM 3028 N N . GLY A 1 380 ? 28.349 5.036 11.584 1.00 34.91 380 GLY A N 1
ATOM 3029 C CA . GLY A 1 380 ? 27.539 6.099 12.183 1.00 34.91 380 GLY A CA 1
ATOM 3030 C C . GLY A 1 380 ? 27.797 7.508 11.634 1.00 34.91 380 GLY A C 1
ATOM 3031 O O . GLY A 1 380 ? 26.952 8.385 11.810 1.00 34.91 380 GLY A O 1
ATOM 3032 N N . LYS A 1 381 ? 28.960 7.776 11.014 1.00 38.66 381 LYS A N 1
ATOM 3033 C CA . LYS A 1 381 ? 29.382 9.157 10.665 1.00 38.66 381 LYS A CA 1
ATOM 3034 C C . LYS A 1 381 ? 30.045 9.326 9.297 1.00 38.66 381 LYS A C 1
ATOM 3036 O O . LYS A 1 381 ? 30.438 10.442 8.957 1.00 38.66 381 LYS A O 1
ATOM 3041 N N . GLY A 1 382 ? 30.207 8.258 8.516 1.00 36.78 382 GLY A N 1
ATOM 3042 C CA . GLY A 1 382 ? 30.751 8.339 7.155 1.00 36.78 382 GLY A CA 1
ATOM 3043 C C . GLY A 1 382 ? 32.215 8.799 7.070 1.00 36.78 382 GLY A C 1
ATOM 3044 O O . GLY A 1 382 ? 32.675 9.162 5.989 1.00 36.78 382 GLY A O 1
ATOM 3045 N N . ARG A 1 383 ? 32.969 8.790 8.179 1.00 37.38 383 ARG A N 1
ATOM 3046 C CA . ARG A 1 383 ? 34.414 9.068 8.187 1.00 37.38 383 ARG A CA 1
ATOM 3047 C C . ARG A 1 383 ? 35.216 7.769 8.147 1.00 37.38 383 ARG A C 1
ATOM 3049 O O . ARG A 1 383 ? 34.898 6.809 8.846 1.00 37.38 383 ARG A O 1
ATOM 3056 N N . ILE A 1 384 ? 36.283 7.779 7.352 1.00 42.81 384 ILE A N 1
ATOM 3057 C CA . ILE A 1 384 ? 37.300 6.726 7.336 1.00 42.81 384 ILE A CA 1
ATOM 3058 C C . ILE A 1 384 ? 38.194 6.928 8.562 1.00 42.81 384 ILE A C 1
ATOM 3060 O O . ILE A 1 384 ? 38.778 8.000 8.725 1.00 42.81 384 ILE A O 1
ATOM 3064 N N . ILE A 1 385 ? 38.270 5.919 9.432 1.00 39.94 385 ILE A N 1
ATOM 3065 C CA . ILE A 1 385 ? 39.011 5.983 10.708 1.00 39.94 385 ILE A CA 1
ATOM 3066 C C . ILE A 1 385 ? 40.364 5.265 10.658 1.00 39.94 385 ILE A C 1
ATOM 3068 O O . ILE A 1 385 ? 41.145 5.360 11.601 1.00 39.94 385 ILE A O 1
ATOM 3072 N N . GLY A 1 386 ? 40.688 4.610 9.545 1.00 39.50 386 GLY A N 1
ATOM 3073 C CA . GLY A 1 386 ? 42.018 4.069 9.303 1.00 39.50 386 GLY A CA 1
ATOM 3074 C C . GLY A 1 386 ? 42.169 3.558 7.877 1.00 39.50 386 GLY A C 1
ATOM 3075 O O . GLY A 1 386 ? 41.256 2.930 7.341 1.00 39.50 386 GLY A O 1
ATOM 3076 N N . VAL A 1 387 ? 43.331 3.841 7.290 1.00 38.62 387 VAL A N 1
ATOM 3077 C CA . VAL A 1 387 ? 43.802 3.306 6.007 1.00 38.62 387 VAL A CA 1
ATOM 3078 C C . VAL A 1 387 ? 45.232 2.818 6.231 1.00 38.62 387 VAL A C 1
ATOM 3080 O O . VAL A 1 387 ? 46.002 3.506 6.910 1.00 38.62 387 VAL A O 1
ATOM 3083 N N . LYS A 1 388 ? 45.588 1.663 5.667 1.00 46.09 388 LYS A N 1
ATOM 3084 C CA . LYS A 1 388 ? 46.982 1.330 5.373 1.00 46.09 388 LYS A CA 1
ATOM 3085 C C . LYS A 1 388 ? 47.138 1.134 3.878 1.00 46.09 388 LYS A C 1
ATOM 3087 O O . LYS A 1 388 ? 46.264 0.440 3.313 1.00 46.09 388 LYS A O 1
#

Foldseek 3Di:
DDFDPVVVVVVVCPPPPVDDDDDDFPPRPDPQPPDPQAPNDWFKWWLADLQGAIDTDDPPDDDDPPIDMDIGTCVCVVVCVVPVQVCCCPGVVDDHLDDFQLDPDLVLVVLLADAVDDAFFQDQEAAAFPPPPDFRVVRGNLVRFWDQDPNATAGPQPRPFAKEKEWEDDWPPDKIKIWIKAFRDWDWDWDQDPVQRFIAIDIDTQMETSHMHIYDYDNPGIHDVVSVLVVVVCVVSNSHNHQEYEYADPPCVVSQVVCVVVVHHYDYDHCFQAVVLVVLVSVCSNRSRHHDHDRVLQSVQSSAKGWAADPDDPDPRRRIGIGGGPPHDCNNVSGNSNSSVVNVVPDDHPDQPPVNVVVSVVVGPPPCDDPPWDWDADPVPRDTPDTD

Radius of gyration: 26.18 Å; chains: 1; bounding box: 74×42×84 Å

Sequence (388 aa):
TKTDFLEERLEMIEGRSDVHISDYSPWDVRPTFGSKYYSGKKFMISLGNKWVKPKLLEDDAPIPDGVDTMAIPVEHKQAFVDDINQALRDIAGVATFGRNTLIHDPQRVMKCINWARAHPFSSESLEITLDTPGEIADFMDWDSLVKITNSVYRPKIDPGADRTVHVDQATVHDALGLAVGHVQDFILVTRENPLTGEITNSYHPRIFIDFMVKLVSSEDSEIDLTKVITFLLNLKNYGYNLKLVTYDGWQSTIALQQLERLNYNAKVLSVDRTDEAYIALRTAIYEERLDIYDYAPFFDEITSVLHIIKKRDRDPMRRGKVDHPANGSKDISDCVAGVTKNCYEIAAPPAITPEQARALAETIAPVVVDRNAWVIQDYGKGRIIGVK